Protein 5ZYR (pdb70)

Radius of gyration: 24.03 Å; Cα contacts (8 Å, |Δi|>4): 1261; chains: 2; bounding box: 57×60×66 Å

Secondary structure (DSSP, 8-state):
------HHHHHHHHTTS-EE-EEEEEE-TTS-EEEEEE---EEEEETTEEEEEEEETT-SSHHHHHH-SEEEEEEPBGGGHHHHHHTTS--TTTTTT--EEE-GGG-EEESS-SEEEEEEEEEEEEETTEEEEEEEEEEEEE--PPBPEEETTEEEEEE-SPPP-TT-SSSGGGSSSGGG-SHHHHHHHHHHHHHHHHHHHHHHTT--HHHHHHHHHHTT-TT--HHHHHHHHT--HHHHHHHHHHHHHTTSEEE-SSSEEE-HHHHHHHHHHHHHHHHHHHHHGGGS-HHHHHHHHHHHHHHHT-/------HHHHHHHHTTS-EE-EEEEEE-SSS-EEEEEES--EEEEETTEEEEEEEETT-SSHHHHHH-SEEEEEE-BTT-HHHHHHTTS--TTTTTT--EEE-GGG-EEESS-SEEEEEEEEEEEEETTEEEEEEEEEEEEE--PPBPEEETTEEEEEEPSPPP-TT-SSSGGGSSSGGG-SHHHHHHHHHHHHHHHHHHHHHHTT--HHHHHHHHHHTTTSS-SHHHHHHHHT--HHHHHHHHHHHHHTTSEEEETTEEEE-HHHHHHHHHHHHHHHHHHHHHTTTS-HHHHHHHHHHHHHHHT-

Organism: Acinetobacter baumannii (NCBI:txid470)

Nearest PDB structures (foldseek):
  5zyr-assembly1_B  TM=9.913E-01  e=6.829E-62  Acinetobacter baumannii
  5zc2-assembly1_B  TM=9.950E-01  e=1.639E-59  Acinetobacter baumannii
  3rh7-assembly2_D  TM=9.676E-01  e=8.831E-21  Sinorhizobium meliloti 1021
  3nfw-assembly1_A  TM=8.940E-01  e=1.483E-18  Mycolicibacterium thermoresistibile ATCC 19527
  3pft-assembly1_A  TM=9.237E-01  e=1.147E-16  Mycolicibacterium goodii

Sequence (612 aa):
EKEVIDPMAFRRALGNFATGVTIMTAQTSSGERVGVTANSFNSVSLDPALVLWSIDKKSSSYRIFEEATHFGVNILSAAQIELSNRFARRSEDKFANIEFDLGVGNIPLFKNCSAAFECERYNIVEGGDHWIIIGRVVKFHDHGRSPLLYHQGAYSAVLPHPSLNMKSETAEGVFPGRLYDNMYYLLTQAVRAYQNDYQPKQLASGFRTSEARLLLVLESKTASSKCDLQREVAMPIREIEEATKILSEKGLLIDNGQHYELTEQGNACAHMLYKIAESHQEEVFAKYTVDERKLFKNMLKDLIGIEKEVIDPMAFRRRALGNFATGVTIMTAQTSSGERVGVTANSFNSVSLDPALVLWSIDKKSSSYRIFEEATHFGVNILSAAQIELSNRFARRSEDKFANIEFDLGVGNIPLFKNCSAAFECERYNIVEGGDHWIIIGRVVKFHDHGRSSPLLYHQGAYSAVLPHPSLNMKSETAEGVFPGRLYDNMYYLLTQAVRAYQNDYQPKQLASGFRTSEARLLLVLESKTASSKCDLQREVAMPIREIEEATKILSEKGLLIDNGQHYELTEQGNACAHMLYKIAESHQEEVFAKYTVDERKLFKNMLKDLIGI

CATH classification: 2.30.110.10 (+1 more: 1.10.10.10)

Structure (mmCIF, N/CA/C/O backbone):
data_5ZYR
#
_entry.id   5ZYR
#
_cell.length_a   47.992
_cell.length_b   59.900
_cell.length_c   212.300
_cell.angle_alpha   90.000
_cell.angle_beta   90.000
_cell.angle_gamma   90.000
#
_symmetry.space_group_name_H-M   'P 21 21 21'
#
loop_
_entity.id
_entity.type
_entity.pdbx_description
1 polymer 'p-hydroxyphenylacetate 3-hydroxylase, reductase component'
2 non-polymer 'FLAVIN MONONUCLEOTIDE'
3 non-polymer 'ACETATE ION'
4 water water
#
loop_
_atom_site.group_PDB
_atom_site.id
_atom_site.type_symbol
_atom_site.label_atom_id
_atom_site.label_alt_id
_atom_site.label_comp_id
_atom_site.label_asym_id
_atom_site.label_entity_id
_atom_site.label_seq_id
_atom_site.pdbx_PDB_ins_code
_atom_site.Cartn_x
_atom_site.Cartn_y
_atom_site.Cartn_z
_atom_site.occupancy
_atom_site.B_iso_or_equiv
_atom_site.auth_seq_id
_atom_site.auth_comp_id
_atom_site.auth_asym_id
_atom_site.auth_atom_id
_atom_site.pdbx_PDB_model_num
ATOM 1 N N . GLU A 1 10 ? 43.15474 -5.95622 56.76605 1.000 80.69737 10 GLU A N 1
ATOM 2 C CA . GLU A 1 10 ? 43.23583 -5.64697 55.33755 1.000 88.52808 10 GLU A CA 1
ATOM 3 C C . GLU A 1 10 ? 42.11563 -6.33538 54.54341 1.000 88.25716 10 GLU A C 1
ATOM 4 O O . GLU A 1 10 ? 41.84311 -7.52540 54.73333 1.000 88.96594 10 GLU A O 1
ATOM 10 N N . LYS A 1 11 ? 41.47562 -5.58592 53.64798 1.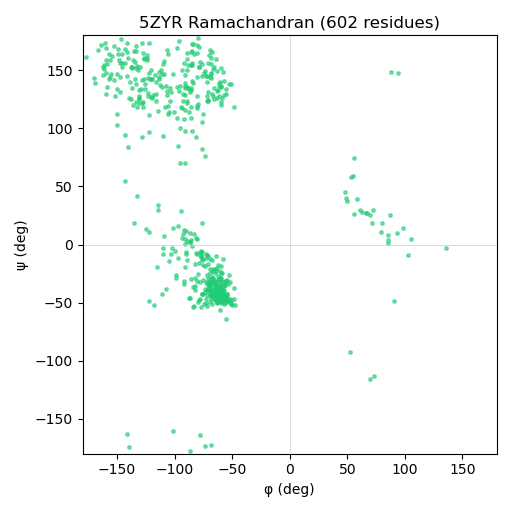000 80.97606 11 LYS A N 1
ATOM 11 C CA . LYS A 1 11 ? 40.32829 -6.08144 52.89916 1.000 86.08021 11 LYS A CA 1
ATOM 12 C C . LYS A 1 11 ? 40.52601 -5.79012 51.41736 1.000 93.73090 11 LYS A C 1
ATOM 13 O O . LYS A 1 11 ? 40.73246 -4.63418 51.03051 1.000 98.80581 11 LYS A O 1
ATOM 19 N N . GLU A 1 12 ? 40.44971 -6.83034 50.58906 1.000 88.23117 12 GLU A N 1
ATOM 20 C CA . GLU A 1 12 ? 40.61534 -6.67215 49.14965 1.000 74.02907 12 GLU A CA 1
ATOM 21 C C . GLU A 1 12 ? 39.27440 -6.41791 48.47270 1.000 70.30222 12 GLU A C 1
ATOM 22 O O . GLU A 1 12 ? 38.26247 -7.04524 48.79590 1.000 75.39057 12 GLU A O 1
ATOM 28 N N . VAL A 1 13 ? 39.27984 -5.45827 47.55562 1.000 60.86663 13 VAL A N 1
ATOM 29 C CA . VAL A 1 13 ? 38.10401 -5.00292 46.84132 1.000 58.88443 13 VAL A CA 1
ATOM 30 C C . VAL A 1 13 ? 38.50627 -4.82193 45.38144 1.000 60.45100 13 VAL A C 1
ATOM 31 O O . VAL A 1 13 ? 39.67948 -4.58861 45.07264 1.000 60.00068 13 VAL A O 1
ATOM 35 N N . ILE A 1 14 ? 37.53673 -4.95875 44.47610 1.000 57.81871 14 ILE A N 1
ATOM 36 C CA . ILE A 1 14 ? 37.77165 -4.64245 43.07052 1.000 63.02848 14 ILE A CA 1
ATOM 37 C C . ILE A 1 14 ? 37.70362 -3.12955 42.89136 1.000 71.15176 14 ILE A C 1
ATOM 38 O O . ILE A 1 14 ? 37.00270 -2.42879 43.63059 1.000 68.77609 14 ILE A O 1
ATOM 43 N N . ASP A 1 15 ? 38.40739 -2.62030 41.87915 1.000 74.08631 15 ASP A N 1
ATOM 44 C CA . ASP A 1 15 ? 38.41032 -1.18828 41.58994 1.000 66.93816 15 ASP A CA 1
ATOM 45 C C . ASP A 1 15 ? 36.99007 -0.72760 41.28548 1.000 55.34711 15 ASP A C 1
ATOM 46 O O . ASP A 1 15 ? 36.37857 -1.23173 40.33689 1.000 45.69672 15 ASP A O 1
ATOM 51 N N . PRO A 1 16 ? 36.43560 0.21969 42.05063 1.000 59.70051 16 PRO A N 1
ATOM 52 C CA . PRO A 1 16 ? 35.03030 0.59294 41.84452 1.000 57.38062 16 PRO A CA 1
ATOM 53 C C . PRO A 1 16 ? 34.79067 1.24011 40.50944 1.000 58.74964 16 PRO A C 1
ATOM 54 O O . PRO A 1 16 ? 33.71241 1.06010 39.93278 1.000 61.61152 16 PRO A O 1
ATOM 58 N N . MET A 1 17 ? 35.76155 1.98588 39.98991 1.000 64.77598 17 MET A N 1
ATOM 59 C CA . MET A 1 17 ? 35.51317 2.69359 38.74295 1.000 68.04438 17 MET A CA 1
ATOM 60 C C . MET A 1 17 ? 35.66743 1.78156 37.52867 1.000 60.04131 17 MET A C 1
ATOM 61 O O . MET A 1 17 ? 34.95829 1.96676 36.54188 1.000 57.57606 17 MET A O 1
ATOM 66 N N . ALA A 1 18 ? 36.54787 0.77785 37.58533 1.000 55.29837 18 ALA A N 1
ATOM 67 C CA . ALA A 1 18 ? 36.54383 -0.24398 36.54231 1.000 47.14761 18 ALA A CA 1
ATOM 68 C C . ALA A 1 18 ? 35.26788 -1.07366 36.60932 1.000 45.83348 18 ALA A C 1
ATOM 69 O O . ALA A 1 18 ? 34.69303 -1.43618 35.57663 1.000 51.44812 18 ALA A O 1
ATOM 71 N N . PHE A 1 19 ? 34.80103 -1.36402 37.82043 1.000 46.53047 19 PHE A N 1
ATOM 72 C CA . PHE A 1 19 ? 33.56983 -2.12793 37.98666 1.000 39.73774 19 PHE A CA 1
ATOM 73 C C . PHE A 1 19 ? 32.37728 -1.37452 37.39719 1.000 37.26804 19 PHE A C 1
ATOM 74 O O . PHE A 1 19 ? 31.56268 -1.94415 36.65749 1.000 35.34203 19 PHE A O 1
ATOM 82 N N . ARG A 1 20 ? 32.28402 -0.07563 37.67605 1.000 40.40150 20 ARG A N 1
ATOM 83 C CA . ARG A 1 20 ? 31.19310 0.71039 37.11237 1.000 44.56057 20 ARG A CA 1
ATOM 84 C C . ARG A 1 20 ? 31.19276 0.62725 35.59207 1.000 44.98386 20 ARG A C 1
ATOM 85 O O . ARG A 1 20 ? 30.14448 0.43485 34.97508 1.000 50.85403 20 ARG A O 1
ATOM 93 N N . ARG A 1 21 ? 32.36573 0.75344 34.97700 1.000 44.67520 21 ARG A N 1
ATOM 94 C CA . ARG A 1 21 ? 32.47296 0.63255 33.52778 1.000 46.48023 21 ARG A CA 1
ATOM 95 C C . ARG A 1 21 ? 31.94728 -0.72106 33.05458 1.000 44.88088 21 ARG A C 1
ATOM 96 O O . ARG A 1 21 ? 31.12091 -0.78735 32.13370 1.000 43.95082 21 ARG A O 1
ATOM 104 N N . ALA A 1 22 ? 32.38667 -1.81514 33.70693 1.000 41.33135 22 ALA A N 1
ATOM 105 C CA . ALA A 1 22 ? 31.91924 -3.15577 33.33395 1.000 38.70734 22 ALA A CA 1
ATOM 106 C C . ALA A 1 22 ? 30.39377 -3.28509 33.44508 1.000 34.24652 22 ALA A C 1
ATOM 107 O O . ALA A 1 22 ? 29.75264 -3.87518 32.56712 1.000 35.91288 22 ALA A O 1
ATOM 109 N N . LEU A 1 23 ? 29.79245 -2.72303 34.49751 1.000 35.38973 23 LEU A N 1
ATOM 110 C CA . LEU A 1 23 ? 28.32778 -2.75499 34.62938 1.000 33.03089 23 LEU A CA 1
ATOM 111 C C . LEU A 1 23 ? 27.63774 -2.04697 33.47451 1.000 35.70711 23 LEU A C 1
ATOM 112 O O . LEU A 1 23 ? 26.47454 -2.35859 33.16601 1.000 32.90000 23 LEU A O 1
ATOM 117 N N . GLY A 1 24 ? 28.34557 -1.12409 32.80120 1.000 37.57765 24 GLY A N 1
ATOM 118 C CA . GLY A 1 24 ? 27.78598 -0.43977 31.65552 1.000 32.37878 24 GLY A CA 1
ATOM 119 C C . GLY A 1 24 ? 27.37982 -1.36583 30.51893 1.000 36.82981 24 GLY A C 1
ATOM 120 O O . GLY A 1 24 ? 26.57298 -0.96922 29.66398 1.000 41.28178 24 GLY A O 1
ATOM 121 N N . ASN A 1 25 ? 27.89595 -2.60119 30.50390 1.000 34.92731 25 ASN A N 1
ATOM 122 C CA . ASN A 1 25 ? 27.47450 -3.58790 29.50398 1.000 35.08246 25 ASN A CA 1
ATOM 123 C C . ASN A 1 25 ? 26.03487 -4.08232 29.67926 1.000 36.26297 25 ASN A C 1
ATOM 124 O O . ASN A 1 25 ? 25.46516 -4.62207 28.72563 1.000 36.97865 25 ASN A O 1
ATOM 129 N N . PHE A 1 26 ? 25.44664 -3.94713 30.86809 1.000 32.77398 26 PHE A N 1
ATOM 130 C CA . PHE A 1 26 ? 24.06127 -4.35580 31.08481 1.000 33.40714 26 PHE A CA 1
ATOM 131 C C . PHE A 1 26 ? 23.15064 -3.19955 30.67770 1.000 32.98762 26 PHE A C 1
ATOM 132 O O . PHE A 1 26 ? 23.13813 -2.15501 31.32529 1.000 41.60048 26 PHE A O 1
ATOM 140 N N . ALA A 1 27 ? 22.44089 -3.35042 29.56371 1.000 29.55498 27 ALA A N 1
ATOM 141 C CA . ALA A 1 27 ? 21.54721 -2.28719 29.14423 1.000 29.15584 27 ALA A CA 1
ATOM 142 C C . ALA A 1 27 ? 20.30898 -2.29124 30.04235 1.000 30.69028 27 ALA A C 1
ATOM 143 O O . ALA A 1 27 ? 19.89239 -3.33228 30.54980 1.000 30.87419 27 ALA A O 1
ATOM 145 N N . THR A 1 28 ? 19.75395 -1.10772 30.26486 1.000 34.27101 28 THR A N 1
ATOM 146 C CA . THR A 1 28 ? 18.50696 -0.95226 31.01231 1.000 37.32275 28 THR A CA 1
ATOM 147 C C . THR A 1 28 ? 17.66103 0.13324 30.37879 1.000 38.56623 28 THR A C 1
ATOM 148 O O . THR A 1 28 ? 18.13867 0.95823 29.59111 1.000 33.80874 28 THR A O 1
ATOM 152 N N . GLY A 1 29 ? 16.39475 0.16349 30.77759 1.000 39.46390 29 GLY A N 1
ATOM 153 C CA . GLY A 1 29 ? 15.63169 1.38331 30.66010 1.000 35.51034 29 GLY A CA 1
ATOM 154 C C . GLY A 1 29 ? 16.06778 2.39720 31.71652 1.000 36.49110 29 GLY A C 1
ATOM 155 O O . GLY A 1 29 ? 17.03619 2.22264 32.46737 1.000 38.21060 29 GLY A O 1
ATOM 156 N N . VAL A 1 30 ? 15.31930 3.48971 31.75598 1.000 35.71183 30 VAL A N 1
ATOM 157 C CA . VAL A 1 30 ? 15.59944 4.62838 32.61416 1.000 32.11574 30 VAL A CA 1
ATOM 158 C C . VAL A 1 30 ? 14.30486 4.98225 33.32520 1.000 40.12426 30 VAL A C 1
ATOM 159 O O . VAL A 1 30 ? 13.23542 5.02588 32.69824 1.000 36.89960 30 VAL A O 1
ATOM 163 N N . THR A 1 31 ? 14.38538 5.18834 34.63672 1.000 32.81530 31 THR A N 1
ATOM 164 C CA . THR A 1 31 ? 13.20604 5.55184 35.40367 1.000 39.63396 31 THR A CA 1
ATOM 165 C C . THR A 1 31 ? 13.48184 6.85579 36.13723 1.000 35.29645 31 THR A C 1
ATOM 166 O O . THR A 1 31 ? 14.62719 7.30223 36.24921 1.000 31.53340 31 THR A O 1
ATOM 170 N N . ILE A 1 32 ? 12.40564 7.49084 36.59502 1.000 35.83569 32 ILE A N 1
ATOM 171 C CA . ILE A 1 32 ? 12.48447 8.50972 37.63523 1.000 33.51204 32 ILE A CA 1
ATOM 172 C C . ILE A 1 32 ? 11.63179 8.01603 38.80093 1.000 34.44203 32 ILE A C 1
ATOM 173 O O . ILE A 1 32 ? 10.45916 7.65433 38.61359 1.000 41.04630 32 ILE A O 1
ATOM 178 N N . MET A 1 33 ? 12.22569 7.97603 39.98578 1.000 33.94077 33 MET A N 1
ATOM 179 C CA . MET A 1 33 ? 11.54900 7.56920 41.19959 1.000 33.33015 33 MET A CA 1
ATOM 180 C C . MET A 1 33 ? 11.08185 8.82933 41.89864 1.000 38.18918 33 MET A C 1
ATOM 181 O O . MET A 1 33 ? 11.85673 9.78676 42.03954 1.000 40.47195 33 MET A O 1
ATOM 186 N N . THR A 1 34 ? 9.81701 8.83415 42.32200 1.000 34.97180 34 THR A N 1
ATOM 187 C CA . THR A 1 34 ? 9.20060 10.01831 42.90545 1.000 39.05934 34 THR A CA 1
ATOM 188 C C . THR A 1 34 ? 8.46747 9.64485 44.18423 1.000 39.27743 34 THR A C 1
ATOM 189 O O . THR A 1 34 ? 8.02395 8.50885 44.36272 1.000 37.78055 34 THR A O 1
ATOM 193 N N . ALA A 1 35 ? 8.34807 10.62108 45.06977 1.000 40.28788 35 ALA A N 1
ATOM 194 C CA . ALA A 1 35 ? 7.57861 10.44713 46.28948 1.000 43.19244 35 ALA A CA 1
ATOM 195 C C . ALA A 1 35 ? 7.25151 11.82747 46.82928 1.000 50.76389 35 ALA A C 1
ATOM 196 O O . ALA A 1 35 ? 7.99732 12.78335 46.60342 1.000 51.53962 35 ALA A O 1
ATOM 198 N N . GLN A 1 36 ? 6.12255 11.92565 47.53191 1.000 50.99868 36 GLN A N 1
ATOM 199 C CA . GLN A 1 36 ? 5.72016 13.16135 48.18526 1.000 52.57495 36 GLN A CA 1
ATOM 200 C C . GLN A 1 36 ? 5.13647 12.77624 49.53800 1.000 62.87398 36 GLN A C 1
ATOM 201 O O . GLN A 1 36 ? 4.24878 11.91612 49.60158 1.000 60.50363 36 GLN A O 1
ATOM 207 N N . THR A 1 37 ? 5.66679 13.37247 50.61863 1.000 61.57426 37 THR A N 1
ATOM 208 C CA . THR A 1 37 ? 5.25179 13.03516 51.97751 1.000 58.38308 37 THR A CA 1
ATOM 209 C C . THR A 1 37 ? 4.02852 13.84487 52.37430 1.000 66.96363 37 THR A C 1
ATOM 210 O O . THR A 1 37 ? 3.69139 14.85981 51.75917 1.000 70.60815 37 THR A O 1
ATOM 214 N N . SER A 1 38 ? 3.38852 13.40190 53.45894 1.000 71.67984 38 SER A N 1
ATOM 215 C CA . SER A 1 38 ? 2.21155 14.09321 53.96335 1.000 75.72559 38 SER A CA 1
ATOM 216 C C . SER A 1 38 ? 2.48685 15.56764 54.23153 1.000 80.81654 38 SER A C 1
ATOM 217 O O . SER A 1 38 ? 1.58070 16.39494 54.09892 1.000 85.16541 38 SER A O 1
ATOM 220 N N . SER A 1 39 ? 3.71542 15.92602 54.60712 1.000 78.81346 39 SER A N 1
ATOM 221 C CA . SER A 1 39 ? 4.01143 17.33663 54.84697 1.000 81.19071 39 SER A CA 1
ATOM 222 C C . SER A 1 39 ? 4.20395 18.14214 53.55902 1.000 76.77071 39 SER A C 1
ATOM 223 O O . SER A 1 39 ? 4.34861 19.36555 53.63189 1.000 85.09943 39 SER A O 1
ATOM 226 N N . GLY A 1 40 ? 4.19465 17.50594 52.38946 1.000 69.67478 40 GLY A N 1
ATOM 227 C CA . GLY A 1 40 ? 4.33853 18.19968 51.12215 1.000 70.19307 40 GLY A CA 1
ATOM 228 C C . GLY A 1 40 ? 5.71382 18.10645 50.48042 1.000 68.56284 40 GLY A C 1
ATOM 229 O O . GLY A 1 40 ? 5.86220 18.52155 49.32058 1.000 69.38611 40 GLY A O 1
ATOM 230 N N . GLU A 1 41 ? 6.72299 17.58297 51.17608 1.000 61.68433 41 GLU A N 1
ATOM 231 C CA . GLU A 1 41 ? 8.05191 17.44844 50.58119 1.000 60.42052 41 GLU A CA 1
ATOM 232 C C . GLU A 1 41 ? 8.02074 16.42955 49.44140 1.000 59.73693 41 GLU A C 1
ATOM 233 O O . GLU A 1 41 ? 7.56497 15.29573 49.62522 1.000 62.88065 41 GLU A O 1
ATOM 239 N N . ARG A 1 42 ? 8.51925 16.80856 48.26200 1.000 59.94553 42 ARG A N 1
ATOM 240 C CA . ARG A 1 42 ? 8.48924 15.88662 47.13760 1.000 58.19022 42 ARG A CA 1
ATOM 241 C C . ARG A 1 42 ? 9.87592 15.70525 46.51929 1.000 52.17416 42 ARG A C 1
ATOM 242 O O . ARG A 1 42 ? 10.66507 16.65496 46.43453 1.000 49.31048 42 ARG A O 1
ATOM 250 N N . VAL A 1 43 ? 10.17036 14.46413 46.09868 1.000 43.78291 43 VAL A N 1
ATOM 251 C CA . VAL A 1 43 ? 11.44268 14.11543 45.48724 1.000 43.01351 43 VAL A CA 1
ATOM 252 C C . VAL A 1 43 ? 11.22169 13.42996 44.14551 1.000 41.40787 43 VAL A C 1
ATOM 253 O O . VAL A 1 43 ? 10.15118 12.88913 43.86084 1.000 42.69115 43 VAL A O 1
ATOM 257 N N . GLY A 1 44 ? 12.27294 13.46151 43.32200 1.000 38.89555 44 GLY A N 1
ATOM 258 C CA . GLY A 1 44 ? 12.36339 12.74569 42.05627 1.000 37.51331 44 GLY A CA 1
ATOM 259 C C . GLY A 1 44 ? 13.83354 12.44080 41.77543 1.000 38.12533 44 GLY A C 1
ATOM 260 O O . GLY A 1 44 ? 14.69644 13.32981 41.85094 1.000 37.91742 44 GLY A O 1
ATOM 261 N N . VAL A 1 45 ? 14.14405 11.17974 41.49363 1.000 33.99326 45 VAL A N 1
ATOM 262 C CA . VAL A 1 45 ? 15.52479 10.73291 41.30974 1.000 33.19230 45 VAL A CA 1
ATOM 263 C C . VAL A 1 45 ? 15.57327 9.87857 40.03574 1.000 36.87755 45 VAL A C 1
ATOM 264 O O . VAL A 1 45 ? 14.90463 8.83982 39.95406 1.000 31.84845 45 VAL A O 1
ATOM 268 N N . THR A 1 46 ? 16.35406 10.31220 39.03978 1.000 37.36703 46 THR A N 1
ATOM 269 C CA . THR A 1 46 ? 16.62145 9.43147 37.90607 1.000 32.17085 46 THR A CA 1
ATOM 270 C C . THR A 1 46 ? 17.35400 8.18284 38.38742 1.000 32.68695 46 THR A C 1
ATOM 271 O O . THR A 1 46 ? 18.32042 8.25884 39.15811 1.000 31.31321 46 THR A O 1
ATOM 275 N N . ALA A 1 47 ? 16.88828 7.02244 37.94335 1.000 35.47823 47 ALA A N 1
ATOM 276 C CA . ALA A 1 47 ? 17.46480 5.77028 38.41743 1.000 41.86695 47 ALA A CA 1
ATOM 277 C C . ALA A 1 47 ? 17.39477 4.73536 37.30353 1.000 42.07875 47 ALA A C 1
ATOM 278 O O . ALA A 1 47 ? 16.41973 4.69650 36.55516 1.000 37.36564 47 ALA A O 1
ATOM 280 N N . ASN A 1 48 ? 18.41861 3.87412 37.21148 1.000 37.94506 48 ASN A N 1
ATOM 281 C CA . ASN A 1 48 ? 18.32731 2.71066 36.32436 1.000 40.55069 48 ASN A CA 1
ATOM 282 C C . ASN A 1 48 ? 18.58681 1.39603 37.05235 1.000 44.56554 48 ASN A C 1
ATOM 283 O O . ASN A 1 48 ? 18.77537 0.36129 36.39689 1.000 40.47651 48 ASN A O 1
ATOM 288 N N . SER A 1 49 ? 18.58247 1.40421 38.38214 1.000 41.94143 49 SER A N 1
ATOM 289 C CA . SER A 1 49 ? 18.75291 0.19899 39.18597 1.000 39.04781 49 SER A CA 1
ATOM 290 C C . SER A 1 49 ? 17.42470 -0.53632 39.42916 1.000 37.80705 49 SER A C 1
ATOM 291 O O . SER A 1 49 ? 17.38538 -1.48891 40.21187 1.000 39.54837 49 SER A O 1
ATOM 294 N N . PHE A 1 50 ? 16.36120 -0.13459 38.73431 1.000 34.88056 50 PHE A N 1
ATOM 295 C CA . PHE A 1 50 ? 15.04661 -0.75483 38.84671 1.000 29.44055 50 PHE A CA 1
ATOM 296 C C . PHE A 1 50 ? 15.02957 -2.17332 38.27027 1.000 34.98552 50 PHE A C 1
ATOM 297 O O . PHE A 1 50 ? 15.74494 -2.49079 37.31184 1.000 38.50117 50 PHE A O 1
ATOM 305 N N . ASN A 1 51 ? 14.21045 -3.03635 38.87659 1.000 32.54289 51 ASN A N 1
ATOM 306 C CA . ASN A 1 51 ? 13.84030 -4.30779 38.26178 1.000 33.56075 51 ASN A CA 1
ATOM 307 C C . ASN A 1 51 ? 12.65737 -4.90324 39.01625 1.000 35.55830 51 ASN A C 1
ATOM 308 O O . ASN A 1 51 ? 12.28832 -4.44035 40.09410 1.000 40.77447 51 ASN A O 1
ATOM 313 N N . SER A 1 52 ? 12.05161 -5.92536 38.41790 1.000 34.37147 52 SER A N 1
ATOM 314 C CA . SER A 1 52 ? 10.97116 -6.65203 39.05732 1.000 41.10545 52 SER A CA 1
ATOM 315 C C . SER A 1 52 ? 11.50505 -7.75700 39.95667 1.000 40.48976 52 SER A C 1
ATOM 316 O O . SER A 1 52 ? 12.62424 -8.25225 39.78886 1.000 42.40125 52 SER A O 1
ATOM 319 N N . VAL A 1 53 ? 10.69571 -8.09701 40.95067 1.000 38.49371 53 VAL A N 1
ATOM 320 C CA . VAL A 1 53 ? 10.99260 -9.14643 41.91285 1.000 41.44800 53 VAL A CA 1
ATOM 321 C C . VAL A 1 53 ? 9.96862 -10.26881 41.83196 1.000 45.97442 53 VAL A C 1
ATOM 322 O O . VAL A 1 53 ? 10.32100 -11.43947 41.65644 1.000 51.12446 53 VAL A O 1
ATOM 326 N N . SER A 1 54 ? 8.68538 -9.92416 41.90933 1.000 46.70156 54 SER A N 1
ATOM 327 C CA . SER A 1 54 ? 7.66671 -10.93186 42.14149 1.000 44.77245 54 SER A CA 1
ATOM 328 C C . SER A 1 54 ? 6.35895 -10.50474 41.47765 1.000 47.58070 54 SER A C 1
ATOM 329 O O . SER A 1 54 ? 6.04604 -9.31416 41.39053 1.000 45.65177 54 SER A O 1
ATOM 332 N N . LEU A 1 55 ? 5.60642 -11.49489 40.99218 1.000 49.02048 55 LEU A N 1
ATOM 333 C CA . LEU A 1 55 ? 4.31407 -11.24878 40.36463 1.000 52.48510 55 LEU A CA 1
ATOM 334 C C . LEU A 1 55 ? 3.16236 -11.32033 41.36225 1.000 55.85835 55 LEU A C 1
ATOM 335 O O . LEU A 1 55 ? 2.18027 -10.59058 41.20778 1.000 59.38068 55 LEU A O 1
ATOM 340 N N . ASP A 1 56 ? 3.27549 -12.15316 42.39750 1.000 52.66821 56 ASP A N 1
ATOM 341 C CA . ASP A 1 56 ? 2.22308 -12.30555 43.39975 1.000 54.97089 56 ASP A CA 1
ATOM 342 C C . ASP A 1 56 ? 2.90726 -12.67995 44.71313 1.000 66.10642 56 ASP A C 1
ATOM 343 O O . ASP A 1 56 ? 3.33205 -13.83038 44.89740 1.000 73.43797 56 ASP A O 1
ATOM 348 N N . PRO A 1 57 ? 3.04882 -11.73046 45.64789 1.000 62.12367 57 PRO A N 1
ATOM 349 C CA . PRO A 1 57 ? 2.63775 -10.33555 45.49272 1.000 56.44881 57 PRO A CA 1
ATOM 350 C C . PRO A 1 57 ? 3.40821 -9.61549 44.39853 1.000 56.41969 57 PRO A C 1
ATOM 351 O O . PRO A 1 57 ? 4.49052 -10.05943 44.00376 1.000 65.13988 57 PRO A O 1
ATOM 355 N N . ALA A 1 58 ? 2.83610 -8.51506 43.91325 1.000 49.65924 58 ALA A N 1
ATOM 356 C CA . ALA A 1 58 ? 3.46648 -7.66610 42.90847 1.000 49.25424 58 ALA A CA 1
ATOM 357 C C . ALA A 1 58 ? 4.54641 -6.83466 43.58302 1.000 52.01928 58 ALA A C 1
ATOM 358 O O . ALA A 1 58 ? 4.23525 -5.88577 44.31502 1.000 61.87047 58 ALA A O 1
ATOM 360 N N . LEU A 1 59 ? 5.80880 -7.19438 43.35743 1.000 44.27882 59 LEU A N 1
ATOM 361 C CA . LEU A 1 59 ? 6.93030 -6.51107 43.98813 1.000 44.43328 59 LEU A CA 1
ATOM 362 C C . LEU A 1 59 ? 7.95245 -6.10097 42.93473 1.000 48.87966 59 LEU A C 1
ATOM 363 O O . LEU A 1 59 ? 8.20856 -6.84181 41.97877 1.000 52.44292 59 LEU A O 1
ATOM 368 N N . VAL A 1 60 ? 8.52641 -4.90993 43.11710 1.000 42.77290 60 VAL A N 1
ATOM 369 C CA . VAL A 1 60 ? 9.65111 -4.42208 42.33366 1.000 35.84646 60 VAL A CA 1
ATOM 370 C C . VAL A 1 60 ? 10.68026 -3.85184 43.31297 1.000 38.87341 60 VAL A C 1
ATOM 371 O O . VAL A 1 60 ? 10.41574 -3.70104 44.51596 1.000 41.18962 60 VAL A O 1
ATOM 375 N N . LEU A 1 61 ? 11.86684 -3.53022 42.79342 1.000 36.30351 61 LEU A N 1
ATOM 376 C CA . LEU A 1 61 ? 12.88888 -2.94638 43.65569 1.000 39.42615 61 LEU A CA 1
ATOM 377 C C . LEU A 1 61 ? 13.71899 -1.94397 42.87104 1.000 39.57763 61 LEU A C 1
ATOM 378 O O . LEU A 1 61 ? 13.67177 -1.89652 41.64078 1.000 38.60543 61 LEU A O 1
ATOM 383 N N . TRP A 1 62 ? 14.44942 -1.11065 43.61377 1.000 37.66452 62 TRP A N 1
ATOM 384 C CA . TRP A 1 62 ? 15.51242 -0.27864 43.06376 1.000 35.69092 62 TRP A CA 1
ATOM 385 C C . TRP A 1 62 ? 16.51572 -0.01200 44.17844 1.000 37.68352 62 TRP A C 1
ATOM 386 O O . TRP A 1 62 ? 16.25732 -0.31141 45.34560 1.000 37.75582 62 TRP A O 1
ATOM 397 N N . SER A 1 63 ? 17.65693 0.57992 43.81830 1.000 36.46336 63 SER A N 1
ATOM 398 C CA . SER A 1 63 ? 18.72161 0.86792 44.78002 1.000 36.22558 63 SER A CA 1
ATOM 399 C C . SER A 1 63 ? 19.04995 2.35683 44.76610 1.000 38.75367 63 SER A C 1
ATOM 400 O O . SER A 1 63 ? 19.34102 2.92769 43.70003 1.000 35.69942 63 SER A O 1
ATOM 403 N N . ILE A 1 64 ? 19.09023 2.97127 45.94886 1.000 35.53114 64 ILE A N 1
ATOM 404 C CA . ILE A 1 64 ? 19.39496 4.38852 46.05924 1.000 34.75737 64 ILE A CA 1
ATOM 405 C C . ILE A 1 64 ? 20.64293 4.55919 46.92054 1.000 37.90109 64 ILE A C 1
ATOM 406 O O . ILE A 1 64 ? 20.84423 3.83847 47.90617 1.000 42.14335 64 ILE A O 1
ATOM 411 N N . ASP A 1 65 ? 21.47438 5.52439 46.53323 1.000 39.19622 65 ASP A N 1
ATOM 412 C CA . ASP A 1 65 ? 22.72676 5.82885 47.21942 1.000 38.80848 65 ASP A CA 1
ATOM 413 C C . ASP A 1 65 ? 22.47861 6.25388 48.66561 1.000 42.89898 65 ASP A C 1
ATOM 414 O O . ASP A 1 65 ? 21.70372 7.17710 48.92223 1.000 51.05795 65 ASP A O 1
ATOM 419 N N . LYS A 1 66 ? 23.17395 5.60675 49.60817 1.000 41.71431 66 LYS A N 1
ATOM 420 C CA . LYS A 1 66 ? 23.00918 5.92065 51.03118 1.000 43.83627 66 LYS A CA 1
ATOM 421 C C . LYS A 1 66 ? 23.31863 7.37287 51.37163 1.000 47.07279 66 LYS A C 1
ATOM 422 O O . LYS A 1 66 ? 22.81825 7.87434 52.38362 1.000 48.63704 66 LYS A O 1
ATOM 428 N N . LYS A 1 67 ? 24.13992 8.05411 50.58036 1.000 49.00909 67 LYS A N 1
ATOM 429 C CA . LYS A 1 67 ? 24.40851 9.47249 50.79216 1.000 50.25173 67 LYS A CA 1
ATOM 430 C C . LYS A 1 67 ? 23.39704 10.38615 50.10084 1.000 52.40155 67 LYS A C 1
ATOM 431 O O . LYS A 1 67 ? 23.54577 11.61102 50.17885 1.000 66.76571 67 LYS A O 1
ATOM 437 N N . SER A 1 68 ? 22.37696 9.83235 49.44194 1.000 42.19582 68 SER A N 1
ATOM 438 C CA . SER A 1 68 ? 21.38881 10.65987 48.76039 1.000 44.81615 68 SER A CA 1
ATOM 439 C C . SER A 1 68 ? 20.65517 11.57135 49.73984 1.000 54.11175 68 SER A C 1
ATOM 440 O O . SER A 1 68 ? 20.26023 11.16108 50.83997 1.000 59.82241 68 SER A O 1
ATOM 443 N N . SER A 1 69 ? 20.48284 12.82911 49.33317 1.000 59.06529 69 SER A N 1
ATOM 444 C CA . SER A 1 69 ? 19.67827 13.76328 50.11205 1.000 64.09170 69 SER A CA 1
ATOM 445 C C . SER A 1 69 ? 18.18493 13.51917 49.92890 1.000 56.43636 69 SER A C 1
ATOM 446 O O . SER A 1 69 ? 17.38053 14.10570 50.65742 1.000 58.45094 69 SER A O 1
ATOM 449 N N . SER A 1 70 ? 17.80489 12.67581 48.97555 1.000 48.86561 70 SER A N 1
ATOM 450 C CA . SER A 1 70 ? 16.40998 12.30968 48.76973 1.000 52.45476 70 SER A CA 1
ATOM 451 C C . SER A 1 70 ? 16.00892 11.08536 49.56188 1.000 52.57457 70 SER A C 1
ATOM 452 O O . SER A 1 70 ? 14.80862 10.84641 49.74251 1.000 47.98308 70 SER A O 1
ATOM 455 N N . TYR A 1 71 ? 16.98165 10.28091 50.00184 1.000 53.83482 71 TYR A N 1
ATOM 456 C CA . TYR A 1 71 ? 16.62849 9.03460 50.67408 1.000 55.79045 71 TYR A CA 1
ATOM 457 C C . TYR A 1 71 ? 15.68060 9.27333 51.85634 1.000 52.22447 71 TYR A C 1
ATOM 458 O O . TYR A 1 71 ? 14.70342 8.53989 52.03925 1.000 52.60431 71 TYR A O 1
ATOM 467 N N . ARG A 1 72 ? 15.93300 10.30250 52.65552 1.000 45.90273 72 ARG A N 1
ATOM 468 C CA . ARG A 1 72 ? 15.07566 10.52959 53.81636 1.000 48.29684 72 ARG A CA 1
ATOM 469 C C . ARG A 1 72 ? 13.60236 10.63502 53.44152 1.000 54.55780 72 ARG A C 1
ATOM 470 O O . ARG A 1 72 ? 12.72508 10.28447 54.23745 1.000 54.34788 72 ARG A O 1
ATOM 478 N N . ILE A 1 73 ? 13.29721 11.12431 52.24527 1.000 57.87477 73 ILE A N 1
ATOM 479 C CA . ILE A 1 73 ? 11.88801 11.26139 51.91245 1.000 58.98838 73 ILE A CA 1
ATOM 480 C C . ILE A 1 73 ? 11.31043 9.92958 51.41381 1.000 53.06760 73 ILE A C 1
ATOM 481 O O . ILE A 1 73 ? 10.19731 9.55110 51.79383 1.000 48.53271 73 ILE A O 1
ATOM 486 N N . PHE A 1 74 ? 12.06416 9.15605 50.61616 1.000 48.08040 74 PHE A N 1
ATOM 487 C CA . PHE A 1 74 ? 11.58148 7.81197 50.29519 1.000 46.95059 74 PHE A CA 1
ATOM 488 C C . PHE A 1 74 ? 11.40428 6.97068 51.55966 1.000 51.14601 74 PHE A C 1
ATOM 489 O O . PHE A 1 74 ? 10.48476 6.14954 51.63390 1.000 53.80329 74 PHE A O 1
ATOM 497 N N . GLU A 1 75 ? 12.26870 7.15785 52.56629 1.000 54.65419 75 GLU A N 1
ATOM 498 C CA . GLU A 1 75 ? 12.13354 6.38099 53.79099 1.000 46.39513 75 GLU A CA 1
ATOM 499 C C . GLU A 1 75 ? 10.87690 6.79240 54.56585 1.000 54.57547 75 GLU A C 1
ATOM 500 O O . GLU A 1 75 ? 10.22585 5.94310 55.17825 1.000 62.60284 75 GLU A O 1
ATOM 506 N N . GLU A 1 76 ? 10.51897 8.07895 54.53429 1.000 50.62652 76 GLU A N 1
ATOM 507 C CA . GLU A 1 76 ? 9.34710 8.64589 55.18896 1.000 53.50945 76 GLU A CA 1
ATOM 508 C C . GLU A 1 76 ? 8.04557 8.39838 54.41615 1.000 61.69797 76 GLU A C 1
ATOM 509 O O . GLU A 1 76 ? 7.04736 7.97361 55.00696 1.000 62.31135 76 GLU A O 1
ATOM 515 N N . ALA A 1 77 ? 8.02664 8.64548 53.10858 1.000 59.13648 77 ALA A N 1
ATOM 516 C CA . ALA A 1 77 ? 6.81315 8.44742 52.32389 1.000 60.53057 77 ALA A CA 1
ATOM 517 C C . ALA A 1 77 ? 6.34723 6.99892 52.39592 1.000 53.95731 77 ALA A C 1
ATOM 518 O O . ALA A 1 77 ? 7.15215 6.06620 52.27899 1.000 47.73878 77 ALA A O 1
ATOM 520 N N . THR A 1 78 ? 5.03337 6.81338 52.57693 1.000 51.63767 78 THR A N 1
ATOM 521 C CA . THR A 1 78 ? 4.46296 5.46927 52.53097 1.000 55.11884 78 THR A CA 1
ATOM 522 C C . THR A 1 78 ? 4.38374 4.91405 51.11207 1.000 53.14101 78 THR A C 1
ATOM 523 O O . THR A 1 78 ? 4.22935 3.70107 50.94946 1.000 57.24001 78 THR A O 1
ATOM 527 N N . HIS A 1 79 ? 4.45662 5.77060 50.09674 1.000 49.72106 79 HIS A N 1
ATOM 528 C CA . HIS A 1 79 ? 4.26855 5.37427 48.70866 1.000 49.15946 79 HIS A CA 1
ATOM 529 C C . HIS A 1 79 ? 5.31617 6.06207 47.84361 1.000 46.42015 79 HIS A C 1
ATOM 530 O O . HIS A 1 79 ? 5.75436 7.17319 48.15585 1.000 46.82248 79 HIS A O 1
ATOM 537 N N . PHE A 1 80 ? 5.67451 5.41166 46.73074 1.000 41.43131 80 PHE A N 1
ATOM 538 C CA . PHE A 1 80 ? 6.55738 6.00142 45.72910 1.000 39.91551 80 PHE A CA 1
ATOM 539 C C . PHE A 1 80 ? 6.18126 5.50487 44.34197 1.000 39.51404 80 PHE A C 1
ATOM 540 O O . PHE A 1 80 ? 5.56611 4.44410 44.16969 1.000 41.29144 80 PHE A O 1
ATOM 548 N N . GLY A 1 81 ? 6.55271 6.30215 43.34664 1.000 43.37298 81 GLY A N 1
ATOM 549 C CA . GLY A 1 81 ? 6.28653 5.94785 41.96173 1.000 40.49046 81 GLY A CA 1
ATOM 550 C C . GLY A 1 81 ? 7.53815 5.59845 41.18416 1.000 43.47188 81 GLY A C 1
ATOM 551 O O . GLY A 1 81 ? 8.64314 6.03478 41.52567 1.000 42.82874 81 GLY A O 1
ATOM 552 N N . VAL A 1 82 ? 7.36168 4.79974 40.13685 1.000 45.38175 82 VAL A N 1
ATOM 553 C CA . VAL A 1 82 ? 8.40370 4.46400 39.17225 1.000 42.01452 82 VAL A CA 1
ATOM 554 C C . VAL A 1 82 ? 7.88398 4.90391 37.80510 1.000 41.73442 82 VAL A C 1
ATOM 555 O O . VAL A 1 82 ? 6.90205 4.34672 37.30089 1.000 40.72738 82 VAL A O 1
ATOM 559 N N . ASN A 1 83 ? 8.49813 5.92833 37.22200 1.000 38.83989 83 ASN A N 1
ATOM 560 C CA . ASN A 1 83 ? 8.13599 6.38710 35.88621 1.000 37.96277 83 ASN A CA 1
ATOM 561 C C . ASN A 1 83 ? 9.16886 5.81720 34.89849 1.000 39.37469 83 ASN A C 1
ATOM 562 O O . ASN A 1 83 ? 10.34929 6.17081 34.97273 1.000 40.41882 83 ASN A O 1
ATOM 567 N N . ILE A 1 84 ? 8.73721 4.91436 34.00092 1.000 44.26285 84 ILE A N 1
ATOM 568 C CA . ILE A 1 84 ? 9.59647 4.40806 32.91890 1.000 35.63505 84 ILE A CA 1
ATOM 569 C C . ILE A 1 84 ? 9.62657 5.43197 31.78855 1.000 31.95396 84 ILE A C 1
ATOM 570 O O . ILE A 1 84 ? 8.59459 5.68054 31.14282 1.000 34.95530 84 ILE A O 1
ATOM 575 N N . LEU A 1 85 ? 10.80737 5.98052 31.50254 1.000 32.71044 85 LEU A N 1
ATOM 576 C CA . LEU A 1 85 ? 10.90850 7.08000 30.53799 1.000 33.24452 85 LEU A CA 1
ATOM 577 C C . LEU A 1 85 ? 10.89062 6.57814 29.10111 1.000 34.74692 85 LEU A C 1
ATOM 578 O O . LEU A 1 85 ? 11.47448 5.54067 28.78710 1.000 35.10334 85 LEU A O 1
ATOM 583 N N . SER A 1 86 ? 10.25884 7.35932 28.22230 1.000 40.84054 86 SER A N 1
ATOM 584 C CA . SER A 1 86 ? 10.23155 7.08878 26.79508 1.000 37.38924 86 SER A CA 1
ATOM 585 C C . SER A 1 86 ? 11.42302 7.75544 26.10576 1.000 44.51621 86 SER A C 1
ATOM 586 O O . SER A 1 86 ? 12.09473 8.63702 26.65832 1.000 41.13581 86 SER A O 1
ATOM 589 N N . ALA A 1 87 ? 11.66594 7.31186 24.86545 1.000 40.19110 87 ALA A N 1
ATOM 590 C CA . ALA A 1 87 ? 12.77628 7.80416 24.05046 1.000 37.80687 87 ALA A CA 1
ATOM 591 C C . ALA A 1 87 ? 12.80669 9.32215 23.96252 1.000 37.75488 87 ALA A C 1
ATOM 592 O O . ALA A 1 87 ? 13.88105 9.91584 23.86135 1.000 38.80007 87 ALA A O 1
ATOM 594 N N . ALA A 1 88 ? 11.64488 9.96683 23.98999 1.000 37.98200 88 ALA A N 1
ATOM 595 C CA . ALA A 1 88 ? 11.55752 11.41635 23.88924 1.000 39.57010 88 ALA A CA 1
ATOM 596 C C . ALA A 1 88 ? 11.77081 12.14303 25.23080 1.000 40.36353 88 ALA A C 1
ATOM 597 O O . ALA A 1 88 ? 11.58243 13.36097 25.28741 1.000 41.87294 88 ALA A O 1
ATOM 599 N N . GLN A 1 89 ? 12.18821 11.45162 26.30778 1.000 38.78324 89 GLN A N 1
ATOM 600 C CA . GLN A 1 89 ? 12.24127 12.10719 27.61673 1.000 38.96924 89 GLN A CA 1
ATOM 601 C C . GLN A 1 89 ? 13.66879 12.24043 28.15964 1.000 41.35303 89 GLN A C 1
ATOM 602 O O . GLN A 1 89 ? 13.87823 12.28223 29.37624 1.000 42.39690 89 GLN A O 1
ATOM 608 N N . ILE A 1 90 ? 14.65617 12.36074 27.26666 1.000 36.86603 90 ILE A N 1
ATOM 609 C CA . ILE A 1 90 ? 16.03480 12.58330 27.70449 1.000 35.89429 90 ILE A CA 1
ATOM 610 C C . ILE A 1 90 ? 16.14545 13.84596 28.55941 1.000 37.73110 90 ILE A C 1
ATOM 611 O O . ILE A 1 90 ? 16.90411 13.88051 29.53411 1.000 40.83924 90 ILE A O 1
ATOM 616 N N . GLU A 1 91 ? 15.41957 14.91107 28.19928 1.000 38.83517 91 GLU A N 1
ATOM 617 C CA . GLU A 1 91 ? 15.47734 16.14599 28.98908 1.000 45.18086 91 GLU A CA 1
ATOM 618 C C . GLU A 1 91 ? 14.98842 15.92714 30.42645 1.000 46.53902 91 GLU A C 1
ATOM 619 O O . GLU A 1 91 ? 15.57837 16.44834 31.38204 1.000 41.54148 91 GLU A O 1
ATOM 625 N N . LEU A 1 92 ? 13.87911 15.20155 30.59026 1.000 40.93835 92 LEU A N 1
ATOM 626 C CA . LEU A 1 92 ? 13.39948 14.86119 31.92065 1.000 38.70426 92 LEU A CA 1
ATOM 627 C C . LEU A 1 92 ? 14.42785 14.02518 32.67894 1.000 37.90656 92 LEU A C 1
ATOM 628 O O . LEU A 1 92 ? 14.66981 14.24779 33.87145 1.000 37.94637 92 LEU A O 1
ATOM 633 N N . SER A 1 93 ? 14.99332 13.02245 32.01618 1.000 35.96395 93 SER A N 1
ATOM 634 C CA . SER A 1 93 ? 16.03305 12.19873 32.62813 1.000 36.70876 93 SER A CA 1
ATOM 635 C C . SER A 1 93 ? 17.16637 13.06096 33.16885 1.000 36.10136 93 SER A C 1
ATOM 636 O O . SER A 1 93 ? 17.58781 12.90320 34.32188 1.000 41.27633 93 SER A O 1
ATOM 639 N N . ASN A 1 94 ? 17.67513 13.98541 32.34474 1.000 34.27741 94 ASN A N 1
ATOM 640 C CA . ASN A 1 94 ? 18.76934 14.83135 32.78759 1.000 35.23397 94 ASN A CA 1
ATOM 641 C C . ASN A 1 94 ? 18.33574 15.74297 33.92443 1.000 42.13198 94 ASN A C 1
ATOM 642 O O . ASN A 1 94 ? 19.10350 15.98211 34.86461 1.000 41.87511 94 ASN A O 1
ATOM 647 N N . ARG A 1 95 ? 17.11154 16.26675 33.85217 1.000 41.83171 95 ARG A N 1
ATOM 648 C CA . ARG A 1 95 ? 16.65295 17.18917 34.88140 1.000 43.47998 95 ARG A CA 1
ATOM 649 C C . ARG A 1 95 ? 16.63915 16.51279 36.24860 1.000 39.43436 95 ARG A C 1
ATOM 650 O O . ARG A 1 95 ? 17.06377 17.10565 37.23941 1.000 41.81502 95 ARG A O 1
ATOM 658 N N . PHE A 1 96 ? 16.20616 15.25665 36.31824 1.000 38.64148 96 PHE A N 1
ATOM 659 C CA . PHE A 1 96 ? 16.06313 14.58291 37.60467 1.000 38.94930 96 PHE A CA 1
ATOM 660 C C . PHE A 1 96 ? 17.31116 13.79879 38.02223 1.000 35.65093 96 PHE A C 1
ATOM 661 O O . PHE A 1 96 ? 17.24015 13.00825 38.96315 1.000 38.63470 96 PHE A O 1
ATOM 669 N N . ALA A 1 97 ? 18.43787 14.00023 37.34116 1.000 35.50714 97 ALA A N 1
ATOM 670 C CA . ALA A 1 97 ? 19.71775 13.38205 37.68735 1.000 38.21626 97 ALA A CA 1
ATOM 671 C C . ALA A 1 97 ? 20.67753 14.34234 38.38860 1.000 43.54845 97 ALA A C 1
ATOM 672 O O . ALA A 1 97 ? 21.72505 13.89848 38.86602 1.000 49.39525 97 ALA A O 1
ATOM 674 N N . ARG A 1 98 ? 20.34054 15.62972 38.46503 1.000 48.33591 98 ARG A N 1
ATOM 675 C CA . ARG A 1 98 ? 21.18757 16.67588 39.03385 1.000 54.27411 98 ARG A CA 1
ATOM 676 C C . ARG A 1 98 ? 20.51528 17.25637 40.26633 1.000 59.88994 98 ARG A C 1
ATOM 677 O O . ARG A 1 98 ? 19.35134 17.65655 40.19563 1.000 62.92178 98 ARG A O 1
ATOM 685 N N . ARG A 1 99 ? 21.25374 17.32723 41.37775 1.000 63.02971 99 ARG A N 1
ATOM 686 C CA . ARG A 1 99 ? 20.77006 18.00073 42.58044 1.000 63.77821 99 ARG A CA 1
ATOM 687 C C . ARG A 1 99 ? 20.27353 19.39927 42.24431 1.000 70.78377 99 ARG A C 1
ATOM 688 O O . ARG A 1 99 ? 20.89816 20.12030 41.46377 1.000 76.20567 99 ARG A O 1
ATOM 696 N N . SER A 1 100 ? 19.14333 19.79000 42.83175 1.000 72.34578 100 SER A N 1
ATOM 697 C CA . SER A 1 100 ? 18.52759 21.03815 42.39909 1.000 72.79910 100 SER A CA 1
ATOM 698 C C . SER A 1 100 ? 17.58242 21.56552 43.46239 1.000 78.69966 100 SER A C 1
ATOM 699 O O . SER A 1 100 ? 16.93957 20.79963 44.18671 1.000 78.68365 100 SER A O 1
ATOM 702 N N . GLU A 1 101 ? 17.50453 22.89708 43.52198 1.000 85.00427 101 GLU A N 1
ATOM 703 C CA . GLU A 1 101 ? 16.58120 23.56884 44.42719 1.000 88.71582 101 GLU A CA 1
ATOM 704 C C . GLU A 1 101 ? 15.15582 23.07435 44.21729 1.000 87.56281 101 GLU A C 1
ATOM 705 O O . GLU A 1 101 ? 14.45392 22.74535 45.18036 1.000 89.90015 101 GLU A O 1
ATOM 711 N N . ASP A 1 102 ? 14.70853 23.01522 42.95590 1.000 78.19705 102 ASP A N 1
ATOM 712 C CA . ASP A 1 102 ? 13.37808 22.50634 42.61343 1.000 72.13319 102 ASP A CA 1
ATOM 713 C C . ASP A 1 102 ? 13.49617 21.74506 41.29254 1.000 68.34330 102 ASP A C 1
ATOM 714 O O . ASP A 1 102 ? 13.41750 22.33302 40.20634 1.000 65.39568 102 ASP A O 1
ATOM 719 N N . LYS A 1 103 ? 13.69028 20.42589 41.39603 1.000 59.38770 103 LYS A N 1
ATOM 720 C CA . LYS A 1 103 ? 13.70970 19.59540 40.19884 1.000 52.37059 103 LYS A CA 1
ATOM 721 C C . LYS A 1 103 ? 12.39862 19.70122 39.43046 1.000 55.06124 103 LYS A C 1
ATOM 722 O O . LYS A 1 103 ? 12.39945 19.63366 38.19745 1.000 56.39445 103 LYS A O 1
ATOM 728 N N . PHE A 1 104 ? 11.28788 19.92231 40.13290 1.000 54.58406 104 PHE A N 1
ATOM 729 C CA . PHE A 1 104 ? 9.95290 19.88349 39.55150 1.000 56.38420 104 PHE A CA 1
ATOM 730 C C . PHE A 1 104 ? 9.50761 21.20055 38.91474 1.000 61.63517 104 PHE A C 1
ATOM 731 O O . PHE A 1 104 ? 8.36793 21.28027 38.44499 1.000 63.98224 104 PHE A O 1
ATOM 739 N N . ALA A 1 105 ? 10.36863 22.21910 38.86315 1.000 61.75885 105 ALA A N 1
ATOM 740 C CA . ALA A 1 105 ? 9.95025 23.51732 38.33611 1.000 60.19137 105 ALA A CA 1
ATOM 741 C C . ALA A 1 105 ? 9.54967 23.41173 36.86673 1.000 60.00730 105 ALA A C 1
ATOM 742 O O . ALA A 1 105 ? 10.26451 22.81100 36.05176 1.000 61.77086 105 ALA A O 1
ATOM 744 N N . ASN A 1 106 ? 8.38523 23.98585 36.54343 1.000 56.75950 106 ASN A N 1
ATOM 745 C CA . ASN A 1 106 ? 7.81086 23.99198 35.19529 1.000 59.32796 106 ASN A CA 1
ATOM 746 C C . ASN A 1 106 ? 7.64559 22.58846 34.61341 1.000 61.32486 106 ASN A C 1
ATOM 747 O O . ASN A 1 106 ? 7.63248 22.41530 33.39291 1.000 68.86791 106 ASN A O 1
ATOM 752 N N . ILE A 1 107 ? 7.50189 21.56984 35.45763 1.000 62.19656 107 ILE A N 1
ATOM 753 C CA . ILE A 1 107 ? 7.23954 20.20568 35.00425 1.000 60.32169 107 ILE A CA 1
ATOM 754 C C . ILE A 1 107 ? 5.77922 19.87182 35.30152 1.000 64.85748 107 ILE A C 1
ATOM 755 O O . ILE A 1 107 ? 5.31065 20.04416 36.43679 1.000 57.88707 107 ILE A O 1
ATOM 760 N N . GLU A 1 108 ? 5.06635 19.38328 34.28915 1.000 64.94693 108 GLU A N 1
ATOM 761 C CA . GLU A 1 108 ? 3.68325 18.95915 34.45792 1.000 66.60403 108 GLU A CA 1
ATOM 762 C C . GLU A 1 108 ? 3.63428 17.51762 34.94564 1.000 59.57488 108 GLU A C 1
ATOM 763 O O . GLU A 1 108 ? 4.33268 16.64668 34.41266 1.000 59.38928 108 GLU A O 1
ATOM 769 N N . PHE A 1 109 ? 2.81347 17.27332 35.96145 1.000 58.56227 109 PHE A N 1
ATOM 770 C CA . PHE A 1 109 ? 2.68353 15.93517 36.52164 1.000 58.28631 109 PHE A CA 1
ATOM 771 C C . PHE A 1 109 ? 1.33085 15.81107 37.21476 1.000 56.01556 109 PHE A C 1
ATOM 772 O O . PHE A 1 109 ? 0.70255 16.80580 37.57760 1.000 56.13647 109 PHE A O 1
ATOM 780 N N . ASP A 1 110 ? 0.89049 14.56788 37.37302 1.000 59.12735 110 ASP A N 1
ATOM 781 C CA . ASP A 1 110 ? -0.31159 14.20752 38.10365 1.000 61.13183 110 ASP A CA 1
ATOM 782 C C . ASP A 1 110 ? 0.07090 13.57296 39.43677 1.000 63.83696 110 ASP A C 1
ATOM 783 O O . ASP A 1 110 ? 1.22785 13.21601 39.68716 1.000 54.06414 110 ASP A O 1
ATOM 788 N N . LEU A 1 111 ? -0.91602 13.43861 40.31535 1.000 68.33110 111 LEU A N 1
ATOM 789 C CA . LEU A 1 111 ? -0.71391 12.75883 41.58852 1.000 69.86767 111 LEU A CA 1
ATOM 790 C C . LEU A 1 111 ? -1.48516 11.44583 41.57511 1.000 67.79153 111 LEU A C 1
ATOM 791 O O . LEU A 1 111 ? -2.62057 11.39891 41.09659 1.000 72.35231 111 LEU A O 1
ATOM 796 N N . GLY A 1 112 ? -0.84893 10.37859 42.04906 1.000 63.40782 112 GLY A N 1
ATOM 797 C CA . GLY A 1 112 ? -1.49034 9.09801 42.23235 1.000 61.25324 112 GLY A CA 1
ATOM 798 C C . GLY A 1 112 ? -1.86280 8.85780 43.68214 1.000 68.52647 112 GLY A C 1
ATOM 799 O O . GLY A 1 112 ? -1.96323 9.78789 44.49168 1.000 72.26393 112 GLY A O 1
ATOM 800 N N . VAL A 1 113 ? -2.07270 7.58018 44.01807 1.000 69.59096 113 VAL A N 1
ATOM 801 C CA . VAL A 1 113 ? -2.30851 7.21931 45.41255 1.000 72.09174 113 VAL A CA 1
ATOM 802 C C . VAL A 1 113 ? -1.10155 7.62308 46.24790 1.000 65.46668 113 VAL A C 1
ATOM 803 O O . VAL A 1 113 ? 0.05435 7.47353 45.82685 1.000 64.33555 113 VAL A O 1
ATOM 807 N N . GLY A 1 114 ? -1.36969 8.14083 47.44229 1.000 61.54647 114 GLY A N 1
ATOM 808 C CA . GLY A 1 114 ? -0.32318 8.68703 48.27780 1.000 65.07700 114 GLY A CA 1
ATOM 809 C C . GLY A 1 114 ? 0.39287 9.88471 47.69634 1.000 64.21750 114 GLY A C 1
ATOM 810 O O . GLY A 1 114 ? 1.55767 10.10065 48.02784 1.000 61.76881 114 GLY A O 1
ATOM 811 N N . ASN A 1 115 ? -0.28542 10.66981 46.84659 1.000 62.94252 115 ASN A N 1
ATOM 812 C CA . ASN A 1 115 ? 0.27697 11.83190 46.14314 1.000 59.33865 115 ASN A CA 1
ATOM 813 C C . ASN A 1 115 ? 1.59628 11.50952 45.43810 1.000 57.15119 115 ASN A C 1
ATOM 814 O O . ASN A 1 115 ? 2.51637 12.33219 45.39514 1.000 58.48940 115 ASN A O 1
ATOM 819 N N . ILE A 1 116 ? 1.69277 10.31257 44.86968 1.000 53.55065 116 ILE A N 1
ATOM 820 C CA . ILE A 1 116 ? 2.80922 9.98079 43.98268 1.000 49.46278 116 ILE A CA 1
ATOM 821 C C . ILE A 1 116 ? 2.85160 10.93333 42.79436 1.000 55.05261 116 ILE A C 1
ATOM 822 O O . ILE A 1 116 ? 1.85383 11.07459 42.06777 1.000 58.96694 116 ILE A O 1
ATOM 827 N N . PRO A 1 117 ? 3.98299 11.58791 42.54164 1.000 59.51678 117 PRO A N 1
ATOM 828 C CA . PRO A 1 117 ? 4.13387 12.35159 41.28849 1.000 54.21313 117 PRO A CA 1
ATOM 829 C C . PRO A 1 117 ? 4.27297 11.43766 40.07677 1.000 47.29689 117 PRO A C 1
ATOM 830 O O . PRO A 1 117 ? 5.17691 10.60028 40.00779 1.000 44.07120 117 PRO A O 1
ATOM 834 N N . LEU A 1 118 ? 3.38541 11.61736 39.10282 1.000 45.09141 118 LEU A N 1
ATOM 835 C CA . LEU A 1 118 ? 3.41409 10.84423 37.86536 1.000 42.01721 118 LEU A CA 1
ATOM 836 C C . LEU A 1 118 ? 3.61063 11.78571 36.68536 1.000 41.22044 118 LEU A C 1
ATOM 837 O O . LEU A 1 118 ? 2.89038 12.77891 36.55338 1.000 43.59751 118 LEU A O 1
ATOM 842 N N . PHE A 1 119 ? 4.58080 11.47770 35.84082 1.000 39.69966 119 PHE A N 1
ATOM 843 C CA . PHE A 1 119 ? 4.89260 12.30247 34.68486 1.000 43.42423 119 PHE A CA 1
ATOM 844 C C . PHE A 1 119 ? 4.05070 11.87838 33.48761 1.000 49.57543 119 PHE A C 1
ATOM 845 O O . PHE A 1 119 ? 3.59573 10.73609 33.38370 1.000 44.75703 119 PHE A O 1
ATOM 853 N N . LYS A 1 120 ? 3.84588 12.82849 32.58301 1.000 51.20472 120 LYS A N 1
ATOM 854 C CA . LYS A 1 120 ? 3.13919 12.59318 31.33576 1.000 46.46474 120 LYS A CA 1
ATOM 855 C C . LYS A 1 120 ? 4.09206 12.04132 30.27130 1.000 49.22081 120 LYS A C 1
ATOM 856 O O . LYS A 1 120 ? 5.31679 12.22839 30.34776 1.000 46.26862 120 LYS A O 1
ATOM 862 N N . ASN A 1 121 ? 3.51282 11.30129 29.31228 1.000 42.41535 121 ASN A N 1
ATOM 863 C CA . ASN A 1 121 ? 4.18996 10.80736 28.09736 1.000 47.11418 121 ASN A CA 1
ATOM 864 C C . ASN A 1 121 ? 5.26878 9.76529 28.37769 1.000 41.99780 121 ASN A C 1
ATOM 865 O O . ASN A 1 121 ? 6.20981 9.64238 27.59715 1.000 47.69239 121 ASN A O 1
ATOM 870 N N . CYS A 1 122 ? 5.15476 9.01259 29.47444 1.000 37.68181 122 CYS A N 1
ATOM 871 C CA . CYS A 1 122 ? 6.08464 7.94087 29.80408 1.000 40.34072 122 CYS A CA 1
ATOM 872 C C . CYS A 1 122 ? 5.69217 6.63094 29.11282 1.000 41.81745 122 CYS A C 1
ATOM 873 O O . CYS A 1 122 ? 4.58898 6.48135 28.57931 1.000 46.67145 122 CYS A O 1
ATOM 876 N N . SER A 1 123 ? 6.63188 5.67501 29.12965 1.000 35.27615 123 SER A N 1
ATOM 877 C CA . SER A 1 123 ? 6.36955 4.33526 28.61299 1.000 33.59884 123 SER A CA 1
ATOM 878 C C . SER A 1 123 ? 5.46803 3.54818 29.54992 1.000 37.81026 123 SER A C 1
ATOM 879 O O . SER A 1 123 ? 4.57863 2.82141 29.09590 1.000 47.88316 123 SER A O 1
ATOM 882 N N . ALA A 1 124 ? 5.69248 3.65513 30.85670 1.000 39.80909 124 ALA A N 1
ATOM 883 C CA . ALA A 1 124 ? 4.80899 3.03465 31.83704 1.000 41.18189 124 ALA A CA 1
ATOM 884 C C . ALA A 1 124 ? 5.11761 3.67626 33.18350 1.000 40.17862 124 ALA A C 1
ATOM 885 O O . ALA A 1 124 ? 6.07325 4.44252 33.30942 1.000 36.16306 124 ALA A O 1
ATOM 887 N N . ALA A 1 125 ? 4.29533 3.36286 34.18996 1.000 41.59121 125 ALA A N 1
ATOM 888 C CA . ALA A 1 125 ? 4.52804 3.87627 35.53593 1.000 45.43701 125 ALA A CA 1
ATOM 889 C C . ALA A 1 125 ? 3.88799 2.94999 36.56390 1.000 46.66426 125 ALA A C 1
ATOM 890 O O . ALA A 1 125 ? 2.86154 2.32300 36.30613 1.000 43.38527 125 ALA A O 1
ATOM 892 N N . PHE A 1 126 ? 4.52354 2.84718 37.72717 1.000 48.07969 126 PHE A N 1
ATOM 893 C CA . PHE A 1 126 ? 4.10130 1.91029 38.75826 1.000 45.01587 126 PHE A CA 1
ATOM 894 C C . PHE A 1 126 ? 3.95553 2.66023 40.07247 1.000 47.86927 126 PHE A C 1
ATOM 895 O O . PHE A 1 126 ? 4.92866 3.23563 40.57031 1.000 54.60701 126 PHE A O 1
ATOM 903 N N . GLU A 1 127 ? 2.75779 2.62029 40.64248 1.000 44.63626 127 GLU A N 1
ATOM 904 C CA . GLU A 1 127 ? 2.49082 3.16954 41.96455 1.000 44.83312 127 GLU A CA 1
ATOM 905 C C . GLU A 1 127 ? 2.75050 2.07357 42.98985 1.000 47.98257 127 GLU A C 1
ATOM 906 O O . GLU A 1 127 ? 2.15506 0.99403 42.91809 1.000 55.42882 127 GLU A O 1
ATOM 912 N N . CYS A 1 128 ? 3.63126 2.34565 43.93304 1.000 46.04312 128 CYS A N 1
ATOM 913 C CA . CYS A 1 128 ? 4.06560 1.36572 44.91460 1.000 53.23173 128 CYS A CA 1
ATOM 914 C C . CYS A 1 128 ? 3.79269 1.85978 46.32675 1.000 51.44091 128 CYS A C 1
ATOM 915 O O . CYS A 1 128 ? 3.82452 3.06418 46.58711 1.000 48.37126 128 CYS A O 1
ATOM 918 N N . GLU A 1 129 ? 3.49443 0.91095 47.22309 1.000 56.32672 129 GLU A N 1
ATOM 919 C CA . GLU A 1 129 ? 3.59670 1.10907 48.66502 1.000 54.22575 129 GLU A CA 1
ATOM 920 C C . GLU A 1 129 ? 4.99375 0.67494 49.09639 1.000 54.94212 129 GLU A C 1
ATOM 921 O O . GLU A 1 129 ? 5.48895 -0.37174 48.66052 1.000 52.72804 129 GLU A O 1
ATOM 927 N N . ARG A 1 130 ? 5.64693 1.48168 49.93394 1.000 53.09978 130 ARG A N 1
ATOM 928 C CA . ARG A 1 130 ? 6.95590 1.06348 50.42724 1.000 52.42701 130 ARG A CA 1
ATOM 929 C C . ARG A 1 130 ? 6.80117 -0.25702 51.17537 1.000 51.21899 130 ARG A C 1
ATOM 930 O O . ARG A 1 130 ? 6.03035 -0.34824 52.12580 1.000 52.45910 130 ARG A O 1
ATOM 938 N N . TYR A 1 131 ? 7.52024 -1.28364 50.74233 1.000 54.79189 131 TYR A N 1
ATOM 939 C CA . TYR A 1 131 ? 7.35283 -2.63177 51.26922 1.000 50.78261 131 TYR A CA 1
ATOM 940 C C . TYR A 1 131 ? 8.50219 -3.06857 52.16369 1.000 53.69816 131 TYR A C 1
ATOM 941 O O . TYR A 1 131 ? 8.27377 -3.71985 53.17599 1.000 48.24442 131 TYR A O 1
ATOM 950 N N . ASN A 1 132 ? 9.74051 -2.71088 51.83542 1.000 55.19725 132 ASN A N 1
ATOM 951 C CA . ASN A 1 132 ? 10.88096 -3.17094 52.61374 1.000 53.02816 132 ASN A CA 1
ATOM 952 C C . ASN A 1 132 ? 12.10164 -2.40366 52.13758 1.000 53.39498 132 ASN A C 1
ATOM 953 O O . ASN A 1 132 ? 12.22040 -2.10652 50.94365 1.000 47.42602 132 ASN A O 1
ATOM 958 N N . ILE A 1 133 ? 12.98709 -2.06539 53.07749 1.000 59.18189 133 ILE A N 1
ATOM 959 C CA . ILE A 1 133 ? 14.27553 -1.43674 52.78640 1.000 56.13275 133 ILE A CA 1
ATOM 960 C C . ILE A 1 133 ? 15.35118 -2.38086 53.30606 1.000 54.45075 133 ILE A C 1
ATOM 961 O O . ILE A 1 133 ? 15.31445 -2.77043 54.47797 1.000 51.46011 133 ILE A O 1
ATOM 966 N N . VAL A 1 134 ? 16.29531 -2.75704 52.43652 1.000 60.30671 134 VAL A N 1
ATOM 967 C CA . VAL A 1 134 ? 17.28642 -3.78978 52.72646 1.000 61.88190 134 VAL A CA 1
ATOM 968 C C . VAL A 1 134 ? 18.68724 -3.20919 52.56477 1.000 52.71341 134 VAL A C 1
ATOM 969 O O . VAL A 1 134 ? 18.93885 -2.39424 51.66785 1.000 42.75685 134 VAL A O 1
ATOM 973 N N . GLU A 1 135 ? 19.60023 -3.64987 53.42987 1.000 49.23069 135 GLU A N 1
ATOM 974 C CA . GLU A 1 135 ? 20.99078 -3.21594 53.37392 1.000 49.04474 135 GLU A CA 1
ATOM 975 C C . GLU A 1 135 ? 21.60147 -3.53033 52.00807 1.000 51.63488 135 GLU A C 1
ATOM 976 O O . GLU A 1 135 ? 21.53048 -4.66941 51.53896 1.000 48.71611 135 GLU A O 1
ATOM 982 N N . GLY A 1 136 ? 22.21734 -2.52413 51.37353 1.000 53.67902 136 GLY A N 1
ATOM 983 C CA . GLY A 1 136 ? 22.83871 -2.73599 50.06233 1.000 51.90499 136 GLY A CA 1
ATOM 984 C C . GLY A 1 136 ? 24.25473 -2.20147 49.83568 1.000 47.07503 136 GLY A C 1
ATOM 985 O O . GLY A 1 136 ? 24.55671 -1.66013 48.76510 1.000 39.95830 136 GLY A O 1
ATOM 986 N N . GLY A 1 137 ? 25.14113 -2.35253 50.81413 1.000 47.34308 137 GLY A N 1
ATOM 987 C CA . GLY A 1 137 ? 26.49803 -1.81996 50.70623 1.000 45.94938 137 GLY A CA 1
ATOM 988 C C . GLY A 1 137 ? 26.53618 -0.30627 50.84463 1.000 43.24565 137 GLY A C 1
ATOM 989 O O . GLY A 1 137 ? 26.21817 0.22815 51.91837 1.000 43.19437 137 GLY A O 1
ATOM 990 N N . ASP A 1 138 ? 26.88380 0.40835 49.77290 1.000 42.41283 138 ASP A N 1
ATOM 991 C CA . ASP A 1 138 ? 26.78138 1.85863 49.78139 1.000 47.63990 138 ASP A CA 1
ATOM 992 C C . ASP A 1 138 ? 25.41690 2.34572 49.27650 1.000 47.05081 138 ASP A C 1
ATOM 993 O O . ASP A 1 138 ? 25.19792 3.55624 49.17262 1.000 45.28246 138 ASP A O 1
ATOM 998 N N . HIS A 1 139 ? 24.48568 1.43242 48.99812 1.000 45.71442 139 HIS A N 1
ATOM 999 C CA . HIS A 1 139 ? 23.12323 1.78468 48.60870 1.000 38.93850 139 HIS A CA 1
ATOM 1000 C C . HIS A 1 139 ? 22.13352 1.12144 49.55147 1.000 38.58745 139 HIS A C 1
ATOM 1001 O O . HIS A 1 139 ? 22.45864 0.14657 50.23480 1.000 42.53420 139 HIS A O 1
ATOM 1008 N N . TRP A 1 140 ? 20.92763 1.68102 49.61180 1.000 40.53246 140 TRP A N 1
ATOM 1009 C CA . TRP A 1 140 ? 19.77977 0.99400 50.20091 1.000 43.42636 140 TRP A CA 1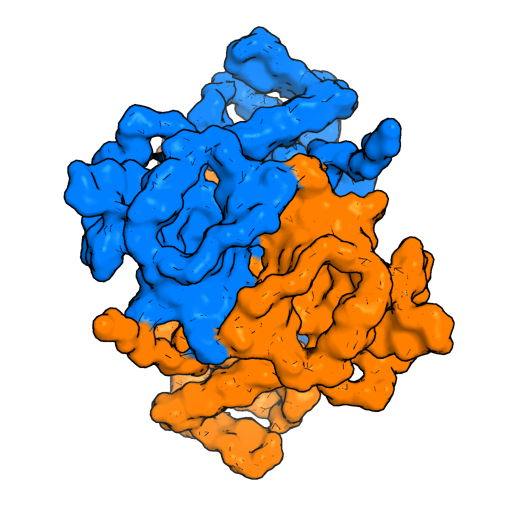
ATOM 1010 C C . TRP A 1 140 ? 18.96705 0.37315 49.07243 1.000 42.19393 140 TRP A C 1
ATOM 1011 O O . TRP A 1 140 ? 18.72255 1.01891 48.04706 1.000 37.27110 140 TRP A O 1
ATOM 1022 N N . ILE A 1 141 ? 18.55733 -0.87988 49.26594 1.000 41.36283 141 ILE A N 1
ATOM 1023 C CA . ILE A 1 141 ? 17.65245 -1.55661 48.34172 1.000 39.04279 141 ILE A CA 1
ATOM 1024 C C . ILE A 1 141 ? 16.22709 -1.30186 48.82155 1.000 40.34572 141 ILE A C 1
ATOM 1025 O O . ILE A 1 141 ? 15.84033 -1.73685 49.91107 1.000 40.91891 141 ILE A O 1
ATOM 1030 N N . ILE A 1 142 ? 15.43839 -0.60390 48.01042 1.000 43.43492 142 ILE A N 1
ATOM 1031 C CA . ILE A 1 142 ? 14.06210 -0.27453 48.34983 1.000 47.62445 142 ILE A CA 1
ATOM 1032 C C . ILE A 1 142 ? 13.15150 -1.18738 47.55329 1.000 43.83625 142 ILE A C 1
ATOM 1033 O O . ILE A 1 142 ? 13.21096 -1.20748 46.31810 1.000 37.30747 142 ILE A O 1
ATOM 1038 N N . ILE A 1 143 ? 12.28899 -1.91960 48.25415 1.000 40.92304 143 ILE A N 1
ATOM 1039 C CA . ILE A 1 143 ? 11.35978 -2.83838 47.62161 1.000 45.37663 143 ILE A CA 1
ATOM 1040 C C . ILE A 1 143 ? 9.96293 -2.23890 47.69096 1.000 44.71390 143 ILE A C 1
ATOM 1041 O O . ILE A 1 143 ? 9.53260 -1.77038 48.75571 1.000 46.08747 143 ILE A O 1
ATOM 1046 N N . GLY A 1 144 ? 9.25715 -2.25138 46.56448 1.000 40.09661 144 GLY A N 1
ATOM 1047 C CA . GLY A 1 144 ? 7.90979 -1.69895 46.48812 1.000 39.63121 144 GLY A CA 1
ATOM 1048 C C . GLY A 1 144 ? 6.87707 -2.76062 46.16367 1.000 40.75990 144 GLY A C 1
ATOM 1049 O O . GLY A 1 144 ? 7.11061 -3.63102 45.32557 1.000 45.82978 144 GLY A O 1
ATOM 1050 N N . ARG A 1 145 ? 5.72550 -2.67218 46.81945 1.000 43.56987 145 ARG A N 1
ATOM 1051 C CA . ARG A 1 145 ? 4.55871 -3.46294 46.45295 1.000 43.29531 145 ARG A CA 1
ATOM 1052 C C . ARG A 1 145 ? 3.71625 -2.62516 45.50199 1.000 48.68747 145 ARG A C 1
ATOM 1053 O O . ARG A 1 145 ? 3.23292 -1.55443 45.88996 1.000 55.66224 145 ARG A O 1
ATOM 1061 N N . VAL A 1 146 ? 3.55068 -3.10251 44.26361 1.000 42.30497 146 VAL A N 1
ATOM 1062 C CA . VAL A 1 146 ? 2.78505 -2.37194 43.25666 1.000 42.24660 146 VAL A CA 1
ATOM 1063 C C . VAL A 1 146 ? 1.30139 -2.40924 43.61516 1.000 45.08532 146 VAL A C 1
ATOM 1064 O O . VAL A 1 146 ? 0.72082 -3.48451 43.80652 1.000 52.29305 146 VAL A O 1
ATOM 1068 N N . VAL A 1 147 ? 0.67673 -1.23684 43.72644 1.000 45.84243 147 VAL A N 1
ATOM 1069 C CA . VAL A 1 147 ? -0.76874 -1.16538 43.93488 1.000 51.12301 147 VAL A CA 1
ATOM 1070 C C . VAL A 1 147 ? -1.51530 -0.63683 42.71723 1.000 59.92620 147 VAL A C 1
ATOM 1071 O O . VAL A 1 147 ? -2.75285 -0.68593 42.70340 1.000 63.44310 147 VAL A O 1
ATOM 1075 N N . LYS A 1 148 ? -0.81447 -0.14499 41.69903 1.000 59.33925 148 LYS A N 1
ATOM 1076 C CA . LYS A 1 148 ? -1.46216 0.35046 40.49555 1.000 60.24236 148 LYS A CA 1
ATOM 1077 C C . LYS A 1 148 ? -0.38090 0.56836 39.44820 1.000 51.18348 148 LYS A C 1
ATOM 1078 O O . LYS A 1 148 ? 0.69576 1.06171 39.77397 1.000 44.07500 148 LYS A O 1
ATOM 1084 N N . PHE A 1 149 ? -0.66080 0.20432 38.19934 1.000 45.53966 149 PHE A N 1
ATOM 1085 C CA . PHE A 1 149 ? 0.31257 0.41885 37.13052 1.000 47.84791 149 PHE A CA 1
ATOM 1086 C C . PHE A 1 149 ? -0.38447 1.01547 35.91585 1.000 52.27240 149 PHE A C 1
ATOM 1087 O O . PHE A 1 149 ? -1.60891 0.91552 35.75235 1.000 54.09907 149 PHE A O 1
ATOM 1095 N N . HIS A 1 150 ? 0.42368 1.67722 35.09531 1.000 49.01975 150 HIS A N 1
ATOM 1096 C CA . HIS A 1 150 ? 0.01439 2.28936 33.83982 1.000 54.56978 150 HIS A CA 1
ATOM 1097 C C . HIS A 1 150 ? 0.92886 1.74238 32.75034 1.000 54.18119 150 HIS A C 1
ATOM 1098 O O . HIS A 1 150 ? 2.14670 1.69331 32.94166 1.000 52.76942 150 HIS A O 1
ATOM 1105 N N . ASP A 1 151 ? 0.34723 1.33198 31.61879 1.000 56.76233 151 ASP A N 1
ATOM 1106 C CA . ASP A 1 151 ? 1.02784 0.54363 30.58068 1.000 55.24154 151 ASP A CA 1
ATOM 1107 C C . ASP A 1 151 ? 0.80240 1.26965 29.26408 1.000 52.33882 151 ASP A C 1
ATOM 1108 O O . ASP A 1 151 ? -0.21459 1.05140 28.59441 1.000 48.99338 151 ASP A O 1
ATOM 1113 N N . HIS A 1 152 ? 1.72028 2.15275 28.88543 1.000 42.51147 152 HIS A N 1
ATOM 1114 C CA . HIS A 1 152 ? 1.40870 2.93752 27.69826 1.000 44.57690 152 HIS A CA 1
ATOM 1115 C C . HIS A 1 152 ? 2.07953 2.39204 26.44461 1.000 44.92437 152 HIS A C 1
ATOM 1116 O O . HIS A 1 152 ? 1.55331 2.59376 25.34946 1.000 46.81688 152 HIS A O 1
ATOM 1123 N N . GLY A 1 153 ? 3.24154 1.73563 26.58207 1.000 44.80667 153 GLY A N 1
ATOM 1124 C CA . GLY A 1 153 ? 3.88373 1.03142 25.49182 1.000 48.93502 153 GLY A CA 1
ATOM 1125 C C . GLY A 1 153 ? 4.76589 1.87421 24.59500 1.000 48.56884 153 GLY A C 1
ATOM 1126 O O . GLY A 1 153 ? 5.23008 1.37755 23.56080 1.000 48.59279 153 GLY A O 1
ATOM 1127 N N . ARG A 1 154 ? 5.02385 3.12266 24.96126 1.000 41.23645 154 ARG A N 1
ATOM 1128 C CA . ARG A 1 154 ? 5.81028 3.99224 24.11435 1.000 42.53021 154 ARG A CA 1
ATOM 1129 C C . ARG A 1 154 ? 7.25137 3.48594 24.01916 1.000 45.30733 154 ARG A C 1
ATOM 1130 O O . ARG A 1 154 ? 7.77676 2.82298 24.92710 1.000 38.05616 154 ARG A O 1
ATOM 1138 N N . SER A 1 155 ? 7.87018 3.78276 22.88562 1.000 43.73778 155 SER A N 1
ATOM 1139 C CA . SER A 1 155 ? 9.24350 3.36665 22.62833 1.000 34.24915 155 SER A CA 1
ATOM 1140 C C . SER A 1 155 ? 10.14938 3.87015 23.75305 1.000 32.23633 155 SER A C 1
ATOM 1141 O O . SER A 1 155 ? 10.09645 5.05355 24.09943 1.000 39.69350 155 SER A O 1
ATOM 1144 N N . PRO A 1 156 ? 10.97187 3.02227 24.35653 1.000 31.69938 156 PRO A N 1
ATOM 1145 C CA . PRO A 1 156 ? 11.66060 3.39253 25.60431 1.000 29.91043 156 PRO A CA 1
ATOM 1146 C C . PRO A 1 156 ? 13.01163 4.07271 25.42751 1.000 31.15344 156 PRO A C 1
ATOM 1147 O O . PRO A 1 156 ? 13.74191 3.85211 24.45726 1.000 34.12426 156 PRO A O 1
ATOM 1151 N N . LEU A 1 157 ? 13.33952 4.92609 26.40017 1.000 35.69582 157 LEU A N 1
ATOM 1152 C CA . LEU A 1 157 ? 14.70660 5.43570 26.55179 1.000 35.27293 157 LEU A CA 1
ATOM 1153 C C . LEU A 1 157 ? 15.62138 4.33792 27.07427 1.000 33.34128 157 LEU A C 1
ATOM 1154 O O . LEU A 1 157 ? 15.33866 3.73871 28.11302 1.000 34.60883 157 LEU A O 1
ATOM 1159 N N . LEU A 1 158 ? 16.74203 4.10421 26.39721 1.000 32.62608 158 LEU A N 1
ATOM 1160 C CA . LEU A 1 158 ? 17.69580 3.10689 26.88066 1.000 31.28672 158 LEU A CA 1
ATOM 1161 C C . LEU A 1 158 ? 18.96868 3.76123 27.41063 1.000 28.99751 158 LEU A C 1
ATOM 1162 O O . LEU A 1 158 ? 19.31894 4.88816 27.05477 1.000 27.70166 158 LEU A O 1
ATOM 1167 N N . TYR A 1 159 ? 19.67673 3.01747 28.26091 1.000 34.15894 159 TYR A N 1
ATOM 1168 C CA . TYR A 1 159 ? 20.94417 3.46268 28.83246 1.000 32.63769 159 TYR A CA 1
ATOM 1169 C C . TYR A 1 159 ? 21.94000 2.30926 28.82389 1.000 27.26767 159 TYR A C 1
ATOM 1170 O O . TYR A 1 159 ? 21.63769 1.23039 29.33935 1.000 30.86976 159 TYR A O 1
ATOM 1179 N N . HIS A 1 160 ? 23.11001 2.53348 28.21491 1.000 29.10073 160 HIS A N 1
ATOM 1180 C CA . HIS A 1 160 ? 24.05828 1.47579 27.89354 1.000 28.14520 160 HIS A CA 1
ATOM 1181 C C . HIS A 1 160 ? 25.44583 2.08505 27.69052 1.000 28.36706 160 HIS A C 1
ATOM 1182 O O . HIS A 1 160 ? 25.60831 3.05179 26.93485 1.000 28.67360 160 HIS A O 1
ATOM 1189 N N . GLN A 1 161 ? 26.43939 1.51216 28.36125 1.000 27.27797 161 GLN A N 1
ATOM 1190 C CA . GLN A 1 161 ? 27.83733 2.00282 28.29563 1.000 28.85463 161 GLN A CA 1
ATOM 1191 C C . GLN A 1 161 ? 27.92615 3.52225 28.48613 1.000 30.74321 161 GLN A C 1
ATOM 1192 O O . GLN A 1 161 ? 28.62753 4.22680 27.75380 1.000 33.51046 161 GLN A O 1
ATOM 1198 N N . GLY A 1 162 ? 27.20362 4.03500 29.47340 1.000 30.54746 162 GLY A N 1
ATOM 1199 C CA . GLY A 1 162 ? 27.27913 5.43671 29.85870 1.000 33.95511 162 GLY A CA 1
ATOM 1200 C C . GLY A 1 162 ? 26.50258 6.41588 28.99020 1.000 35.63468 162 GLY A C 1
ATOM 1201 O O . GLY A 1 162 ? 26.67740 7.62979 29.14730 1.000 41.44646 162 GLY A O 1
ATOM 1202 N N . ALA A 1 163 ? 25.64300 5.94829 28.08636 1.000 35.22130 163 ALA A N 1
ATOM 1203 C CA . ALA A 1 163 ? 25.01954 6.84685 27.12163 1.000 33.40577 163 ALA A CA 1
ATOM 1204 C C . ALA A 1 163 ? 23.57947 6.42662 26.85821 1.000 30.51985 163 ALA A C 1
ATOM 1205 O O . ALA A 1 163 ? 23.21450 5.26269 27.02514 1.000 33.71611 163 ALA A O 1
ATOM 1207 N N . TYR A 1 164 ? 22.77454 7.39447 26.40843 1.000 32.47413 164 TYR A N 1
ATOM 1208 C CA . TYR A 1 164 ? 21.37667 7.13711 26.06564 1.000 40.25786 164 TYR A CA 1
ATOM 1209 C C . TYR A 1 164 ? 21.27336 6.64671 24.62230 1.000 37.76086 164 TYR A C 1
ATOM 1210 O O . TYR A 1 164 ? 21.86112 7.23763 23.71130 1.000 33.30602 164 TYR A O 1
ATOM 1219 N N . SER A 1 165 ? 20.48355 5.59588 24.41560 1.000 33.06654 165 SER A N 1
ATOM 1220 C CA . SER A 1 165 ? 20.23057 5.05636 23.08428 1.000 37.44147 165 SER A CA 1
ATOM 1221 C C . SER A 1 165 ? 18.75577 4.67549 22.96945 1.000 37.36524 165 SER A C 1
ATOM 1222 O O . SER A 1 165 ? 17.94829 4.92670 23.87018 1.000 33.39287 165 SER A O 1
ATOM 1225 N N . ALA A 1 166 ? 18.41421 4.06706 21.84519 1.000 45.48439 166 ALA A N 1
ATOM 1226 C CA . ALA A 1 166 ? 17.05903 3.63457 21.53544 1.000 41.74115 166 ALA A CA 1
ATOM 1227 C C . ALA A 1 166 ? 17.10214 2.16619 21.12277 1.000 43.51127 166 ALA A C 1
ATOM 1228 O O . ALA A 1 166 ? 18.17604 1.56468 20.98810 1.000 45.64227 166 ALA A O 1
ATOM 1230 N N . VAL A 1 167 ? 15.92611 1.58198 20.93473 1.000 41.52847 167 VAL A N 1
ATOM 1231 C CA . VAL A 1 167 ? 15.83051 0.17886 20.55323 1.000 38.50283 167 VAL A CA 1
ATOM 1232 C C . VAL A 1 167 ? 15.98094 0.04202 19.04209 1.000 39.43645 167 VAL A C 1
ATOM 1233 O O . VAL A 1 167 ? 15.45767 0.85262 18.27242 1.000 43.02215 167 VAL A O 1
ATOM 1237 N N . LEU A 1 168 ? 16.72675 -0.97624 18.60915 1.000 38.64456 168 LEU A N 1
ATOM 1238 C CA . LEU A 1 168 ? 16.78431 -1.34039 17.20505 1.000 39.02376 168 LEU A CA 1
ATOM 1239 C C . LEU A 1 168 ? 15.80932 -2.48374 17.02021 1.000 44.41043 168 LEU A C 1
ATOM 1240 O O . LEU A 1 168 ? 16.08035 -3.59012 17.51906 1.000 44.89566 168 LEU A O 1
ATOM 1245 N N . PRO A 1 169 ? 14.66909 -2.27407 16.35692 1.000 41.26806 169 PRO A N 1
ATOM 1246 C CA . PRO A 1 169 ? 13.62242 -3.30626 16.30428 1.000 44.44001 169 PRO A CA 1
ATOM 1247 C C . PRO A 1 169 ? 13.90693 -4.42107 15.29045 1.000 44.84425 169 PRO A C 1
ATOM 1248 O O . PRO A 1 169 ? 14.84553 -4.35945 14.48716 1.000 46.55265 169 PRO A O 1
ATOM 1252 N N . HIS A 1 170 ? 13.06956 -5.48673 15.38395 1.000 37.46396 170 HIS A N 1
ATOM 1253 C CA . HIS A 1 170 ? 12.84520 -6.56009 14.40651 1.000 37.90175 170 HIS A CA 1
ATOM 1254 C C . HIS A 1 170 ? 13.69008 -7.80341 14.64251 1.000 38.46355 170 HIS A C 1
ATOM 1255 O O . HIS A 1 170 ? 14.84026 -7.71626 15.09473 1.000 41.00824 170 HIS A O 1
ATOM 1262 N N . PRO A 1 171 ? 13.15202 -8.97042 14.30102 1.000 36.56124 171 PRO A N 1
ATOM 1263 C CA . PRO A 1 171 ? 13.93948 -10.19997 14.34775 1.000 38.07396 171 PRO A CA 1
ATOM 1264 C C . PRO A 1 171 ? 14.92112 -10.22694 13.18898 1.000 42.69311 171 PRO A C 1
ATOM 1265 O O . PRO A 1 171 ? 14.66962 -9.64263 12.13556 1.000 43.84642 171 PRO A O 1
ATOM 1269 N N . SER A 1 172 ? 16.06139 -10.87817 13.40744 1.000 45.53480 172 SER A N 1
ATOM 1270 C CA . SER A 1 172 ? 17.13185 -10.83666 12.41278 1.000 48.42590 172 SER A CA 1
ATOM 1271 C C . SER A 1 172 ? 16.79434 -11.74727 11.24307 1.000 50.21893 172 SER A C 1
ATOM 1272 O O . SER A 1 172 ? 15.99983 -12.68503 11.36413 1.000 46.05340 172 SER A O 1
ATOM 1275 N N . LEU A 1 173 ? 17.37758 -11.44408 10.09315 1.000 51.64331 173 LEU A N 1
ATOM 1276 C CA . LEU A 1 173 ? 17.03569 -12.25115 8.93790 1.000 53.88477 173 LEU A CA 1
ATOM 1277 C C . LEU A 1 173 ? 17.83409 -13.54103 8.95923 1.000 54.99636 173 LEU A C 1
ATOM 1278 O O . LEU A 1 173 ? 18.79700 -13.69771 9.71936 1.000 58.05867 173 LEU A O 1
ATOM 1283 N N . ASN A 1 174 ? 17.38807 -14.49143 8.14886 1.000 54.58838 174 ASN A N 1
ATOM 1284 C CA . ASN A 1 174 ? 17.99872 -15.81410 8.10806 1.000 56.99689 174 ASN A CA 1
ATOM 1285 C C . ASN A 1 174 ? 19.08198 -15.75242 7.03998 1.000 66.89097 174 ASN A C 1
ATOM 1286 O O . ASN A 1 174 ? 18.79990 -15.85257 5.84004 1.000 70.07305 174 ASN A O 1
ATOM 1291 N N . MET A 1 175 ? 20.32600 -15.54750 7.47469 1.000 67.76061 175 MET A N 1
ATOM 1292 C CA . MET A 1 175 ? 21.41824 -15.38443 6.52586 1.000 75.31400 175 MET A CA 1
ATOM 1293 C C . MET A 1 175 ? 21.76437 -16.68310 5.82366 1.000 78.39417 175 MET A C 1
ATOM 1294 O O . MET A 1 175 ? 22.42306 -16.65026 4.77983 1.000 77.27214 175 MET A O 1
ATOM 1299 N N . LYS A 1 176 ? 21.31954 -17.81810 6.36286 1.000 80.51063 176 LYS A N 1
ATOM 1300 C CA . LYS A 1 176 ? 21.61089 -19.12735 5.79667 1.000 83.92676 176 LYS A CA 1
ATOM 1301 C C . LYS A 1 176 ? 20.50798 -19.62377 4.86324 1.000 84.42151 176 LYS A C 1
ATOM 1302 O O . LYS A 1 176 ? 20.31708 -20.84014 4.71914 1.000 85.60581 176 LYS A O 1
ATOM 1308 N N . SER A 1 177 ? 19.79202 -18.70848 4.20987 1.000 79.63820 177 SER A N 1
ATOM 1309 C CA . SER A 1 177 ? 18.71800 -19.06242 3.29084 1.000 67.59675 177 SER A CA 1
ATOM 1310 C C . SER A 1 177 ? 19.26161 -19.20819 1.87418 1.000 68.75471 177 SER A C 1
ATOM 1311 O O . SER A 1 177 ? 19.93818 -18.30930 1.36173 1.000 64.51021 177 SER A O 1
ATOM 1314 N N . GLU A 1 178 ? 18.94668 -20.33655 1.24629 1.000 66.38806 178 GLU A N 1
ATOM 1315 C CA . GLU A 1 178 ? 19.27814 -20.55255 -0.15376 1.000 75.25212 178 GLU A CA 1
ATOM 1316 C C . GLU A 1 178 ? 18.33021 -19.8141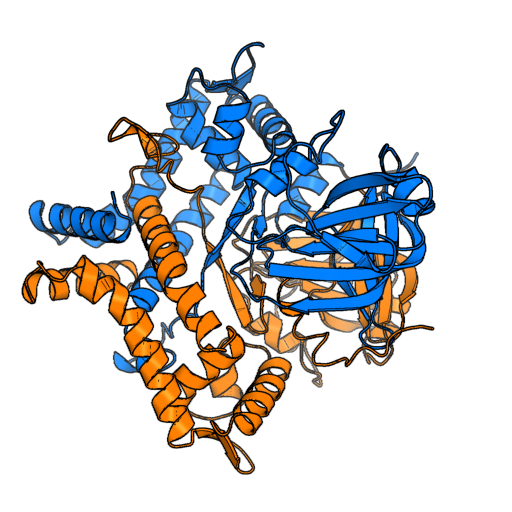0 -1.09140 1.000 73.51017 178 GLU A C 1
ATOM 1317 O O . GLU A 1 178 ? 18.62110 -19.72297 -2.28801 1.000 74.65148 178 GLU A O 1
ATOM 1323 N N . THR A 1 179 ? 17.22999 -19.26338 -0.56979 1.000 65.67098 179 THR A N 1
ATOM 1324 C CA . THR A 1 179 ? 16.22926 -18.57300 -1.36963 1.000 67.83424 179 THR A CA 1
ATOM 1325 C C . THR A 1 179 ? 16.07866 -17.12920 -0.90300 1.000 67.88066 179 THR A C 1
ATOM 1326 O O . THR A 1 179 ? 16.28227 -16.80665 0.27707 1.000 66.93470 179 THR A O 1
ATOM 1330 N N . ALA A 1 180 ? 15.71546 -16.25838 -1.84939 1.000 67.03434 180 ALA A N 1
ATOM 1331 C CA . ALA A 1 180 ? 15.50214 -14.85216 -1.52311 1.000 66.55165 180 ALA A CA 1
ATOM 1332 C C . ALA A 1 180 ? 14.35839 -14.67675 -0.53408 1.000 67.91594 180 ALA A C 1
ATOM 1333 O O . ALA A 1 180 ? 14.48355 -13.92252 0.43560 1.000 67.03234 180 ALA A O 1
ATOM 1335 N N . GLU A 1 181 ? 13.23730 -15.36276 -0.75400 1.000 66.83352 181 GLU A N 1
ATOM 1336 C CA . GLU A 1 181 ? 12.12591 -15.22762 0.17452 1.000 64.53343 181 GLU A CA 1
ATOM 1337 C C . GLU A 1 181 ? 12.49741 -15.73467 1.56397 1.000 56.60458 181 GLU A C 1
ATOM 1338 O O . GLU A 1 181 ? 12.13290 -15.11555 2.57209 1.000 51.88624 181 GLU A O 1
ATOM 1344 N N . GLY A 1 182 ? 13.20652 -16.86243 1.63850 1.000 54.28163 182 GLY A N 1
ATOM 1345 C CA . GLY A 1 182 ? 13.52130 -17.49280 2.91703 1.000 51.98320 182 GLY A CA 1
ATOM 1346 C C . GLY A 1 182 ? 14.40076 -16.66083 3.83337 1.000 50.80463 182 GLY A C 1
ATOM 1347 O O . GLY A 1 182 ? 14.59175 -17.03527 4.99602 1.000 51.45225 182 GLY A O 1
ATOM 1348 N N . VAL A 1 183 ? 14.95335 -15.55877 3.33154 1.000 51.44639 183 VAL A N 1
ATOM 1349 C CA . VAL A 1 183 ? 15.74257 -14.66541 4.16270 1.000 51.86613 183 VAL A CA 1
ATOM 1350 C C . VAL A 1 183 ? 14.86805 -14.00052 5.22438 1.000 51.20595 183 VAL A C 1
ATOM 1351 O O . VAL A 1 183 ? 15.32408 -13.72872 6.34180 1.000 51.46984 183 VAL A O 1
ATOM 1355 N N . PHE A 1 184 ? 13.61137 -13.74916 4.90995 1.000 48.59729 184 PHE A N 1
ATOM 1356 C CA . PHE A 1 184 ? 12.81405 -12.91829 5.79911 1.000 49.93385 184 PHE A CA 1
ATOM 1357 C C . PHE A 1 184 ? 12.08516 -13.76784 6.84132 1.000 46.90960 184 PHE A C 1
ATOM 1358 O O . PHE A 1 184 ? 11.67774 -14.89719 6.55585 1.000 45.86621 184 PHE A O 1
ATOM 1366 N N . PRO A 1 185 ? 11.90622 -13.26455 8.05338 1.000 44.96475 185 PRO A N 1
ATOM 1367 C CA . PRO A 1 185 ? 11.17244 -14.05775 9.04870 1.000 42.08666 185 PRO A CA 1
ATOM 1368 C C . PRO A 1 185 ? 9.80176 -14.42240 8.54586 1.000 41.32384 185 PRO A C 1
ATOM 1369 O O . PRO A 1 185 ? 9.31408 -15.52123 8.81564 1.000 48.42275 185 PRO A O 1
ATOM 1373 N N . GLY A 1 186 ? 9.17908 -13.51752 7.79692 1.000 42.83990 186 GLY A N 1
ATOM 1374 C CA . GLY A 1 186 ? 8.00700 -13.82078 6.99776 1.000 40.11063 186 GLY A CA 1
ATOM 1375 C C . GLY A 1 186 ? 7.90834 -12.80063 5.88400 1.000 43.49822 186 GLY A C 1
ATOM 1376 O O . GLY A 1 186 ? 8.53305 -11.73647 5.94610 1.000 44.61081 186 GLY A O 1
ATOM 1377 N N . ARG A 1 187 ? 7.09391 -13.12014 4.86368 1.000 44.03420 187 ARG A N 1
ATOM 1378 C CA . ARG A 1 187 ? 7.07992 -12.29375 3.65575 1.000 46.27075 187 ARG A CA 1
ATOM 1379 C C . ARG A 1 187 ? 6.70026 -10.84190 3.93600 1.000 45.97908 187 ARG A C 1
ATOM 1380 O O . ARG A 1 187 ? 7.13097 -9.95143 3.20419 1.000 47.27356 187 ARG A O 1
ATOM 1388 N N . LEU A 1 188 ? 5.90368 -10.56206 4.97195 1.000 45.05238 188 LEU A N 1
ATOM 1389 C CA . LEU A 1 188 ? 5.53595 -9.15817 5.15480 1.000 44.28751 188 LEU A CA 1
ATOM 1390 C C . LEU A 1 188 ? 6.67470 -8.33303 5.75930 1.000 45.25726 188 LEU A C 1
ATOM 1391 O O . LEU A 1 188 ? 6.56568 -7.10325 5.80433 1.000 49.07554 188 LEU A O 1
ATOM 1396 N N . TYR A 1 189 ? 7.77897 -8.96376 6.17274 1.000 43.49129 189 TYR A N 1
ATOM 1397 C CA . TYR A 1 189 ? 8.94334 -8.20089 6.60466 1.000 44.25377 189 TYR A CA 1
ATOM 1398 C C . TYR A 1 189 ? 9.78928 -7.70692 5.43686 1.000 49.00900 189 TYR A C 1
ATOM 1399 O O . TYR A 1 189 ? 10.70152 -6.90678 5.64777 1.000 48.74119 189 TYR A O 1
ATOM 1408 N N . ASP A 1 190 ? 9.50835 -8.13941 4.21065 1.000 47.25360 190 ASP A N 1
ATOM 1409 C CA . ASP A 1 190 ? 10.19806 -7.58198 3.04741 1.000 47.45329 190 ASP A CA 1
ATOM 1410 C C . ASP A 1 190 ? 9.65288 -6.17931 2.77817 1.000 52.87373 190 ASP A C 1
ATOM 1411 O O . ASP A 1 190 ? 8.86129 -5.94694 1.86029 1.000 55.49542 190 ASP A O 1
ATOM 1416 N N . ASN A 1 191 ? 10.08689 -5.21799 3.59301 1.000 50.16372 191 ASN A N 1
ATOM 1417 C CA . ASN A 1 191 ? 9.67248 -3.83177 3.42254 1.000 47.43298 191 ASN A CA 1
ATOM 1418 C C . ASN A 1 191 ? 10.84393 -2.91566 3.75766 1.000 47.24761 191 ASN A C 1
ATOM 1419 O O . ASN A 1 191 ? 11.85432 -3.34860 4.31445 1.000 44.32203 191 ASN A O 1
ATOM 1424 N N . MET A 1 192 ? 10.68602 -1.62974 3.41735 1.000 47.54711 192 MET A N 1
ATOM 1425 C CA . MET A 1 192 ? 11.76069 -0.65197 3.57509 1.000 48.20851 192 MET A CA 1
ATOM 1426 C C . MET A 1 192 ? 12.23267 -0.53879 5.02511 1.000 44.88181 192 MET A C 1
ATOM 1427 O O . MET A 1 192 ? 13.43502 -0.44058 5.28867 1.000 45.55932 192 MET A O 1
ATOM 1432 N N . TYR A 1 193 ? 11.28928 -0.48873 5.97205 1.000 44.23148 193 TYR A N 1
ATOM 1433 C CA . TYR A 1 193 ? 11.62334 -0.30446 7.38474 1.000 42.35720 193 TYR A CA 1
ATOM 1434 C C . TYR A 1 193 ? 12.45509 -1.48217 7.89408 1.000 43.48006 193 TYR A C 1
ATOM 1435 O O . TYR A 1 193 ? 13.53001 -1.30057 8.48632 1.000 41.61030 193 TYR A O 1
ATOM 1444 N N . TYR A 1 194 ? 12.00891 -2.70258 7.59318 1.000 45.08021 194 TYR A N 1
ATOM 1445 C CA . TYR A 1 194 ? 12.78410 -3.89060 7.93165 1.000 43.25387 194 TYR A CA 1
ATOM 1446 C C . TYR A 1 194 ? 14.17129 -3.85770 7.30358 1.000 42.65397 194 TYR A C 1
ATOM 1447 O O . TYR A 1 194 ? 15.17293 -4.16207 7.97024 1.000 39.38551 194 TYR A O 1
ATOM 1456 N N . LEU A 1 195 ? 14.25489 -3.51693 6.01087 1.000 41.58524 195 LEU A N 1
ATOM 1457 C CA . LEU A 1 195 ? 15.55892 -3.54347 5.34996 1.000 39.72606 195 LEU A CA 1
ATOM 1458 C C . LEU A 1 195 ? 16.52035 -2.53806 5.98065 1.000 36.38253 195 LEU A C 1
ATOM 1459 O O . LEU A 1 195 ? 17.71338 -2.81951 6.11677 1.000 44.09432 195 LEU A O 1
ATOM 1464 N N . LEU A 1 196 ? 16.02804 -1.35404 6.34970 1.000 35.13713 196 LEU A N 1
ATOM 1465 C CA . LEU A 1 196 ? 16.88114 -0.37854 7.02028 1.000 33.40160 196 LEU A CA 1
ATOM 1466 C C . LEU A 1 196 ? 17.44655 -0.93039 8.32107 1.000 33.60083 196 LEU A C 1
ATOM 1467 O O . LEU A 1 196 ? 18.64325 -0.77382 8.58812 1.000 40.07644 196 LEU A O 1
ATOM 1472 N N . THR A 1 197 ? 16.61146 -1.57742 9.15611 1.000 33.91024 197 THR A N 1
ATOM 1473 C CA . THR A 1 197 ? 17.15060 -2.06532 10.42950 1.000 37.04130 197 THR A CA 1
ATOM 1474 C C . THR A 1 197 ? 18.16357 -3.18056 10.21474 1.000 39.33321 197 THR A C 1
ATOM 1475 O O . THR A 1 197 ? 19.15655 -3.26218 10.94873 1.000 36.70092 197 THR A O 1
ATOM 1479 N N . GLN A 1 198 ? 17.96205 -4.04033 9.20761 1.000 36.46035 198 GLN A N 1
ATOM 1480 C CA . GLN A 1 198 ? 18.96506 -5.09132 8.97710 1.000 38.33012 198 GLN A CA 1
ATOM 1481 C C . GLN A 1 198 ? 20.25249 -4.49393 8.40801 1.000 39.61513 198 GLN A C 1
ATOM 1482 O O . GLN A 1 198 ? 21.35781 -4.93181 8.74715 1.000 39.38323 198 GLN A O 1
ATOM 1488 N N . ALA A 1 199 ? 20.12672 -3.43806 7.61099 1.000 39.36733 199 ALA A N 1
ATOM 1489 C CA . ALA A 1 199 ? 21.30752 -2.70629 7.16992 1.000 46.04805 199 ALA A CA 1
ATOM 1490 C C . ALA A 1 199 ? 22.11347 -2.19505 8.36798 1.000 44.64541 199 ALA A C 1
ATOM 1491 O O . ALA A 1 199 ? 23.32511 -2.41768 8.45408 1.000 44.00071 199 ALA A O 1
ATOM 1493 N N . VAL A 1 200 ? 21.44350 -1.51144 9.30240 1.000 39.46136 200 VAL A N 1
ATOM 1494 C CA . VAL A 1 200 ? 22.08604 -1.04483 10.52867 1.000 43.78602 200 VAL A CA 1
ATOM 1495 C C . VAL A 1 200 ? 22.75476 -2.20053 11.27197 1.000 39.71676 200 VAL A C 1
ATOM 1496 O O . VAL A 1 200 ? 23.92405 -2.10861 11.64987 1.000 41.51606 200 VAL A O 1
ATOM 1500 N N . ARG A 1 201 ? 22.03348 -3.31227 11.46866 1.000 42.65017 201 ARG A N 1
ATOM 1501 C CA . ARG A 1 201 ? 22.60367 -4.51368 12.09233 1.000 43.10028 201 ARG A CA 1
ATOM 1502 C C . ARG A 1 201 ? 23.91838 -4.93735 11.44335 1.000 45.16145 201 ARG A C 1
ATOM 1503 O O . ARG A 1 201 ? 24.89358 -5.24129 12.13846 1.000 44.00085 201 ARG A O 1
ATOM 1511 N N . ALA A 1 202 ? 23.92997 -5.07623 10.10821 1.000 46.61993 202 ALA A N 1
ATOM 1512 C CA . ALA A 1 202 ? 25.13546 -5.57660 9.44142 1.000 44.24952 202 ALA A CA 1
ATOM 1513 C C . ALA A 1 202 ? 26.26884 -4.56584 9.56869 1.000 39.55382 202 ALA A C 1
ATOM 1514 O O . ALA A 1 202 ? 27.42414 -4.94345 9.79887 1.000 41.90635 202 ALA A O 1
ATOM 1516 N N . TYR A 1 203 ? 25.94254 -3.27344 9.42837 1.000 36.57013 203 TYR A N 1
ATOM 1517 C CA . TYR A 1 203 ? 26.94121 -2.22624 9.56297 1.000 39.79299 203 TYR A CA 1
ATOM 1518 C C . TYR A 1 203 ? 27.58375 -2.28625 10.94833 1.000 42.97511 203 TYR A C 1
ATOM 1519 O O . TYR A 1 203 ? 28.81512 -2.30911 11.08237 1.000 43.07437 203 TYR A O 1
ATOM 1528 N N . GLN A 1 204 ? 26.75170 -2.36939 11.99014 1.000 42.40342 204 GLN A N 1
ATOM 1529 C CA . GLN A 1 204 ? 27.24652 -2.43842 13.36638 1.000 39.65522 204 GLN A CA 1
ATOM 1530 C C . GLN A 1 204 ? 28.06701 -3.69506 13.61136 1.000 38.30013 204 GLN A C 1
ATOM 1531 O O . GLN A 1 204 ? 29.06101 -3.66213 14.34833 1.000 40.30857 204 GLN A O 1
ATOM 1537 N N . ASN A 1 205 ? 27.67672 -4.81710 13.01317 1.000 35.19294 205 ASN A N 1
ATOM 1538 C CA . ASN A 1 205 ? 28.49335 -6.01559 13.17664 1.000 39.25423 205 ASN A CA 1
ATOM 1539 C C . ASN A 1 205 ? 29.87319 -5.86894 12.54011 1.000 47.58027 205 ASN A C 1
ATOM 1540 O O . ASN A 1 205 ? 30.80895 -6.58559 12.93473 1.000 49.97423 205 ASN A O 1
ATOM 1545 N N . ASP A 1 206 ? 30.03552 -4.94441 11.58797 1.000 48.83869 206 ASP A N 1
ATOM 1546 C CA . ASP A 1 206 ? 31.36143 -4.63976 11.04654 1.000 53.05938 206 ASP A CA 1
ATOM 1547 C C . ASP A 1 206 ? 32.08381 -3.56878 11.86725 1.000 46.38245 206 ASP A C 1
ATOM 1548 O O . ASP A 1 206 ? 33.25124 -3.74920 12.23305 1.000 47.90262 206 ASP A O 1
ATOM 1553 N N . TYR A 1 207 ? 31.38847 -2.47770 12.20552 1.000 38.89391 207 TYR A N 1
ATOM 1554 C CA . TYR A 1 207 ? 32.01198 -1.36296 12.91094 1.000 37.75904 207 TYR A CA 1
ATOM 1555 C C . TYR A 1 207 ? 32.38389 -1.72759 14.34810 1.000 43.57757 207 TYR A C 1
ATOM 1556 O O . TYR A 1 207 ? 33.51438 -1.47819 14.79475 1.000 40.09955 207 TYR A O 1
ATOM 1565 N N . GLN A 1 208 ? 31.43883 -2.31108 15.08679 1.000 44.30075 208 GLN A N 1
ATOM 1566 C CA . GLN A 1 208 ? 31.54038 -2.41384 16.54373 1.000 45.39158 208 GLN A CA 1
ATOM 1567 C C . GLN A 1 208 ? 32.80658 -3.10628 17.04124 1.000 44.90386 208 GLN A C 1
ATOM 1568 O O . GLN A 1 208 ? 33.46259 -2.55640 17.93368 1.000 44.58577 208 GLN A O 1
ATOM 1574 N N . PRO A 1 209 ? 33.18832 -4.28995 16.55307 1.000 41.02335 209 PRO A N 1
ATOM 1575 C CA . PRO A 1 209 ? 34.41218 -4.92661 17.05894 1.000 47.72826 209 PRO A CA 1
ATOM 1576 C C . PRO A 1 209 ? 35.66234 -4.12746 16.77839 1.000 49.89947 209 PRO A C 1
ATOM 1577 O O . PRO A 1 209 ? 36.67598 -4.35654 17.44372 1.000 54.64826 209 PRO A O 1
ATOM 1581 N N . LYS A 1 210 ? 35.63224 -3.21569 15.80833 1.000 49.24026 210 LYS A N 1
ATOM 1582 C CA . LYS A 1 210 ? 36.80054 -2.39312 15.52195 1.000 47.51588 210 LYS A CA 1
ATOM 1583 C C . LYS A 1 210 ? 36.85515 -1.19416 16.45131 1.000 38.95635 210 LYS A C 1
ATOM 1584 O O . LYS A 1 210 ? 37.93991 -0.79305 16.89020 1.000 40.21424 210 LYS A O 1
ATOM 1590 N N . GLN A 1 211 ? 35.70298 -0.61711 16.78285 1.000 36.77448 211 GLN A N 1
ATOM 1591 C CA . GLN A 1 211 ? 35.70344 0.38255 17.84093 1.000 39.68159 211 GLN A CA 1
ATOM 1592 C C . GLN A 1 211 ? 36.13706 -0.24322 19.16086 1.000 43.29662 211 GLN A C 1
ATOM 1593 O O . GLN A 1 211 ? 36.90291 0.36833 19.91891 1.000 49.24582 211 GLN A O 1
ATOM 1599 N N . LEU A 1 212 ? 35.69223 -1.48047 19.44075 1.000 39.36638 212 LEU A N 1
ATOM 1600 C CA . LEU A 1 212 ? 36.12520 -2.14651 20.67834 1.000 44.82703 212 LEU A CA 1
ATOM 1601 C C . LEU A 1 212 ? 37.62902 -2.41474 20.67328 1.000 47.22415 212 LEU A C 1
ATOM 1602 O O . LEU A 1 212 ? 38.30581 -2.19622 21.68062 1.000 49.40726 212 LEU A O 1
ATOM 1607 N N . ALA A 1 213 ? 38.17052 -2.92888 19.55962 1.000 50.09128 213 ALA A N 1
ATOM 1608 C CA . ALA A 1 213 ? 39.60336 -3.21911 19.52496 1.000 50.18692 213 ALA A CA 1
ATOM 1609 C C . ALA A 1 213 ? 40.43072 -1.97687 19.86359 1.000 45.11033 213 ALA A C 1
ATOM 1610 O O . ALA A 1 213 ? 41.48722 -2.08356 20.49333 1.000 48.71180 213 ALA A O 1
ATOM 1612 N N . SER A 1 214 ? 39.93942 -0.79046 19.49052 1.000 45.15247 214 SER A N 1
ATOM 1613 C CA . SER A 1 214 ? 40.57261 0.47643 19.83311 1.000 48.97344 214 SER A CA 1
ATOM 1614 C C . SER A 1 214 ? 40.47118 0.85062 21.30874 1.000 53.32706 214 SER A C 1
ATOM 1615 O O . SER A 1 214 ? 41.10004 1.83321 21.71198 1.000 49.74596 214 SER A O 1
ATOM 1618 N N . GLY A 1 215 ? 39.67851 0.13491 22.10550 1.000 58.99023 215 GLY A N 1
ATOM 1619 C CA . GLY A 1 215 ? 39.55133 0.40315 23.52822 1.000 58.52365 215 GLY A CA 1
ATOM 1620 C C . GLY A 1 215 ? 38.41784 1.32357 23.96066 1.000 52.59777 215 GLY A C 1
ATOM 1621 O O . GLY A 1 215 ? 38.37342 1.70331 25.13684 1.000 48.61332 215 GLY A O 1
ATOM 1622 N N . PHE A 1 216 ? 37.49413 1.67736 23.07401 1.000 42.98012 216 PHE A N 1
ATOM 1623 C CA . PHE A 1 216 ? 36.48759 2.68866 23.37703 1.000 43.18818 216 PHE A CA 1
ATOM 1624 C C . PHE A 1 216 ? 35.11862 2.05388 23.57922 1.000 43.00345 216 PHE A C 1
ATOM 1625 O O . PHE A 1 216 ? 34.72802 1.13117 22.85683 1.000 46.47262 216 PHE A O 1
ATOM 1633 N N . ARG A 1 217 ? 34.42507 2.52250 24.60303 1.000 44.45957 217 ARG A N 1
ATOM 1634 C CA . ARG A 1 217 ? 33.01965 2.22895 24.82602 1.000 37.82815 217 ARG A CA 1
ATOM 1635 C C . ARG A 1 217 ? 32.20460 3.37277 24.25646 1.000 35.32063 217 ARG A C 1
ATOM 1636 O O . ARG A 1 217 ? 32.73916 4.40504 23.84059 1.000 34.88736 217 ARG A O 1
ATOM 1644 N N . THR A 1 218 ? 30.88758 3.20845 24.28727 1.000 34.48426 218 THR A N 1
ATOM 1645 C CA . THR A 1 218 ? 30.03421 4.19352 23.63448 1.000 34.02126 218 THR A CA 1
ATOM 1646 C C . THR A 1 218 ? 30.28951 5.59560 24.16732 1.000 35.90296 218 THR A C 1
ATOM 1647 O O . THR A 1 218 ? 30.44371 6.54767 23.39417 1.000 37.66612 218 THR A O 1
ATOM 1651 N N . SER A 1 219 ? 30.36007 5.73982 25.48875 1.000 32.63731 219 SER A N 1
ATOM 1652 C CA . SER A 1 219 ? 30.51477 7.07112 26.06845 1.000 37.35559 219 SER A CA 1
ATOM 1653 C C . SER A 1 219 ? 31.80870 7.74413 25.59957 1.000 41.59873 219 SER A C 1
ATOM 1654 O O . SER A 1 219 ? 31.81146 8.94292 25.29438 1.000 40.64239 219 SER A O 1
ATOM 1657 N N . GLU A 1 220 ? 32.92776 7.00184 25.58134 1.000 40.18185 220 GLU A N 1
ATOM 1658 C CA . GLU A 1 220 ? 34.18930 7.56865 25.10103 1.000 45.56366 220 GLU A CA 1
ATOM 1659 C C . GLU A 1 220 ? 34.11936 7.91579 23.61244 1.000 39.51108 220 GLU A C 1
ATOM 1660 O O . GLU A 1 220 ? 34.52930 9.00479 23.20506 1.000 39.37207 220 GLU A O 1
ATOM 1666 N N . ALA A 1 221 ? 33.61830 6.98835 22.78678 1.000 37.22758 221 ALA A N 1
ATOM 1667 C CA . ALA A 1 221 ? 33.50242 7.22820 21.34588 1.000 36.51186 221 ALA A CA 1
ATOM 1668 C C . ALA A 1 221 ? 32.72292 8.51041 21.04523 1.000 41.24482 221 ALA A C 1
ATOM 1669 O O . ALA A 1 221 ? 33.16607 9.33634 20.23350 1.000 45.56967 221 ALA A O 1
ATOM 1671 N N . ARG A 1 222 ? 31.55450 8.70100 21.68747 1.000 38.78219 222 ARG A N 1
ATOM 1672 C CA . ARG A 1 222 ? 30.76219 9.89732 21.41115 1.000 38.20764 222 ARG A CA 1
ATOM 1673 C C . ARG A 1 222 ? 31.54304 11.16321 21.75789 1.000 39.78400 222 ARG A C 1
ATOM 1674 O O . ARG A 1 222 ? 31.51205 12.15145 21.01685 1.000 37.88772 222 ARG A O 1
ATOM 1682 N N . LEU A 1 223 ? 32.20438 11.17431 22.91609 1.000 37.63950 223 LEU A N 1
ATOM 1683 C CA . LEU A 1 223 ? 32.95070 12.36319 23.30889 1.000 39.59037 223 LEU A CA 1
ATOM 1684 C C . LEU A 1 223 ? 34.03432 12.69048 22.28164 1.000 39.15281 223 LEU A C 1
ATOM 1685 O O . LEU A 1 223 ? 34.24093 13.85773 21.93309 1.000 43.77502 223 LEU A O 1
ATOM 1690 N N . LEU A 1 224 ? 34.74191 11.67372 21.79475 1.000 37.26096 224 LEU A N 1
ATOM 1691 C CA . LEU A 1 224 ? 35.76579 11.90282 20.77323 1.000 40.87846 224 LEU A CA 1
ATOM 1692 C C . LEU A 1 224 ? 35.15586 12.50194 19.51414 1.000 45.89887 224 LEU A C 1
ATOM 1693 O O . LEU A 1 224 ? 35.65878 13.49407 18.96779 1.000 46.89718 224 LEU A O 1
ATOM 1698 N N . LEU A 1 225 ? 34.06327 11.90216 19.03348 1.000 44.10460 225 LEU A N 1
ATOM 1699 C CA . LEU A 1 225 ? 33.49332 12.35491 17.77041 1.000 46.36108 225 LEU A CA 1
ATOM 1700 C C . LEU A 1 225 ? 32.98404 13.78925 17.87972 1.000 45.38206 225 LEU A C 1
ATOM 1701 O O . LEU A 1 225 ? 33.19217 14.59721 16.97001 1.000 43.51046 225 LEU A O 1
ATOM 1706 N N . VAL A 1 226 ? 32.37565 14.14247 19.01110 1.000 44.45759 226 VAL A N 1
ATOM 1707 C CA . VAL A 1 226 ? 31.83039 15.48418 19.17919 1.000 39.78510 226 VAL A CA 1
ATOM 1708 C C . VAL A 1 226 ? 32.93588 16.49542 19.45813 1.000 41.74174 226 VAL A C 1
ATOM 1709 O O . VAL A 1 226 ? 33.05582 17.49931 18.74556 1.000 49.81500 226 VAL A O 1
ATOM 1713 N N . LEU A 1 227 ? 33.78060 16.25012 20.47389 1.000 42.35444 227 LEU A N 1
ATOM 1714 C CA . LEU A 1 227 ? 34.82654 17.22404 20.80825 1.000 44.19383 227 LEU A CA 1
ATOM 1715 C C . LEU A 1 227 ? 35.78284 17.48690 19.64535 1.000 45.53733 227 LEU A C 1
ATOM 1716 O O . LEU A 1 227 ? 36.38287 18.56165 19.58112 1.000 46.76061 227 LEU A O 1
ATOM 1721 N N . GLU A 1 228 ? 35.92914 16.54966 18.70623 1.000 52.85647 228 GLU A N 1
ATOM 1722 C CA . GLU A 1 228 ? 36.85502 16.78632 17.59542 1.000 57.23227 228 GLU A CA 1
ATOM 1723 C C . GLU A 1 228 ? 36.50717 18.06564 16.82900 1.000 61.14790 228 GLU A C 1
ATOM 1724 O O . GLU A 1 228 ? 37.40486 18.76487 16.33727 1.000 63.48882 228 GLU A O 1
ATOM 1730 N N . SER A 1 229 ? 35.21438 18.39664 16.70506 1.000 54.93488 229 SER A N 1
ATOM 1731 C CA . SER A 1 229 ? 34.84551 19.63344 16.01937 1.000 64.21316 229 SER A CA 1
ATOM 1732 C C . SER A 1 229 ? 34.15961 20.67151 16.90126 1.000 68.94730 229 SER A C 1
ATOM 1733 O O . SER A 1 229 ? 34.15477 21.85217 16.52949 1.000 63.61246 229 SER A O 1
ATOM 1736 N N . LYS A 1 230 ? 33.59977 20.27728 18.05445 1.000 73.35258 230 LYS A N 1
ATOM 1737 C CA . LYS A 1 230 ? 32.94920 21.21585 18.97966 1.000 70.08582 230 LYS A CA 1
ATOM 1738 C C . LYS A 1 230 ? 33.94774 21.63805 20.05874 1.000 73.38697 230 LYS A C 1
ATOM 1739 O O . LYS A 1 230 ? 33.83967 21.29005 21.23329 1.000 65.54025 230 LYS A O 1
ATOM 1745 N N . THR A 1 231 ? 34.93565 22.42544 19.63097 1.000 82.69854 231 THR A N 1
ATOM 1746 C CA . THR A 1 231 ? 36.05564 22.77816 20.49536 1.000 83.25700 231 THR A CA 1
ATOM 1747 C C . THR A 1 231 ? 35.68961 23.77203 21.59585 1.000 89.39218 231 THR A C 1
ATOM 1748 O O . THR A 1 231 ? 36.52121 24.01695 22.47743 1.000 91.34063 231 THR A O 1
ATOM 1752 N N . ALA A 1 232 ? 34.47266 24.33987 21.57999 1.000 93.24284 232 ALA A N 1
ATOM 1753 C CA . ALA A 1 232 ? 34.10601 25.37676 22.54124 1.000 96.17132 232 ALA A CA 1
ATOM 1754 C C . ALA A 1 232 ? 32.71350 25.18047 23.14253 1.000 97.10238 232 ALA A C 1
ATOM 1755 O O . ALA A 1 232 ? 32.15429 26.13445 23.69819 1.000 99.51705 232 ALA A O 1
ATOM 1757 N N . SER A 1 233 ? 32.14005 23.98015 23.05661 1.000 95.59443 233 SER A N 1
ATOM 1758 C CA . SER A 1 233 ? 30.79294 23.75316 23.56793 1.000 93.62581 233 SER A CA 1
ATOM 1759 C C . SER A 1 233 ? 30.76186 23.85086 25.09022 1.000 91.80474 233 SER A C 1
ATOM 1760 O O . SER A 1 233 ? 31.73045 23.51606 25.78225 1.000 84.10955 233 SER A O 1
ATOM 1763 N N . SER A 1 234 ? 29.62423 24.31776 25.60532 1.000 89.70303 234 SER A N 1
ATOM 1764 C CA . SER A 1 234 ? 29.37751 24.40265 27.03563 1.000 81.36591 234 SER A CA 1
ATOM 1765 C C . SER A 1 234 ? 28.96696 23.04051 27.59073 1.000 79.93969 234 SER A C 1
ATOM 1766 O O . SER A 1 234 ? 28.72742 22.08054 26.85166 1.000 79.58462 234 SER A O 1
ATOM 1769 N N . LYS A 1 235 ? 28.87567 22.96185 28.91956 1.000 78.57819 235 LYS A N 1
ATOM 1770 C CA . LYS A 1 235 ? 28.53335 21.68873 29.54342 1.000 75.82307 235 LYS A CA 1
ATOM 1771 C C . LYS A 1 235 ? 27.07507 21.31515 29.30775 1.000 71.53974 235 LYS A C 1
ATOM 1772 O O . LYS A 1 235 ? 26.74884 20.12436 29.27084 1.000 60.47689 235 LYS A O 1
ATOM 1778 N N . CYS A 1 236 ? 26.19288 22.30835 29.14010 1.000 77.87020 236 CYS A N 1
ATOM 1779 C CA . CYS A 1 236 ? 24.80181 22.03042 28.78097 1.000 75.12906 236 CYS A CA 1
ATOM 1780 C C . CYS A 1 236 ? 24.68421 21.59025 27.32734 1.000 74.15205 236 CYS A C 1
ATOM 1781 O O . CYS A 1 236 ? 24.02353 20.58840 27.02301 1.000 73.51285 236 CYS A O 1
ATOM 1784 N N . ASP A 1 237 ? 25.28407 22.34523 26.40316 1.000 78.14881 237 ASP A N 1
ATOM 1785 C CA . ASP A 1 237 ? 25.19717 21.94294 25.00292 1.000 72.35153 237 ASP A CA 1
ATOM 1786 C C . ASP A 1 237 ? 25.83101 20.57882 24.80846 1.000 63.48508 237 ASP A C 1
ATOM 1787 O O . ASP A 1 237 ? 25.31835 19.75131 24.05102 1.000 64.69659 237 ASP A O 1
ATOM 1792 N N . LEU A 1 238 ? 26.93117 20.31272 25.51346 1.000 56.99589 238 LEU A N 1
ATOM 1793 C CA . LEU A 1 238 ? 27.62065 19.04116 25.33556 1.000 52.43506 238 LEU A CA 1
ATOM 1794 C C . LEU A 1 238 ? 26.73039 17.86583 25.74724 1.000 50.67476 238 LEU A C 1
ATOM 1795 O O . LEU A 1 238 ? 26.66229 16.85226 25.04171 1.000 55.53282 238 LEU A O 1
ATOM 1800 N N . GLN A 1 239 ? 26.04766 17.97961 26.88879 1.000 46.86802 239 GLN A N 1
ATOM 1801 C CA . GLN A 1 239 ? 25.12098 16.93641 27.31830 1.000 47.59592 239 GLN A CA 1
ATOM 1802 C C . GLN A 1 239 ? 24.06614 16.66178 26.23560 1.000 47.52606 239 GLN A C 1
ATOM 1803 O O . GLN A 1 239 ? 23.79912 15.50599 25.87981 1.000 43.01605 239 GLN A O 1
ATOM 1809 N N . ARG A 1 240 ? 23.48501 17.72437 25.68065 1.000 49.61837 240 ARG A N 1
ATOM 1810 C CA . ARG A 1 240 ? 22.50568 17.58586 24.61142 1.000 50.70358 240 ARG A CA 1
ATOM 1811 C C . ARG A 1 240 ? 23.11365 16.96134 23.35657 1.000 54.63799 240 ARG A C 1
ATOM 1812 O O . ARG A 1 240 ? 22.49554 16.08737 22.73851 1.000 57.57709 240 ARG A O 1
ATOM 1820 N N . GLU A 1 241 ? 24.33655 17.36349 22.98137 1.000 60.57025 241 GLU A N 1
ATOM 1821 C CA . GLU A 1 241 ? 24.94711 16.88984 21.73191 1.000 54.43876 241 GLU A CA 1
ATOM 1822 C C . GLU A 1 241 ? 25.31601 15.40846 21.78454 1.000 43.73691 241 GLU A C 1
ATOM 1823 O O . GLU A 1 241 ? 25.11810 14.68268 20.80452 1.000 40.88690 241 GLU A O 1
ATOM 1829 N N . VAL A 1 242 ? 25.91148 14.94574 22.88974 1.000 41.33275 242 VAL A N 1
ATOM 1830 C CA . VAL A 1 242 ? 26.35267 13.55188 22.96867 1.000 40.67713 242 VAL A CA 1
ATOM 1831 C C . VAL A 1 242 ? 25.28034 12.60796 23.52395 1.000 41.29419 242 VAL A C 1
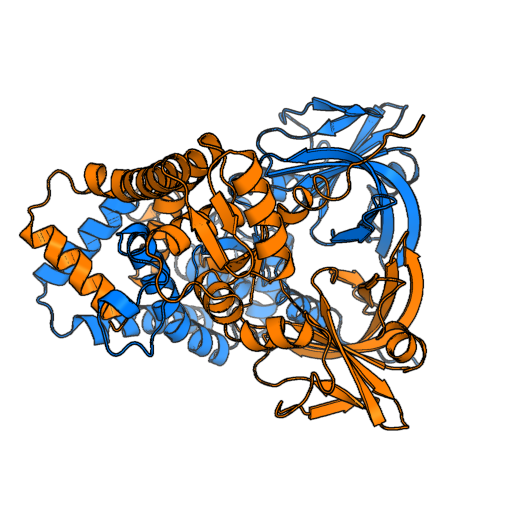ATOM 1832 O O . VAL A 1 242 ? 25.49464 11.38406 23.52281 1.000 39.78259 242 VAL A O 1
ATOM 1836 N N . ALA A 1 243 ? 24.15130 13.13474 24.01888 1.000 40.49691 243 ALA A N 1
ATOM 1837 C CA . ALA A 1 243 ? 23.06505 12.33140 24.60234 1.000 39.54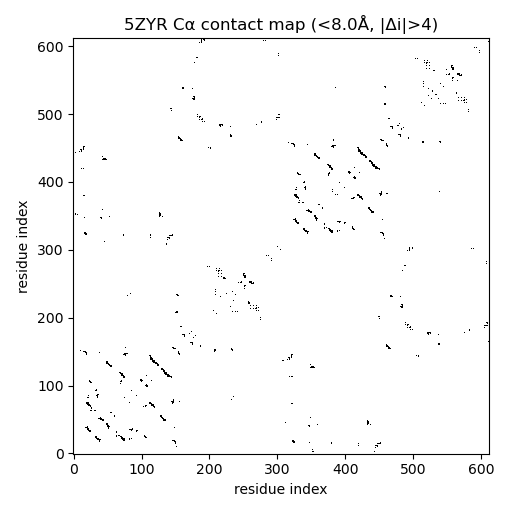153 243 ALA A CA 1
ATOM 1838 C C . ALA A 1 243 ? 23.59155 11.39489 25.70010 1.000 40.24616 243 ALA A C 1
ATOM 1839 O O . ALA A 1 243 ? 23.47265 10.16719 25.63160 1.000 36.43574 243 ALA A O 1
ATOM 1841 N N . MET A 1 244 ? 24.20778 12.01254 26.70538 1.000 39.01242 244 MET A N 1
ATOM 1842 C CA . MET A 1 244 ? 24.78562 11.39884 27.89509 1.000 39.22709 244 MET A CA 1
ATOM 1843 C C . MET A 1 244 ? 24.49320 12.31023 29.07573 1.000 41.79696 244 MET A C 1
ATOM 1844 O O . MET A 1 244 ? 24.47335 13.53279 28.91690 1.000 45.50832 244 MET A O 1
ATOM 1849 N N . PRO A 1 245 ? 24.26272 11.74569 30.25528 1.000 43.58028 245 PRO A N 1
ATOM 1850 C CA . PRO A 1 245 ? 24.14680 12.58179 31.45424 1.000 41.80890 245 PRO A CA 1
ATOM 1851 C C . PRO A 1 245 ? 25.47905 13.22713 31.81885 1.000 42.15177 245 PRO A C 1
ATOM 1852 O O . PRO A 1 245 ? 26.56483 12.72978 31.49724 1.000 41.06666 245 PRO A O 1
ATOM 1856 N N . ILE A 1 246 ? 25.36644 14.34932 32.53548 1.000 52.13987 246 ILE A N 1
ATOM 1857 C CA . ILE A 1 246 ? 26.54285 15.06918 33.02144 1.000 52.20731 246 ILE A CA 1
ATOM 1858 C C . ILE A 1 246 ? 27.48770 14.12639 33.75051 1.000 51.25339 246 ILE A C 1
ATOM 1859 O O . ILE A 1 246 ? 28.70496 14.14649 33.51855 1.000 46.55630 246 ILE A O 1
ATOM 1864 N N . ARG A 1 247 ? 26.94701 13.31054 34.66844 1.000 49.77490 247 ARG A N 1
ATOM 1865 C CA . ARG A 1 247 ? 27.81844 12.49274 35.51124 1.000 58.79507 247 ARG A CA 1
ATOM 1866 C C . ARG A 1 247 ? 28.65168 11.54746 34.65887 1.000 47.20791 247 ARG A C 1
ATOM 1867 O O . ARG A 1 247 ? 29.80963 11.28702 34.98583 1.000 43.32047 247 ARG A O 1
ATOM 1875 N N . GLU A 1 248 ? 28.08870 11.04655 33.54945 1.000 44.47811 248 GLU A N 1
ATOM 1876 C CA . GLU A 1 248 ? 28.84513 10.16382 32.65541 1.000 50.07736 248 GLU A CA 1
ATOM 1877 C C . GLU A 1 248 ? 29.87541 10.93437 31.84362 1.000 44.47511 248 GLU A C 1
ATOM 1878 O O . GLU A 1 248 ? 30.96743 10.42196 31.58967 1.000 47.04540 248 GLU A O 1
ATOM 1884 N N . ILE A 1 249 ? 29.53140 12.14566 31.39570 1.000 43.25993 249 ILE A N 1
ATOM 1885 C CA . ILE A 1 249 ? 30.49574 12.98520 30.69109 1.000 42.88096 249 ILE A CA 1
ATOM 1886 C C . ILE A 1 249 ? 31.75046 13.18382 31.54000 1.000 41.89203 249 ILE A C 1
ATOM 1887 O O . ILE A 1 249 ? 32.88548 13.04764 31.05782 1.000 41.03826 249 ILE A O 1
ATOM 1892 N N . GLU A 1 250 ? 31.56114 13.51119 32.81072 1.000 41.70898 250 GLU A N 1
ATOM 1893 C CA . GLU A 1 250 ? 32.68326 13.73121 33.70581 1.000 48.03833 250 GLU A CA 1
ATOM 1894 C C . GLU A 1 250 ? 33.48194 12.43901 33.90173 1.000 46.43234 250 GLU A C 1
ATOM 1895 O O . GLU A 1 250 ? 34.71732 12.46444 33.93359 1.000 45.90047 250 GLU A O 1
ATOM 1901 N N . GLU A 1 251 ? 32.79902 11.29208 34.00008 1.000 48.25363 251 GLU A N 1
ATOM 1902 C CA . GLU A 1 251 ? 33.50827 10.01640 34.11389 1.000 54.30570 251 GLU A CA 1
ATOM 1903 C C . GLU A 1 251 ? 34.24607 9.67200 32.81963 1.000 47.79386 251 GLU A C 1
ATOM 1904 O O . GLU A 1 251 ? 35.39961 9.20550 32.84442 1.000 47.54071 251 GLU A O 1
ATOM 1910 N N . ALA A 1 252 ? 33.59476 9.90181 31.68148 1.000 40.67022 252 ALA A N 1
ATOM 1911 C CA . ALA A 1 252 ? 34.19569 9.56917 30.39858 1.000 40.44056 252 ALA A CA 1
ATOM 1912 C C . ALA A 1 252 ? 35.35399 10.50131 30.07110 1.000 40.27215 252 ALA A C 1
ATOM 1913 O O . ALA A 1 252 ? 36.34748 10.07389 29.48816 1.000 40.34457 252 ALA A O 1
ATOM 1915 N N . THR A 1 253 ? 35.24661 11.78864 30.40024 1.000 41.46891 253 THR A N 1
ATOM 1916 C CA . THR A 1 253 ? 36.38318 12.64667 30.08025 1.000 43.95350 253 THR A CA 1
ATOM 1917 C C . THR A 1 253 ? 37.56382 12.36673 30.99990 1.000 44.10777 253 THR A C 1
ATOM 1918 O O . THR A 1 253 ? 38.71395 12.56101 30.59591 1.000 42.50179 253 THR A O 1
ATOM 1922 N N . LYS A 1 254 ? 37.30763 11.86711 32.21149 1.000 48.59367 254 LYS A N 1
ATOM 1923 C CA . LYS A 1 254 ? 38.40723 11.46296 33.07962 1.000 50.49475 254 LYS A CA 1
ATOM 1924 C C . LYS A 1 254 ? 39.15427 10.27413 32.48469 1.000 47.67829 254 LYS A C 1
ATOM 1925 O O . LYS A 1 254 ? 40.38802 10.24272 32.47456 1.000 45.82410 254 LYS A O 1
ATOM 1931 N N . ILE A 1 255 ? 38.42684 9.29001 31.96061 1.000 51.35517 255 ILE A N 1
ATOM 1932 C CA . ILE A 1 255 ? 39.10066 8.17904 31.29739 1.000 50.87853 255 ILE A CA 1
ATOM 1933 C C . ILE A 1 255 ? 39.87126 8.68191 30.07795 1.000 50.59482 255 ILE A C 1
ATOM 1934 O O . ILE A 1 255 ? 41.04650 8.34936 29.88496 1.000 52.24554 255 ILE A O 1
ATOM 1939 N N . LEU A 1 256 ? 39.22734 9.50819 29.24562 1.000 43.24768 256 LEU A N 1
ATOM 1940 C CA . LEU A 1 256 ? 39.89804 9.99970 28.04237 1.000 42.17338 256 LEU A CA 1
ATOM 1941 C C . LEU A 1 256 ? 41.12680 10.82771 28.39272 1.000 42.99486 256 LEU A C 1
ATOM 1942 O O . LEU A 1 256 ? 42.12447 10.81524 27.65893 1.000 43.57448 256 LEU A O 1
ATOM 1947 N N . SER A 1 257 ? 41.06196 11.57714 29.49282 1.000 44.09826 257 SER A N 1
ATOM 1948 C CA . SER A 1 257 ? 42.23357 12.31873 29.95773 1.000 47.09340 257 SER A CA 1
ATOM 1949 C C . SER A 1 257 ? 43.36097 11.37775 30.35797 1.000 46.39969 257 SER A C 1
ATOM 1950 O O . SER A 1 257 ? 44.52562 11.60620 30.00754 1.000 46.97582 257 SER A O 1
ATOM 1953 N N . GLU A 1 258 ? 43.03876 10.30040 31.07440 1.000 48.27488 258 GLU A N 1
ATOM 1954 C CA . GLU A 1 258 ? 44.10271 9.40890 31.52489 1.000 51.06819 258 GLU A CA 1
ATOM 1955 C C . GLU A 1 258 ? 44.72904 8.65662 30.35679 1.000 50.89763 258 GLU A C 1
ATOM 1956 O O . GLU A 1 258 ? 45.88770 8.23227 30.44863 1.000 47.07107 258 GLU A O 1
ATOM 1962 N N . LYS A 1 259 ? 43.98122 8.47958 29.25756 1.000 47.27921 259 LYS A N 1
ATOM 1963 C CA . LYS A 1 259 ? 44.51659 7.89166 28.03381 1.000 47.49648 259 LYS A CA 1
ATOM 1964 C C . LYS A 1 259 ? 45.36228 8.87351 27.22487 1.000 47.94632 259 LYS A C 1
ATOM 1965 O O . LYS A 1 259 ? 46.00047 8.46072 26.24633 1.000 51.68354 259 LYS A O 1
ATOM 1971 N N . GLY A 1 260 ? 45.40760 10.14611 27.63074 1.000 47.86500 260 GLY A N 1
ATOM 1972 C CA . GLY A 1 260 ? 46.14508 11.16229 26.90274 1.000 49.11141 260 GLY A CA 1
ATOM 1973 C C . GLY A 1 260 ? 45.42668 11.71157 25.69062 1.000 51.77273 260 GLY A C 1
ATOM 1974 O O . GLY A 1 260 ? 46.06110 12.31049 24.81647 1.000 55.58817 260 GLY A O 1
ATOM 1975 N N . LEU A 1 261 ? 44.11314 11.53338 25.61123 1.000 50.94911 261 LEU A N 1
ATOM 1976 C CA . LEU A 1 261 ? 43.35612 11.92183 24.43324 1.000 49.84190 261 LEU A CA 1
ATOM 1977 C C . LEU A 1 261 ? 42.64710 13.26348 24.59584 1.000 52.55473 261 LEU A C 1
ATOM 1978 O O . LEU A 1 261 ? 42.10288 13.78184 23.61700 1.000 56.08113 261 LEU A O 1
ATOM 1983 N N . LEU A 1 262 ? 42.68535 13.86033 25.78715 1.000 48.48917 262 LEU A N 1
ATOM 1984 C CA . LEU A 1 262 ? 41.82508 14.98528 26.11667 1.000 48.07771 262 LEU A CA 1
ATOM 1985 C C . LEU A 1 262 ? 42.43861 15.79458 27.25704 1.000 53.08605 262 LEU A C 1
ATOM 1986 O O . LEU A 1 262 ? 43.02580 15.22922 28.18618 1.000 55.29820 262 LEU A O 1
ATOM 1991 N N . ILE A 1 263 ? 42.28754 17.11328 27.18375 1.000 56.84553 263 ILE A N 1
ATOM 1992 C CA . ILE A 1 263 ? 42.70017 18.02684 28.24350 1.000 62.19965 263 ILE A CA 1
ATOM 1993 C C . ILE A 1 263 ? 41.46829 18.77625 28.74085 1.000 66.15450 263 ILE A C 1
ATOM 1994 O O . ILE A 1 263 ? 40.57435 19.11421 27.95654 1.000 63.62399 263 ILE A O 1
ATOM 1999 N N . ASP A 1 264 ? 41.40516 19.00752 30.04353 1.000 63.44756 264 ASP A N 1
ATOM 2000 C CA . ASP A 1 264 ? 40.38333 19.85708 30.64366 1.000 68.32008 264 ASP A CA 1
ATOM 2001 C C . ASP A 1 264 ? 41.08919 21.12183 31.12773 1.000 76.80076 264 ASP A C 1
ATOM 2002 O O . ASP A 1 264 ? 41.60730 21.16601 32.24357 1.000 78.59214 264 ASP A O 1
ATOM 2007 N N . ASN A 1 265 ? 41.10068 22.15763 30.27940 1.000 75.98922 265 ASN A N 1
ATOM 2008 C CA . ASN A 1 265 ? 41.73791 23.42833 30.60727 1.000 78.72894 265 ASN A CA 1
ATOM 2009 C C . ASN A 1 265 ? 40.91985 24.27600 31.57904 1.000 81.90142 265 ASN A C 1
ATOM 2010 O O . ASN A 1 265 ? 41.16195 25.48239 31.67335 1.000 83.48016 265 ASN A O 1
ATOM 2015 N N . GLY A 1 266 ? 39.97304 23.69015 32.29153 1.000 85.27632 266 GLY A N 1
ATOM 2016 C CA . GLY A 1 266 ? 39.12724 24.44094 33.21314 1.000 88.33107 266 GLY A CA 1
ATOM 2017 C C . GLY A 1 266 ? 37.84815 24.98866 32.61424 1.000 94.19492 266 GLY A C 1
ATOM 2018 O O . GLY A 1 266 ? 36.77347 24.81231 33.18727 1.000 99.66024 266 GLY A O 1
ATOM 2019 N N . GLN A 1 267 ? 37.94981 25.65647 31.45787 1.000 91.62786 267 GLN A N 1
ATOM 2020 C CA . GLN A 1 267 ? 36.76677 26.19940 30.79287 1.000 89.36133 267 GLN A CA 1
ATOM 2021 C C . GLN A 1 267 ? 36.07717 25.15211 29.92603 1.000 86.63232 267 GLN A C 1
ATOM 2022 O O . GLN A 1 267 ? 34.87335 24.91681 30.06697 1.000 87.54500 267 GLN A O 1
ATOM 2028 N N . HIS A 1 268 ? 36.81831 24.52160 29.01824 1.000 82.00220 268 HIS A N 1
ATOM 2029 C CA . HIS A 1 268 ? 36.24852 23.57921 28.06965 1.000 73.61631 268 HIS A CA 1
ATOM 2030 C C . HIS A 1 268 ? 37.10429 22.31776 28.00462 1.000 65.50528 268 HIS A C 1
ATOM 2031 O O . HIS A 1 268 ? 38.23359 22.27426 28.48885 1.000 68.69098 268 HIS A O 1
ATOM 2038 N N . TYR A 1 269 ? 36.54849 21.27915 27.39598 1.000 58.77695 269 TYR A N 1
ATOM 2039 C CA . TYR A 1 269 ? 37.29971 20.08120 27.06309 1.000 55.44105 269 TYR A CA 1
ATOM 2040 C C . TYR A 1 269 ? 37.88155 20.22660 25.66110 1.000 57.49090 269 TYR A C 1
ATOM 2041 O O . TYR A 1 269 ? 37.21488 20.72761 24.75567 1.000 68.42834 269 TYR A O 1
ATOM 2050 N N . GLU A 1 270 ? 39.12549 19.78563 25.48321 1.000 54.94795 270 GLU A N 1
ATOM 2051 C CA . GLU A 1 270 ? 39.79445 19.84637 24.18871 1.000 59.03518 270 GLU A CA 1
ATOM 2052 C C . GLU A 1 270 ? 40.53775 18.54206 23.94267 1.000 60.39957 270 GLU A C 1
ATOM 2053 O O . GLU A 1 270 ? 41.21280 18.02709 24.83626 1.000 65.65227 270 GLU A O 1
ATOM 2059 N N . LEU A 1 271 ? 40.40257 18.00044 22.73837 1.000 57.18869 271 LEU A N 1
ATOM 2060 C CA . LEU A 1 271 ? 41.16653 16.82070 22.36488 1.000 49.98799 271 LEU A CA 1
ATOM 2061 C C . LEU A 1 271 ? 42.63513 17.18710 22.14512 1.000 50.59168 271 LEU A C 1
ATOM 2062 O O . LEU A 1 271 ? 42.95360 18.27945 21.67070 1.000 53.71834 271 LEU A O 1
ATOM 2067 N N . THR A 1 272 ? 43.53073 16.26738 22.50957 1.000 50.26222 272 THR A N 1
ATOM 2068 C CA . THR A 1 272 ? 44.94139 16.36502 22.13297 1.000 53.47414 272 THR A CA 1
ATOM 2069 C C . THR A 1 272 ? 45.13313 15.89829 20.69162 1.000 54.42562 272 THR A C 1
ATOM 2070 O O . THR A 1 272 ? 44.19774 15.41935 20.03389 1.000 55.63899 272 THR A O 1
ATOM 2074 N N . GLU A 1 273 ? 46.37604 15.99263 20.21175 1.000 58.59867 273 GLU A N 1
ATOM 2075 C CA . GLU A 1 273 ? 46.72947 15.47842 18.88636 1.000 64.56542 273 GLU A CA 1
ATOM 2076 C C . GLU A 1 273 ? 46.36579 14.00169 18.74862 1.000 69.91828 273 GLU A C 1
ATOM 2077 O O . GLU A 1 273 ? 45.78390 13.57806 17.74047 1.000 70.01235 273 GLU A O 1
ATOM 2083 N N . GLN A 1 274 ? 46.68063 13.20630 19.77020 1.000 66.95912 274 GLN A N 1
ATOM 2084 C CA . GLN A 1 274 ? 46.31118 11.80004 19.75683 1.000 63.65827 274 GLN A CA 1
ATOM 2085 C C . GLN A 1 274 ? 44.79601 11.61306 19.85997 1.000 55.74257 274 GLN A C 1
ATOM 2086 O O . GLN A 1 274 ? 44.25312 10.66200 19.28968 1.000 53.59960 274 GLN A O 1
ATOM 2092 N N . GLY A 1 275 ? 44.09747 12.49201 20.58668 1.000 52.84134 275 GLY A N 1
ATOM 2093 C CA . GLY A 1 275 ? 42.64050 12.42055 20.61792 1.000 46.81624 275 GLY A CA 1
ATOM 2094 C C . GLY A 1 275 ? 42.01941 12.68831 19.25631 1.000 45.49418 275 GLY A C 1
ATOM 2095 O O . GLY A 1 275 ? 41.15888 11.93792 18.79432 1.000 45.56364 275 GLY A O 1
ATOM 2096 N N . ASN A 1 276 ? 42.47045 13.74648 18.58910 1.000 49.46741 276 ASN A N 1
ATOM 2097 C CA . ASN A 1 276 ? 42.03526 14.02754 17.22956 1.000 55.01637 276 ASN A CA 1
ATOM 2098 C C . ASN A 1 276 ? 42.26455 12.83379 16.30949 1.000 54.44718 276 ASN A C 1
ATOM 2099 O O . ASN A 1 276 ? 41.37148 12.44711 15.54683 1.000 55.49119 276 ASN A O 1
ATOM 2104 N N . ALA A 1 277 ? 43.45794 12.23697 16.35974 1.000 51.71560 277 ALA A N 1
ATOM 2105 C CA . ALA A 1 277 ? 43.74241 11.12099 15.46246 1.000 50.85483 277 ALA A CA 1
ATOM 2106 C C . ALA A 1 277 ? 42.80797 9.95309 15.73743 1.000 57.92109 277 ALA A C 1
ATOM 2107 O O . ALA A 1 277 ? 42.37473 9.26434 14.80225 1.000 58.80967 277 ALA A O 1
ATOM 2109 N N . CYS A 1 278 ? 42.45220 9.73306 17.01167 1.000 48.52089 278 CYS A N 1
ATOM 2110 C CA . CYS A 1 278 ? 41.52122 8.65170 17.32310 1.000 48.75868 278 CYS A CA 1
ATOM 2111 C C . CYS A 1 278 ? 40.11523 8.95209 16.80899 1.000 48.93441 278 CYS A C 1
ATOM 2112 O O . CYS A 1 278 ? 39.42853 8.04602 16.32980 1.000 48.76972 278 CYS A O 1
ATOM 2115 N N . ALA A 1 279 ? 39.65509 10.20376 16.92816 1.000 47.07324 279 ALA A N 1
ATOM 2116 C CA . ALA A 1 279 ? 38.35690 10.56028 16.34721 1.000 43.45863 279 ALA A CA 1
ATOM 2117 C C . ALA A 1 279 ? 38.32964 10.29485 14.84227 1.000 43.90909 279 ALA A C 1
ATOM 2118 O O . ALA A 1 279 ? 37.33798 9.78000 14.31302 1.000 48.60015 279 ALA A O 1
ATOM 2120 N N . HIS A 1 280 ? 39.41386 10.63135 14.13469 1.000 48.93646 280 HIS A N 1
ATOM 2121 C CA . HIS A 1 280 ? 39.43615 10.41462 12.69223 1.000 51.62190 280 HIS A CA 1
ATOM 2122 C C . HIS A 1 280 ? 39.51219 8.93882 12.34726 1.000 47.82150 280 HIS A C 1
ATOM 2123 O O . HIS A 1 280 ? 38.93585 8.51824 11.34250 1.000 48.51190 280 HIS A O 1
ATOM 2130 N N . MET A 1 281 ? 40.17792 8.13375 13.17372 1.000 48.04000 281 MET A N 1
ATOM 2131 C CA . MET A 1 281 ? 40.17438 6.69192 12.94323 1.000 54.31806 281 MET A CA 1
ATOM 2132 C C . MET A 1 281 ? 38.76723 6.11010 13.07565 1.000 49.99352 281 MET A C 1
ATOM 2133 O O . MET A 1 281 ? 38.36263 5.25575 12.27808 1.000 53.18789 281 MET A O 1
ATOM 2138 N N . LEU A 1 282 ? 38.01588 6.53447 14.09967 1.000 46.69094 282 LEU A N 1
ATOM 2139 C CA . LEU A 1 282 ? 36.64133 6.04875 14.24471 1.000 46.20092 282 LEU A CA 1
ATOM 2140 C C . LEU A 1 282 ? 35.81961 6.39197 12.99909 1.000 40.48908 282 LEU A C 1
ATOM 2141 O O . LEU A 1 282 ? 35.04851 5.56441 12.49618 1.000 43.24274 282 LEU A O 1
ATOM 2146 N N . TYR A 1 283 ? 36.02871 7.58647 12.45188 1.000 37.87535 283 TYR A N 1
ATOM 2147 C CA . TYR A 1 283 ? 35.36215 7.97399 11.21256 1.000 42.37976 283 TYR A CA 1
ATOM 2148 C C . TYR A 1 283 ? 35.75882 7.06285 10.04907 1.000 46.87690 283 TYR A C 1
ATOM 2149 O O . TYR A 1 283 ? 34.89373 6.63322 9.26855 1.000 40.58350 283 TYR A O 1
ATOM 2158 N N . LYS A 1 284 ? 37.06327 6.76332 9.90882 1.000 45.67158 284 LYS A N 1
ATOM 2159 C CA . LYS A 1 284 ? 37.51201 5.89725 8.81875 1.000 48.03142 284 LYS A CA 1
ATOM 2160 C C . LYS A 1 284 ? 36.86986 4.51390 8.89898 1.000 48.08079 284 LYS A C 1
ATOM 2161 O O . LYS A 1 284 ? 36.47231 3.94824 7.87603 1.000 54.93800 284 LYS A O 1
ATOM 2167 N N . ILE A 1 285 ? 36.77635 3.93703 10.09742 1.000 47.44712 285 ILE A N 1
ATOM 2168 C CA . ILE A 1 285 ? 36.16893 2.61128 10.22337 1.000 53.32746 285 ILE A CA 1
ATOM 2169 C C . ILE A 1 285 ? 34.72465 2.62207 9.71676 1.000 48.30732 285 ILE A C 1
ATOM 2170 O O . ILE A 1 285 ? 34.31185 1.73779 8.96303 1.000 56.14949 285 ILE A O 1
ATOM 2175 N N . ALA A 1 286 ? 33.91860 3.58061 10.17834 1.000 43.05822 286 ALA A N 1
ATOM 2176 C CA . ALA A 1 286 ? 32.54412 3.68337 9.68729 1.000 47.50200 286 ALA A CA 1
ATOM 2177 C C . ALA A 1 286 ? 32.51824 3.83423 8.16872 1.000 63.13918 286 ALA A C 1
ATOM 2178 O O . ALA A 1 286 ? 31.78840 3.12007 7.47289 1.000 76.03596 286 ALA A O 1
ATOM 2180 N N . GLU A 1 287 ? 33.34222 4.73547 7.63163 1.000 53.77026 287 GLU A N 1
ATOM 2181 C CA . GLU A 1 287 ? 33.30009 5.01447 6.20850 1.000 58.19926 287 GLU A CA 1
ATOM 2182 C C . GLU A 1 287 ? 33.89560 3.89580 5.37595 1.000 67.58657 287 GLU A C 1
ATOM 2183 O O . GLU A 1 287 ? 33.73400 3.90371 4.15322 1.000 66.68806 287 GLU A O 1
ATOM 2189 N N . SER A 1 288 ? 34.58417 2.94068 5.99345 1.000 72.91302 288 SER A N 1
ATOM 2190 C CA . SER A 1 288 ? 35.27170 1.95319 5.17683 1.000 73.46944 288 SER A CA 1
ATOM 2191 C C . SER A 1 288 ? 34.32706 0.85294 4.72795 1.000 64.33348 288 SER A C 1
ATOM 2192 O O . SER A 1 288 ? 34.44101 0.36073 3.59956 1.000 74.46062 288 SER A O 1
ATOM 2195 N N . HIS A 1 289 ? 33.37661 0.47133 5.57654 1.000 52.57560 289 HIS A N 1
ATOM 2196 C CA . HIS A 1 289 ? 32.41919 -0.54317 5.16892 1.000 52.97913 289 HIS A CA 1
ATOM 2197 C C . HIS A 1 289 ? 31.71330 -0.12951 3.87490 1.000 56.82785 289 HIS A C 1
ATOM 2198 O O . HIS A 1 289 ? 31.89303 -0.76563 2.83210 1.000 64.09013 289 HIS A O 1
ATOM 2205 N N . GLN A 1 290 ? 30.94541 0.96862 3.90999 1.000 49.64928 290 GLN A N 1
ATOM 2206 C CA . GLN A 1 290 ? 30.25151 1.43856 2.70754 1.000 46.60203 290 GLN A CA 1
ATOM 2207 C C . GLN A 1 290 ? 31.20827 1.67833 1.54295 1.000 52.96458 290 GLN A C 1
ATOM 2208 O O . GLN A 1 290 ? 30.85003 1.41577 0.38497 1.000 64.96105 290 GLN A O 1
ATOM 2214 N N . GLU A 1 291 ? 32.43004 2.14640 1.81315 1.000 61.10298 291 GLU A N 1
ATOM 2215 C CA . GLU A 1 291 ? 33.38805 2.37008 0.73037 1.000 60.95094 291 GLU A CA 1
ATOM 2216 C C . GLU A 1 291 ? 33.67411 1.08315 -0.03401 1.000 66.02449 291 GLU A C 1
ATOM 2217 O O . GLU A 1 291 ? 33.79953 1.09465 -1.26640 1.000 68.45827 291 GLU A O 1
ATOM 2223 N N . GLU A 1 292 ? 33.78470 -0.03705 0.67827 1.000 63.69997 292 GLU A N 1
ATOM 2224 C CA . GLU A 1 292 ? 34.00176 -1.31283 0.00943 1.000 68.55320 292 GLU A CA 1
ATOM 2225 C C . GLU A 1 292 ? 32.73735 -1.79292 -0.69650 1.000 65.48705 292 GLU A C 1
ATOM 2226 O O . GLU A 1 292 ? 32.78597 -2.17461 -1.87104 1.000 70.95201 292 GLU A O 1
ATOM 2232 N N . VAL A 1 293 ? 31.59113 -1.73960 -0.01204 1.000 58.16415 293 VAL A N 1
ATOM 2233 C CA . VAL A 1 293 ? 30.36461 -2.32351 -0.54698 1.000 61.36680 293 VAL A CA 1
ATOM 2234 C C . VAL A 1 293 ? 29.87964 -1.56100 -1.77644 1.000 62.00450 293 VAL A C 1
ATOM 2235 O O . VAL A 1 293 ? 29.38785 -2.16573 -2.73765 1.000 67.54827 293 VAL A O 1
ATOM 2239 N N . PHE A 1 294 ? 29.97835 -0.22878 -1.76303 1.000 57.58791 294 PHE A N 1
ATOM 2240 C CA . PHE A 1 294 ? 29.44112 0.59351 -2.84750 1.000 53.65195 294 PHE A CA 1
ATOM 2241 C C . PHE A 1 294 ? 30.48326 0.91007 -3.93109 1.000 58.83523 294 PHE A C 1
ATOM 2242 O O . PHE A 1 294 ? 30.19209 1.68244 -4.85743 1.000 63.82985 294 PHE A O 1
ATOM 2250 N N . ALA A 1 295 ? 31.68155 0.32844 -3.84142 1.000 57.47735 295 ALA A N 1
ATOM 2251 C CA . ALA A 1 295 ? 32.67940 0.52494 -4.88816 1.000 64.02671 295 ALA A CA 1
ATOM 2252 C C . ALA A 1 295 ? 32.09723 0.30493 -6.28001 1.000 67.51544 295 ALA A C 1
ATOM 2253 O O . ALA A 1 295 ? 32.46734 1.00339 -7.23085 1.000 63.80856 295 ALA A O 1
ATOM 2255 N N . LYS A 1 296 ? 31.19815 -0.66897 -6.42945 1.000 66.34828 296 LYS A N 1
ATOM 2256 C CA . LYS A 1 296 ? 30.74898 -1.00754 -7.77291 1.000 69.96549 296 LYS A CA 1
ATOM 2257 C C . LYS A 1 296 ? 29.73547 -0.01305 -8.32812 1.000 76.60451 296 LYS A C 1
ATOM 2258 O O . LYS A 1 296 ? 29.42754 -0.08243 -9.52335 1.000 82.77597 296 LYS A O 1
ATOM 2264 N N . TYR A 1 297 ? 29.23694 0.92084 -7.51182 1.000 70.75545 297 TYR A N 1
ATOM 2265 C CA . TYR A 1 297 ? 28.28245 1.92497 -7.96079 1.000 63.46090 297 TYR A CA 1
ATOM 2266 C C . TYR A 1 297 ? 28.98086 3.21616 -8.38255 1.000 73.99018 297 TYR A C 1
ATOM 2267 O O . TYR A 1 297 ? 30.05649 3.56543 -7.88267 1.000 79.72239 297 TYR A O 1
ATOM 2276 N N . THR A 1 298 ? 28.35111 3.91847 -9.32855 1.000 75.00595 298 THR A N 1
ATOM 2277 C CA . THR A 1 298 ? 28.85930 5.17776 -9.85563 1.000 68.77109 298 THR A CA 1
ATOM 2278 C C . THR A 1 298 ? 28.81154 6.28601 -8.79640 1.000 73.91796 298 THR A C 1
ATOM 2279 O O . THR A 1 298 ? 28.12935 6.19290 -7.76084 1.000 69.08908 298 THR A O 1
ATOM 2283 N N . VAL A 1 299 ? 29.53764 7.36511 -9.10464 1.000 80.22512 299 VAL A N 1
ATOM 2284 C CA . VAL A 1 299 ? 29.57997 8.55237 -8.25365 1.000 74.37643 299 VAL A CA 1
ATOM 2285 C C . VAL A 1 299 ? 28.18032 9.10043 -8.02564 1.000 71.90004 299 VAL A C 1
ATOM 2286 O O . VAL A 1 299 ? 27.82159 9.48726 -6.90711 1.000 71.14746 299 VAL A O 1
ATOM 2290 N N . ASP A 1 300 ? 27.37199 9.15761 -9.08364 1.000 71.72340 300 ASP A N 1
ATOM 2291 C CA . ASP A 1 300 ? 26.03554 9.71560 -8.95254 1.000 72.42189 300 ASP A CA 1
ATOM 2292 C C . ASP A 1 300 ? 25.08942 8.73756 -8.25291 1.000 77.73560 300 ASP A C 1
ATOM 2293 O O . ASP A 1 300 ? 24.17304 9.16330 -7.53697 1.000 69.47931 300 ASP A O 1
ATOM 2298 N N . GLU A 1 301 ? 25.31254 7.42845 -8.40939 1.000 82.06946 301 GLU A N 1
ATOM 2299 C CA . GLU A 1 301 ? 24.47026 6.46349 -7.70881 1.000 68.42789 301 GLU A CA 1
ATOM 2300 C C . GLU A 1 301 ? 24.65610 6.56530 -6.20055 1.000 59.73843 301 GLU A C 1
ATOM 2301 O O . GLU A 1 301 ? 23.67646 6.50637 -5.45349 1.000 64.62505 301 GLU A O 1
ATOM 2307 N N . ARG A 1 302 ? 25.89492 6.73989 -5.72748 1.000 61.33938 302 ARG A N 1
ATOM 2308 C CA . ARG A 1 302 ? 26.09521 6.92752 -4.28733 1.000 63.09680 302 ARG A CA 1
ATOM 2309 C C . ARG A 1 302 ? 25.49337 8.25084 -3.82253 1.000 57.88975 302 ARG A C 1
ATOM 2310 O O . ARG A 1 302 ? 24.86159 8.31964 -2.76375 1.000 57.55834 302 ARG A O 1
ATOM 2318 N N . LYS A 1 303 ? 25.70658 9.32047 -4.58881 1.000 55.42870 303 LYS A N 1
ATOM 2319 C CA . LYS A 1 303 ? 25.04339 10.58393 -4.29095 1.000 61.58839 303 LYS A CA 1
ATOM 2320 C C . LYS A 1 303 ? 23.53159 10.40192 -4.14759 1.000 63.88434 303 LYS A C 1
ATOM 2321 O O . LYS A 1 303 ? 22.92633 10.90271 -3.19032 1.000 62.55715 303 LYS A O 1
ATOM 2327 N N . LEU A 1 304 ? 22.90226 9.67806 -5.07691 1.000 61.47937 304 LEU A N 1
ATOM 2328 C CA . LEU A 1 304 ? 21.45811 9.48155 -4.98293 1.000 61.30708 304 LEU A CA 1
ATOM 2329 C C . LEU A 1 304 ? 21.08291 8.73187 -3.71050 1.000 59.41077 304 LEU A C 1
ATOM 2330 O O . LEU A 1 304 ? 20.10356 9.08399 -3.03778 1.000 62.23566 304 LEU A O 1
ATOM 2335 N N . PHE A 1 305 ? 21.85299 7.69744 -3.36384 1.000 52.57706 305 PHE A N 1
ATOM 2336 C CA . PHE A 1 305 ? 21.56709 6.91848 -2.16493 1.000 49.37327 305 PHE A CA 1
ATOM 2337 C C . PHE A 1 305 ? 21.58493 7.80043 -0.92562 1.000 51.99663 305 PHE A C 1
ATOM 2338 O O . PHE A 1 305 ? 20.67238 7.73271 -0.09270 1.000 49.61904 305 PHE A O 1
ATOM 2346 N N . LYS A 1 306 ? 22.62946 8.62305 -0.78039 1.000 55.09335 306 LYS A N 1
ATOM 2347 C CA . LYS A 1 306 ? 22.73200 9.50577 0.37987 1.000 55.64578 306 LYS A CA 1
ATOM 2348 C C . LYS A 1 306 ? 21.56272 10.48746 0.42401 1.000 53.77066 306 LYS A C 1
ATOM 2349 O O . LYS A 1 306 ? 20.92711 10.67487 1.47210 1.000 48.62276 306 LYS A O 1
ATOM 2355 N N . ASN A 1 307 ? 21.25954 11.12254 -0.71128 1.000 51.20515 307 ASN A N 1
ATOM 2356 C CA . ASN A 1 307 ? 20.12514 12.04523 -0.74534 1.000 57.85657 307 ASN A CA 1
ATOM 2357 C C . ASN A 1 307 ? 18.81985 11.36174 -0.32719 1.000 62.24664 307 ASN A C 1
ATOM 2358 O O . ASN A 1 307 ? 18.01019 11.95709 0.39573 1.000 67.85525 307 ASN A O 1
ATOM 2363 N N . MET A 1 308 ? 18.60255 10.10489 -0.74499 1.000 54.76531 308 MET A N 1
ATOM 2364 C CA . MET A 1 308 ? 17.37237 9.41645 -0.36036 1.000 46.78921 308 MET A CA 1
ATOM 2365 C C . MET A 1 308 ? 17.35948 9.07443 1.12366 1.000 48.55241 308 MET A C 1
ATOM 2366 O O . MET A 1 308 ? 16.30554 9.15138 1.76111 1.000 51.43365 308 MET A O 1
ATOM 2371 N N . LEU A 1 309 ? 18.51224 8.71647 1.70049 1.000 48.24050 309 LEU A N 1
ATOM 2372 C CA . LEU A 1 309 ? 18.57889 8.54203 3.14583 1.000 47.33521 309 LEU A CA 1
ATOM 2373 C C . LEU A 1 309 ? 18.18970 9.82048 3.88083 1.000 47.61034 309 LEU A C 1
ATOM 2374 O O . LEU A 1 309 ? 17.40649 9.78009 4.83903 1.000 51.21260 309 LEU A O 1
ATOM 2379 N N . LYS A 1 310 ? 18.72468 10.96415 3.45155 1.000 42.69365 310 LYS A N 1
ATOM 2380 C CA . LYS A 1 310 ? 18.43357 12.21994 4.13694 1.000 47.69551 310 LYS A CA 1
ATOM 2381 C C . LYS A 1 310 ? 16.96172 12.61105 4.01729 1.000 53.28778 310 LYS A C 1
ATOM 2382 O O . LYS A 1 310 ? 16.41438 13.23619 4.93361 1.000 56.86405 310 LYS A O 1
ATOM 2388 N N . ASP A 1 311 ? 16.30991 12.27555 2.89634 1.000 56.53750 311 ASP A N 1
ATOM 2389 C CA . ASP A 1 311 ? 14.87188 12.49632 2.78691 1.000 55.61177 311 ASP A CA 1
ATOM 2390 C C . ASP A 1 311 ? 14.11942 11.68223 3.81992 1.000 59.78866 311 ASP A C 1
ATOM 2391 O O . ASP A 1 311 ? 13.15243 12.16481 4.41718 1.000 62.97365 311 ASP A O 1
ATOM 2396 N N . LEU A 1 312 ? 14.53923 10.43222 4.02366 1.000 62.58650 312 LEU A N 1
ATOM 2397 C CA . LEU A 1 312 ? 13.97359 9.60370 5.08124 1.000 57.75034 312 LEU A CA 1
ATOM 2398 C C . LEU A 1 312 ? 14.14002 10.27513 6.43663 1.000 62.24304 312 LEU A C 1
ATOM 2399 O O . LEU A 1 312 ? 13.18562 10.37547 7.21439 1.000 66.86347 312 LEU A O 1
ATOM 2404 N N . ILE A 1 313 ? 15.34061 10.78644 6.71594 1.000 54.58960 313 ILE A N 1
ATOM 2405 C CA . ILE A 1 313 ? 15.59766 11.45443 7.98799 1.000 49.07100 313 ILE A CA 1
ATOM 2406 C C . ILE A 1 313 ? 14.76432 12.72048 8.12293 1.000 61.21981 313 ILE A C 1
ATOM 2407 O O . ILE A 1 313 ? 14.29067 13.05566 9.21573 1.000 66.91838 313 ILE A O 1
ATOM 2412 N N . GLY A 1 314 ? 14.59959 13.46521 7.03412 1.000 69.76537 314 GLY A N 1
ATOM 2413 C CA . GLY A 1 314 ? 13.98006 14.77799 7.09054 1.000 66.80068 314 GLY A CA 1
ATOM 2414 C C . GLY A 1 314 ? 14.95039 15.93143 6.95739 1.000 69.23524 314 GLY A C 1
ATOM 2415 O O . GLY A 1 314 ? 14.52947 17.08481 7.09235 1.000 70.31343 314 GLY A O 1
ATOM 2416 N N . ILE A 1 315 ? 16.23383 15.65806 6.71144 1.000 68.91283 315 ILE A N 1
ATOM 2417 C CA . ILE A 1 315 ? 17.23563 16.69024 6.45517 1.000 69.06120 315 ILE A CA 1
ATOM 2418 C C . ILE A 1 315 ? 17.68687 16.62578 5.00133 1.000 77.37114 315 ILE A C 1
ATOM 2419 O O . ILE A 1 315 ? 18.41926 17.49838 4.52701 1.000 82.13377 315 ILE A O 1
ATOM 2424 N N . GLU B 1 10 ? -6.69773 -1.28238 52.96986 1.000 85.50014 10 GLU B N 1
ATOM 2425 C CA . GLU B 1 10 ? -7.05451 -1.72020 51.61701 1.000 89.72523 10 GLU B CA 1
ATOM 2426 C C . GLU B 1 10 ? -5.85336 -1.73461 50.67713 1.000 85.78336 10 GLU B C 1
ATOM 2427 O O . GLU B 1 10 ? -5.23519 -0.69306 50.45912 1.000 84.63707 10 GLU B O 1
ATOM 2433 N N . LYS B 1 11 ? -5.54010 -2.92322 50.14355 1.000 89.25511 11 LYS B N 1
ATOM 2434 C CA . LYS B 1 11 ? -4.51410 -3.16057 49.12842 1.000 85.72118 11 LYS B CA 1
ATOM 2435 C C . LYS B 1 11 ? -5.16802 -3.62495 47.82973 1.000 83.69829 11 LYS B C 1
ATOM 2436 O O . LYS B 1 11 ? -6.13398 -4.38893 47.84559 1.000 81.18859 11 LYS B O 1
ATOM 2442 N N . GLU B 1 12 ? -4.60807 -3.20533 46.69790 1.000 82.95583 12 GLU B N 1
ATOM 2443 C CA . GLU B 1 12 ? -5.21726 -3.47932 45.39863 1.000 80.38446 12 GLU B CA 1
ATOM 2444 C C . GLU B 1 12 ? -4.81680 -4.85473 44.87285 1.000 74.07196 12 GLU B C 1
ATOM 2445 O O . GLU B 1 12 ? -3.67503 -5.28464 45.03116 1.000 63.21745 12 GLU B O 1
ATOM 2451 N N . VAL B 1 13 ? -5.76514 -5.55486 44.25898 1.000 71.50585 13 VAL B N 1
ATOM 2452 C CA . VAL B 1 13 ? -5.44587 -6.83555 43.63650 1.000 72.75848 13 VAL B CA 1
ATOM 2453 C C . VAL B 1 13 ? -4.82582 -6.56586 42.27293 1.000 69.46973 13 VAL B C 1
ATOM 2454 O O . VAL B 1 13 ? -5.38857 -5.82177 41.46180 1.000 80.58618 13 VAL B O 1
ATOM 2458 N N . ILE B 1 14 ? -3.65965 -7.15374 42.02641 1.000 63.59591 14 ILE B N 1
ATOM 2459 C CA . ILE B 1 14 ? -2.88974 -6.93589 40.80301 1.000 65.58736 14 ILE B CA 1
ATOM 2460 C C . ILE B 1 14 ? -2.97160 -8.20389 39.95385 1.000 71.18961 14 ILE B C 1
ATOM 2461 O O . ILE B 1 14 ? -2.51877 -9.27490 40.37894 1.000 73.67506 14 ILE B O 1
ATOM 2466 N N . ASP B 1 15 ? -3.53812 -8.09150 38.75612 1.000 66.24686 15 ASP B N 1
ATOM 2467 C CA . ASP B 1 15 ? -3.51100 -9.22418 37.83127 1.000 68.45720 15 ASP B CA 1
ATOM 2468 C C . ASP B 1 15 ? -2.07333 -9.52185 37.40735 1.000 63.58287 15 ASP B C 1
ATOM 2469 O O . ASP B 1 15 ? -1.39618 -8.63141 36.89060 1.000 68.72814 15 ASP B O 1
ATOM 2474 N N . PRO B 1 16 ? -1.58189 -10.75610 37.57730 1.000 59.45692 16 PRO B N 1
ATOM 2475 C CA . PRO B 1 16 ? -0.14359 -10.99467 37.35748 1.000 58.86589 16 PRO B CA 1
ATOM 2476 C C . PRO B 1 16 ? 0.27136 -10.97495 35.89464 1.000 59.24982 16 PRO B C 1
ATOM 2477 O O . PRO B 1 16 ? 1.39805 -10.56164 35.60161 1.000 60.44686 16 PRO B O 1
ATOM 2481 N N . MET B 1 17 ? -0.58858 -11.39529 34.96267 1.000 60.19603 17 MET B N 1
ATOM 2482 C CA . MET B 1 17 ? -0.19786 -11.36390 33.55698 1.000 60.94788 17 MET B CA 1
ATOM 2483 C C . MET B 1 17 ? -0.25552 -9.95141 32.98285 1.000 54.83648 17 MET B C 1
ATOM 2484 O O . MET B 1 17 ? 0.64970 -9.53802 32.25291 1.000 61.94902 17 MET B O 1
ATOM 2489 N N . ALA B 1 18 ? -1.29609 -9.19200 33.30662 1.000 58.80927 18 ALA B N 1
ATOM 2490 C CA . ALA B 1 18 ? -1.32297 -7.78950 32.91236 1.000 57.98577 18 ALA B CA 1
ATOM 2491 C C . ALA B 1 18 ? -0.20714 -6.99151 33.59530 1.000 57.93712 18 ALA B C 1
ATOM 2492 O O . ALA B 1 18 ? 0.33817 -6.05677 32.99712 1.000 57.38792 18 ALA B O 1
ATOM 2494 N N . PHE B 1 19 ? 0.17418 -7.35378 34.82458 1.000 56.35276 19 PHE B N 1
ATOM 2495 C CA . PHE B 1 19 ? 1.34203 -6.71828 35.44571 1.000 53.64759 19 PHE B CA 1
ATOM 2496 C C . PHE B 1 19 ? 2.63718 -7.14556 34.75689 1.000 50.13848 19 PHE B C 1
ATOM 2497 O O . PHE B 1 19 ? 3.56049 -6.33164 34.59527 1.000 41.73944 19 PHE B O 1
ATOM 2505 N N . ARG B 1 20 ? 2.72460 -8.41076 34.32055 1.000 53.81281 20 ARG B N 1
ATOM 2506 C CA . ARG B 1 20 ? 3.92792 -8.85469 33.61159 1.000 52.60212 20 ARG B CA 1
ATOM 2507 C C . ARG B 1 20 ? 4.08491 -8.10472 32.29552 1.000 52.52541 20 ARG B C 1
ATOM 2508 O O . ARG B 1 20 ? 5.19473 -7.69904 31.93164 1.000 53.72768 20 ARG B O 1
ATOM 2516 N N A ARG B 1 21 ? 2.97569 -7.90046 31.57933 0.500 52.22686 21 ARG B N 1
ATOM 2517 N N B ARG B 1 21 ? 2.98236 -7.90540 31.56582 0.500 52.19163 21 ARG B N 1
ATOM 2518 C CA A ARG B 1 21 ? 3.00537 -7.13761 30.33496 0.500 51.65685 21 ARG B CA 1
ATOM 2519 C CA B ARG B 1 21 ? 3.05951 -7.13748 30.32643 0.500 51.50721 21 ARG B CA 1
ATOM 2520 C C A ARG B 1 21 ? 3.43270 -5.69223 30.57895 0.500 50.49449 21 ARG B C 1
ATOM 2521 C C B ARG B 1 21 ? 3.47748 -5.69388 30.59620 0.500 50.42878 21 ARG B C 1
ATOM 2522 O O A ARG B 1 21 ? 4.15437 -5.10449 29.76482 0.500 47.38599 21 ARG B O 1
ATOM 2523 O O B ARG B 1 21 ? 4.23561 -5.10646 29.81578 0.500 47.25859 21 ARG B O 1
ATOM 2538 N N . ALA B 1 22 ? 2.99592 -5.09879 31.69546 1.000 48.23600 22 ALA B N 1
ATOM 2539 C CA . ALA B 1 22 ? 3.40266 -3.72770 32.00598 1.000 45.61654 22 ALA B CA 1
ATOM 2540 C C . ALA B 1 22 ? 4.91036 -3.63935 32.27155 1.000 45.67165 22 ALA B C 1
ATOM 2541 O O . ALA B 1 22 ? 5.57959 -2.69252 31.81642 1.000 39.04745 22 ALA B O 1
ATOM 2543 N N . LEU B 1 23 ? 5.46447 -4.63592 32.97980 1.000 41.19158 23 LEU B N 1
ATOM 2544 C CA . LEU B 1 23 ? 6.90351 -4.70179 33.22358 1.000 38.23215 23 LEU B CA 1
ATOM 2545 C C . LEU B 1 23 ? 7.69491 -4.80163 31.91559 1.000 42.34366 23 LEU B C 1
ATOM 2546 O O . LEU B 1 23 ? 8.81764 -4.29016 31.82369 1.000 37.29085 23 LEU B O 1
ATOM 2551 N N . GLY B 1 24 ? 7.11169 -5.41687 30.88489 1.000 49.56938 24 GLY B N 1
ATOM 2552 C CA . GLY B 1 24 ? 7.78629 -5.48038 29.60393 1.000 45.34976 24 GLY B CA 1
ATOM 2553 C C . GLY B 1 24 ? 8.11760 -4.11974 29.03568 1.000 45.01451 24 GLY B C 1
ATOM 2554 O O . GLY B 1 24 ? 8.88237 -4.03321 28.06761 1.000 44.23866 24 GLY B O 1
ATOM 2555 N N . ASN B 1 25 ? 7.55419 -3.04352 29.60502 1.000 37.75797 25 ASN B N 1
ATOM 2556 C CA . ASN B 1 25 ? 7.92491 -1.72062 29.11926 1.000 35.21855 25 ASN B CA 1
ATOM 2557 C C . ASN B 1 25 ? 9.30719 -1.31172 29.59495 1.000 34.20904 25 ASN B C 1
ATOM 2558 O O . ASN B 1 25 ? 9.89389 -0.39464 29.01845 1.000 33.65658 25 ASN B O 1
ATOM 2563 N N . PHE B 1 26 ? 9.83797 -1.96744 30.61959 1.000 36.32347 26 PHE B N 1
ATOM 2564 C CA . PHE B 1 26 ? 11.18495 -1.67204 31.10311 1.000 38.01235 26 PHE B CA 1
ATOM 2565 C C . PHE B 1 26 ? 12.15743 -2.59416 30.37546 1.000 38.35955 26 PHE B C 1
ATOM 2566 O O . PHE B 1 26 ? 12.17489 -3.80674 30.61416 1.000 38.86688 26 PHE B O 1
ATOM 2574 N N . ALA B 1 27 ? 12.93808 -2.02946 29.45745 1.000 38.87460 27 ALA B N 1
ATOM 2575 C CA . ALA B 1 27 ? 13.90749 -2.82810 28.71386 1.000 35.61120 27 ALA B CA 1
ATOM 2576 C C . ALA B 1 27 ? 15.07995 -3.23890 29.60634 1.000 37.83110 27 ALA B C 1
ATOM 2577 O O . ALA B 1 27 ? 15.50334 -2.48260 30.49006 1.000 38.42184 27 ALA B O 1
ATOM 2579 N N . THR B 1 28 ? 15.60645 -4.44684 29.37866 1.000 40.52472 28 THR B N 1
ATOM 2580 C CA . THR B 1 28 ? 16.80717 -4.90870 30.06999 1.000 38.11560 28 THR B CA 1
ATOM 2581 C C . THR B 1 28 ? 17.70275 -5.67468 29.10420 1.000 37.81213 28 THR B C 1
ATOM 2582 O O . THR B 1 28 ? 17.25714 -6.16863 28.06250 1.000 34.45723 28 THR B O 1
ATOM 2586 N N . GLY B 1 29 ? 18.97819 -5.79524 29.47077 1.000 36.55278 29 GLY B N 1
ATOM 2587 C CA . GLY B 1 29 ? 19.79589 -6.82913 28.87638 1.000 31.34132 29 GLY B CA 1
ATOM 2588 C C . GLY B 1 29 ? 19.30171 -8.18837 29.34693 1.000 37.81347 29 GLY B C 1
ATOM 2589 O O . GLY B 1 29 ? 18.27040 -8.33124 30.01130 1.000 37.44511 29 GLY B O 1
ATOM 2590 N N . VAL B 1 30 ? 20.06605 -9.20410 28.98571 1.000 33.74415 30 VAL B N 1
ATOM 2591 C CA . VAL B 1 30 ? 19.73671 -10.58666 29.28954 1.000 32.37111 30 VAL B CA 1
ATOM 2592 C C . VAL B 1 30 ? 20.98489 -11.25633 29.83941 1.000 36.28658 30 VAL B C 1
ATOM 2593 O O . VAL B 1 30 ? 22.09274 -11.04924 29.31833 1.000 33.48602 30 VAL B O 1
ATOM 2597 N N . THR B 1 31 ? 20.80138 -12.07300 30.87940 1.000 31.65497 31 THR B N 1
ATOM 2598 C CA . THR B 1 31 ? 21.90240 -12.73567 31.57067 1.000 35.94899 31 THR B CA 1
ATOM 2599 C C . THR B 1 31 ? 21.62010 -14.22788 31.64752 1.000 35.28667 31 THR B C 1
ATOM 2600 O O . THR B 1 31 ? 20.49459 -14.67003 31.41639 1.000 37.31665 31 THR B O 1
ATOM 2604 N N . ILE B 1 32 ? 22.65884 -15.00267 31.95523 1.000 30.61822 32 ILE B N 1
ATOM 2605 C CA . ILE B 1 32 ? 22.50845 -16.37570 32.41871 1.000 31.36518 32 ILE B CA 1
ATOM 2606 C C . ILE B 1 32 ? 23.28998 -16.54720 33.72161 1.000 37.88233 32 ILE B C 1
ATOM 2607 O O . ILE B 1 32 ? 24.51241 -16.34269 33.75367 1.000 36.54578 32 ILE B O 1
ATOM 2612 N N . MET B 1 33 ? 22.56815 -16.87955 34.80096 1.000 38.39605 33 MET B N 1
ATOM 2613 C CA . MET B 1 33 ? 23.14388 -17.14634 36.11666 1.000 36.91543 33 MET B CA 1
ATOM 2614 C C . MET B 1 33 ? 23.55616 -18.60811 36.19849 1.000 37.06675 33 MET B C 1
ATOM 2615 O O . MET B 1 33 ? 22.77633 -19.50776 35.85759 1.000 42.72699 33 MET B O 1
ATOM 2620 N N . THR B 1 34 ? 24.77246 -18.84464 36.65723 1.000 34.68862 34 THR B N 1
ATOM 2621 C CA . THR B 1 34 ? 25.34367 -20.17669 36.64237 1.000 38.06458 34 THR B CA 1
ATOM 2622 C C . THR B 1 34 ? 25.97654 -20.44835 37.99111 1.000 38.76700 34 THR B C 1
ATOM 2623 O O . THR B 1 34 ? 26.40476 -19.51988 38.67694 1.000 44.87981 34 THR B O 1
ATOM 2627 N N . ALA B 1 35 ? 26.02951 -21.72517 38.36384 1.000 38.41255 35 ALA B N 1
ATOM 2628 C CA . ALA B 1 35 ? 26.76154 -22.15544 39.54684 1.000 40.52402 35 ALA B CA 1
ATOM 2629 C C . ALA B 1 35 ? 27.04739 -23.64371 39.40673 1.000 47.78071 35 ALA B C 1
ATOM 2630 O O . ALA B 1 35 ? 26.38550 -24.35232 38.64197 1.000 48.28197 35 ALA B O 1
ATOM 2632 N N . GLN B 1 36 ? 28.05799 -24.10510 40.14319 1.000 48.07975 36 GLN B N 1
ATOM 2633 C CA . GLN B 1 36 ? 28.43515 -25.50900 40.13150 1.000 51.68377 36 GLN B CA 1
ATOM 2634 C C . GLN B 1 36 ? 29.01556 -25.86077 41.49723 1.000 57.81911 36 GLN B C 1
ATOM 2635 O O . GLN B 1 36 ? 29.84546 -25.11793 42.03478 1.000 57.40248 36 GLN B O 1
ATOM 2641 N N . THR B 1 37 ? 28.57185 -26.98519 42.05478 1.000 61.83255 37 THR B N 1
ATOM 2642 C CA . THR B 1 37 ? 29.02205 -27.40269 43.37100 1.000 62.48845 37 THR B CA 1
ATOM 2643 C C . THR B 1 37 ? 30.34070 -28.16230 43.25753 1.000 69.32648 37 THR B C 1
ATOM 2644 O O . THR B 1 37 ? 30.83302 -28.44483 42.15767 1.000 73.36640 37 THR B O 1
ATOM 2648 N N . SER B 1 38 ? 30.93124 -28.46997 44.41993 1.000 64.78416 38 SER B N 1
ATOM 2649 C CA . SER B 1 38 ? 32.10371 -29.34098 44.44245 1.000 76.03257 38 SER B CA 1
ATOM 2650 C C . SER B 1 38 ? 31.77211 -30.71059 43.86695 1.000 84.99237 38 SER B C 1
ATOM 2651 O O . SER B 1 38 ? 32.62948 -31.35585 43.24779 1.000 85.88393 38 SER B O 1
ATOM 2654 N N . SER B 1 39 ? 30.52544 -31.15463 44.04845 1.000 85.35983 39 SER B N 1
ATOM 2655 C CA . SER B 1 39 ? 30.10178 -32.45845 43.55116 1.000 89.97334 39 SER B CA 1
ATOM 2656 C C . SER B 1 39 ? 30.19406 -32.52358 42.03216 1.000 85.94410 39 SER B C 1
ATOM 2657 O O . SER B 1 39 ? 30.75586 -33.47106 41.47259 1.000 90.41476 39 SER B O 1
ATOM 2660 N N . GLY B 1 40 ? 29.64741 -31.52238 41.34663 1.000 80.65117 40 GLY B N 1
ATOM 2661 C CA . GLY B 1 40 ? 29.71248 -31.47581 39.89919 1.000 73.09568 40 GLY B CA 1
ATOM 2662 C C . GLY B 1 40 ? 28.39533 -31.09164 39.26028 1.000 71.57436 40 GLY B C 1
ATOM 2663 O O . GLY B 1 40 ? 28.30539 -30.97046 38.03396 1.000 68.79034 40 GLY B O 1
ATOM 2664 N N . GLU B 1 41 ? 27.36634 -30.90937 40.09090 1.000 71.78453 41 GLU B N 1
ATOM 2665 C CA . GLU B 1 41 ? 26.05916 -30.45084 39.63056 1.000 66.93915 41 GLU B CA 1
ATOM 2666 C C . GLU B 1 41 ? 26.14351 -28.98571 39.21961 1.000 61.90560 41 GLU B C 1
ATOM 2667 O O . GLU B 1 41 ? 26.52441 -28.13415 40.03006 1.000 64.72074 41 GLU B O 1
ATOM 2673 N N . ARG B 1 42 ? 25.77936 -28.68390 37.97662 1.000 58.65487 42 ARG B N 1
ATOM 2674 C CA . ARG B 1 42 ? 25.76277 -27.31675 37.47700 1.000 52.47403 42 ARG B CA 1
ATOM 2675 C C . ARG B 1 42 ? 24.33490 -26.86351 37.22140 1.000 48.87781 42 ARG B C 1
ATOM 2676 O O . ARG B 1 42 ? 23.46963 -27.66202 36.84960 1.000 47.83141 42 ARG B O 1
ATOM 2684 N N . VAL B 1 43 ? 24.11216 -25.56251 37.37287 1.000 46.44892 43 VAL B N 1
ATOM 2685 C CA . VAL B 1 43 ? 22.86061 -24.93764 36.96607 1.000 47.89335 43 VAL B CA 1
ATOM 2686 C C . VAL B 1 43 ? 23.17958 -23.72114 36.11167 1.000 40.47336 43 VAL B C 1
ATOM 2687 O O . VAL B 1 43 ? 24.24094 -23.10712 36.24706 1.000 40.56524 43 VAL B O 1
ATOM 2691 N N . GLY B 1 44 ? 22.24973 -23.38506 35.22245 1.000 39.79954 44 GLY B N 1
ATOM 2692 C CA . GLY B 1 44 ? 22.24985 -22.13907 34.47602 1.000 38.88485 44 GLY B CA 1
ATOM 2693 C C . GLY B 1 44 ? 20.81966 -21.69327 34.20094 1.000 40.44901 44 GLY B C 1
ATOM 2694 O O . GLY B 1 44 ? 19.99800 -22.49256 33.75675 1.000 42.12186 44 GLY B O 1
ATOM 2695 N N . VAL B 1 45 ? 20.50027 -20.43040 34.47117 1.000 36.09283 45 VAL B N 1
ATOM 2696 C CA . VAL B 1 45 ? 19.13283 -19.93670 34.40328 1.000 39.45038 45 VAL B CA 1
ATOM 2697 C C . VAL B 1 45 ? 19.17542 -18.58665 33.70518 1.000 32.63773 45 VAL B C 1
ATOM 2698 O O . VAL B 1 45 ? 19.84501 -17.66071 34.17570 1.000 31.52881 45 VAL B O 1
ATOM 2702 N N . THR B 1 46 ? 18.47433 -18.48693 32.58484 1.000 34.13938 46 THR B N 1
ATOM 2703 C CA . THR B 1 46 ? 18.27848 -17.21564 31.90013 1.000 31.50762 46 THR B CA 1
ATOM 2704 C C . THR B 1 46 ? 17.44214 -16.30018 32.77611 1.000 32.50821 46 THR B C 1
ATOM 2705 O O . THR B 1 46 ? 16.42136 -16.71706 33.33408 1.000 35.50128 46 THR B O 1
ATOM 2709 N N . ALA B 1 47 ? 17.85860 -15.04732 32.88396 1.000 39.60262 47 ALA B N 1
ATOM 2710 C CA . ALA B 1 47 ? 17.26435 -14.13302 33.84834 1.000 40.57525 47 ALA B CA 1
ATOM 2711 C C . ALA B 1 47 ? 17.42047 -12.71853 33.32612 1.000 46.56437 47 ALA B C 1
ATOM 2712 O O . ALA B 1 47 ? 18.46146 -12.37245 32.75625 1.000 45.49137 47 ALA B O 1
ATOM 2714 N N . ASN B 1 48 ? 16.39863 -11.89470 33.53197 1.000 42.53923 48 ASN B N 1
ATOM 2715 C CA . ASN B 1 48 ? 16.54598 -10.47012 33.26497 1.000 41.17789 48 ASN B CA 1
ATOM 2716 C C . ASN B 1 48 ? 16.25101 -9.63291 34.50723 1.000 35.91982 48 ASN B C 1
ATOM 2717 O O . ASN B 1 48 ? 16.11770 -8.40589 34.40288 1.000 31.87020 48 ASN B O 1
ATOM 2722 N N . SER B 1 49 ? 16.12950 -10.26949 35.67577 1.000 36.97181 49 SER B N 1
ATOM 2723 C CA . SER B 1 49 ? 15.90013 -9.58481 36.94957 1.000 39.31489 49 SER B CA 1
ATOM 2724 C C . SER B 1 49 ? 17.18850 -9.03548 37.55618 1.000 36.54074 49 SER B C 1
ATOM 2725 O O . SER B 1 49 ? 17.16604 -8.53224 38.68510 1.000 39.16441 49 SER B O 1
ATOM 2728 N N . PHE B 1 50 ? 18.29217 -9.12822 36.82675 1.000 28.83899 50 PHE B N 1
ATOM 2729 C CA . PHE B 1 50 ? 19.58144 -8.64150 37.29135 1.000 30.78522 50 PHE B CA 1
ATOM 2730 C C . PHE B 1 50 ? 19.59275 -7.11872 37.36124 1.000 33.03936 50 PHE B C 1
ATOM 2731 O O . PHE B 1 50 ? 18.99291 -6.42791 36.52581 1.000 33.96223 50 PHE B O 1
ATOM 2739 N N . ASN B 1 51 ? 20.29056 -6.59131 38.36658 1.000 28.57876 51 ASN B N 1
ATOM 2740 C CA . ASN B 1 51 ? 20.72850 -5.20247 38.30531 1.000 38.59755 51 ASN B CA 1
ATOM 2741 C C . ASN B 1 51 ? 21.87155 -4.98120 39.28233 1.000 35.20060 51 ASN B C 1
ATOM 2742 O O . ASN B 1 51 ? 22.23402 -5.85917 40.06586 1.000 38.91233 51 ASN B O 1
ATOM 2747 N N . SER B 1 52 ? 22.44470 -3.79262 39.21383 1.000 32.51500 52 SER B N 1
ATOM 2748 C CA . SER B 1 52 ? 23.53639 -3.47815 40.11089 1.000 37.80164 52 SER B CA 1
ATOM 2749 C C . SER B 1 52 ? 23.01077 -2.80448 41.37850 1.000 34.96747 52 SER B C 1
ATOM 2750 O O . SER B 1 52 ? 21.92801 -2.21876 41.40632 1.000 39.53496 52 SER B O 1
ATOM 2753 N N . VAL B 1 53 ? 23.79576 -2.90624 42.44250 1.000 36.60596 53 VAL B N 1
ATOM 2754 C CA . VAL B 1 53 ? 23.40964 -2.41315 43.75757 1.000 38.16532 53 VAL B CA 1
ATOM 2755 C C . VAL B 1 53 ? 24.40485 -1.38477 44.29360 1.000 39.18319 53 VAL B C 1
ATOM 2756 O O . VAL B 1 53 ? 24.01155 -0.30742 44.76440 1.000 38.31905 53 VAL B O 1
ATOM 2760 N N . SER B 1 54 ? 25.69919 -1.70163 44.24329 1.000 34.09744 54 SER B N 1
ATOM 2761 C CA . SER B 1 54 ? 26.67723 -0.98104 45.05928 1.000 36.47585 54 SER B CA 1
ATOM 2762 C C . SER B 1 54 ? 28.05356 -1.09228 44.41565 1.000 41.90160 54 SER B C 1
ATOM 2763 O O . SER B 1 54 ? 28.37979 -2.11243 43.80620 1.000 44.69642 54 SER B O 1
ATOM 2766 N N . LEU B 1 55 ? 28.84810 -0.03024 44.51024 1.000 49.26368 55 LEU B N 1
ATOM 2767 C CA . LEU B 1 55 ? 30.17707 -0.11378 43.91054 1.000 48.66121 55 LEU B CA 1
ATOM 2768 C C . LEU B 1 55 ? 31.21720 -0.59329 44.90644 1.000 53.94445 55 LEU B C 1
ATOM 2769 O O . LEU B 1 55 ? 32.15114 -1.30216 44.52232 1.000 57.82286 55 LEU B O 1
ATOM 2774 N N . ASP B 1 56 ? 31.07599 -0.22806 46.18215 1.000 53.84713 56 ASP B N 1
ATOM 2775 C CA . ASP B 1 56 ? 31.97527 -0.73448 47.20865 1.000 52.04385 56 ASP B CA 1
ATOM 2776 C C . ASP B 1 56 ? 31.24987 -0.82256 48.54133 1.000 54.05989 56 ASP B C 1
ATOM 2777 O O . ASP B 1 56 ? 30.89227 0.20818 49.12141 1.000 56.71612 56 ASP B O 1
ATOM 2782 N N . PRO B 1 57 ? 31.01538 -2.03121 49.06181 1.000 51.42020 57 PRO B N 1
ATOM 2783 C CA . PRO B 1 57 ? 31.37043 -3.26832 48.35635 1.000 47.72112 57 PRO B CA 1
ATOM 2784 C C . PRO B 1 57 ? 30.66390 -3.41083 46.99248 1.000 46.35441 57 PRO B C 1
ATOM 2785 O O . PRO B 1 57 ? 29.56543 -2.86924 46.76804 1.000 45.89708 57 PRO B O 1
ATOM 2789 N N . ALA B 1 58 ? 31.30983 -4.12683 46.07403 1.000 39.93686 58 ALA B N 1
ATOM 2790 C CA . ALA B 1 58 ? 30.75082 -4.34839 44.74500 1.000 36.65149 58 ALA B CA 1
ATOM 2791 C C . ALA B 1 58 ? 29.65076 -5.38472 44.84609 1.000 35.65965 58 ALA B C 1
ATOM 2792 O O . ALA B 1 58 ? 29.92158 -6.56224 45.09154 1.000 41.16158 58 ALA B O 1
ATOM 2794 N N . LEU B 1 59 ? 28.40877 -4.96386 44.62539 1.000 35.09471 59 LEU B N 1
ATOM 2795 C CA . LEU B 1 59 ? 27.25656 -5.82563 44.83545 1.000 34.53631 59 LEU B CA 1
ATOM 2796 C C . LEU B 1 59 ? 26.29376 -5.72808 43.66555 1.000 33.78566 59 LEU B C 1
ATOM 2797 O O . LEU B 1 59 ? 26.05934 -4.63971 43.12452 1.000 33.61835 59 LEU B O 1
ATOM 2802 N N . VAL B 1 60 ? 25.71325 -6.87918 43.31794 1.000 34.15076 60 VAL B N 1
ATOM 2803 C CA . VAL B 1 60 ? 24.69884 -7.02966 42.26947 1.000 32.85259 60 VAL B CA 1
ATOM 2804 C C . VAL B 1 60 ? 23.60134 -7.93362 42.82670 1.000 32.89565 60 VAL B C 1
ATOM 2805 O O . VAL B 1 60 ? 23.77942 -8.58917 43.85352 1.000 36.40994 60 VAL B O 1
ATOM 2809 N N . LEU B 1 61 ? 22.45699 -7.98789 42.14518 1.000 31.67374 61 LEU B N 1
ATOM 2810 C CA . LEU B 1 61 ? 21.40473 -8.87705 42.62459 1.000 33.48461 61 LEU B CA 1
ATOM 2811 C C . LEU B 1 61 ? 20.59478 -9.40476 41.44796 1.000 35.58900 61 LEU B C 1
ATOM 2812 O O . LEU B 1 61 ? 20.61830 -8.84378 40.34743 1.000 34.50844 61 LEU B O 1
ATOM 2817 N N . TRP B 1 62 ? 19.91283 -10.52863 41.68757 1.000 36.56499 62 TRP B N 1
ATOM 2818 C CA . TRP B 1 62 ? 18.83653 -10.97463 40.81296 1.000 37.79992 62 TRP B CA 1
ATOM 2819 C C . TRP B 1 62 ? 17.79254 -11.67837 41.66373 1.000 35.82286 62 TRP B C 1
ATOM 2820 O O . TRP B 1 62 ? 17.95166 -11.83518 42.88817 1.000 39.26300 62 TRP B O 1
ATOM 2831 N N . SER B 1 63 ? 16.70774 -12.08565 41.00206 1.000 32.38796 63 SER B N 1
ATOM 2832 C CA . SER B 1 63 ? 15.54541 -12.70872 41.64763 1.000 33.20596 63 SER B CA 1
ATOM 2833 C C . SER B 1 63 ? 15.25185 -14.01835 40.93988 1.000 34.25849 63 SER B C 1
ATOM 2834 O O . SER B 1 63 ? 15.01640 -14.02624 39.72572 1.000 33.34398 63 SER B O 1
ATOM 2837 N N . ILE B 1 64 ? 15.25666 -15.11497 41.68558 1.000 34.43115 64 ILE B N 1
ATOM 2838 C CA . ILE B 1 64 ? 14.99362 -16.44034 41.12969 1.000 41.17204 64 ILE B CA 1
ATOM 2839 C C . ILE B 1 64 ? 13.67805 -16.95713 41.71214 1.000 48.54727 64 ILE B C 1
ATOM 2840 O O . ILE B 1 64 ? 13.37875 -16.74240 42.89900 1.000 51.50186 64 ILE B O 1
ATOM 2845 N N . ASP B 1 65 ? 12.90180 -17.65612 40.88396 1.000 42.39268 65 ASP B N 1
ATOM 2846 C CA . ASP B 1 65 ? 11.61857 -18.20008 41.33410 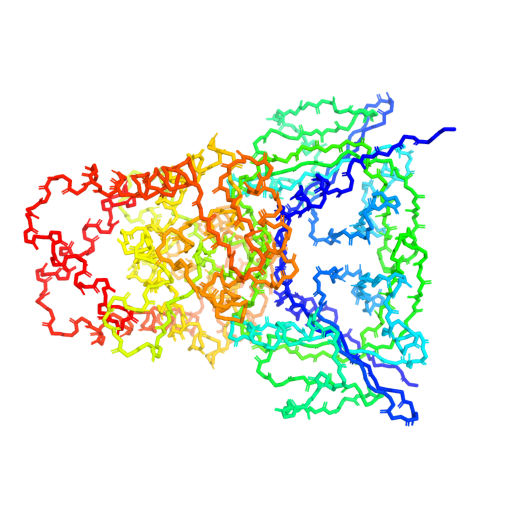1.000 43.24911 65 ASP B CA 1
ATOM 2847 C C . ASP B 1 65 ? 11.81724 -19.16405 42.49856 1.000 45.38337 65 ASP B C 1
ATOM 2848 O O . ASP B 1 65 ? 12.69165 -20.02769 42.45247 1.000 46.78521 65 ASP B O 1
ATOM 2853 N N . LYS B 1 66 ? 10.97631 -19.04074 43.53186 1.000 48.00174 66 LYS B N 1
ATOM 2854 C CA . LYS B 1 66 ? 11.08569 -19.92678 44.69584 1.000 52.63971 66 LYS B CA 1
ATOM 2855 C C . LYS B 1 66 ? 10.81738 -21.38512 44.35259 1.000 58.58523 66 LYS B C 1
ATOM 2856 O O . LYS B 1 66 ? 11.27927 -22.27367 45.07340 1.000 56.76169 66 LYS B O 1
ATOM 2862 N N . LYS B 1 67 ? 10.10250 -21.65313 43.26641 1.000 64.71150 67 LYS B N 1
ATOM 2863 C CA . LYS B 1 67 ? 9.86560 -23.01425 42.79194 1.000 66.10594 67 LYS B CA 1
ATOM 2864 C C . LYS B 1 67 ? 10.92603 -23.50456 41.79881 1.000 57.70505 67 LYS B C 1
ATOM 2865 O O . LYS B 1 67 ? 10.84323 -24.65103 41.33551 1.000 57.03003 67 LYS B O 1
ATOM 2871 N N . SER B 1 68 ? 11.92884 -22.68644 41.47743 1.000 51.23599 68 SER B N 1
ATOM 2872 C CA . SER B 1 68 ? 12.94446 -23.12396 40.53079 1.000 53.05342 68 SER B CA 1
ATOM 2873 C C . SER B 1 68 ? 13.60729 -24.41051 41.00613 1.000 63.60203 68 SER B C 1
ATOM 2874 O O . SER B 1 68 ? 13.84441 -24.60334 42.20262 1.000 70.67157 68 SER B O 1
ATOM 2877 N N . SER B 1 69 ? 13.88325 -25.31511 40.06421 1.000 62.28482 69 SER B N 1
ATOM 2878 C CA . SER B 1 69 ? 14.62797 -26.52151 40.42374 1.000 66.83541 69 SER B CA 1
ATOM 2879 C C . SER B 1 69 ? 16.11404 -26.23485 40.61478 1.000 53.77839 69 SER B C 1
ATOM 2880 O O . SER B 1 69 ? 16.83857 -27.07755 41.14986 1.000 54.81154 69 SER B O 1
ATOM 2883 N N . SER B 1 70 ? 16.57035 -25.07274 40.18707 1.000 48.76830 70 SER B N 1
ATOM 2884 C CA . SER B 1 70 ? 17.96167 -24.66356 40.28031 1.000 49.10820 70 SER B CA 1
ATOM 2885 C C . SER B 1 70 ? 18.27609 -23.96012 41.59224 1.000 51.42048 70 SER B C 1
ATOM 2886 O O . SER B 1 70 ? 19.45761 -23.79729 41.92217 1.000 48.49616 70 SER B O 1
ATOM 2889 N N . TYR B 1 71 ? 17.24653 -23.55730 42.34405 1.000 51.15577 71 TYR B N 1
ATOM 2890 C CA . TYR B 1 71 ? 17.46568 -22.72546 43.51991 1.000 50.77379 71 TYR B CA 1
ATOM 2891 C C . TYR B 1 71 ? 18.38345 -23.40706 44.52543 1.000 54.49880 71 TYR B C 1
ATOM 2892 O O . TYR B 1 71 ? 19.25131 -22.75604 45.11739 1.000 56.11581 71 TYR B O 1
ATOM 2901 N N . ARG B 1 72 ? 18.21435 -24.71633 44.72758 1.000 56.72080 72 ARG B N 1
ATOM 2902 C CA . ARG B 1 72 ? 19.03453 -25.42591 45.70838 1.000 58.35307 72 ARG B CA 1
ATOM 2903 C C . ARG B 1 72 ? 20.52705 -25.23362 45.44049 1.000 62.18319 72 ARG B C 1
ATOM 2904 O O . ARG B 1 72 ? 21.30160 -24.97389 46.36899 1.000 70.76013 72 ARG B O 1
ATOM 2912 N N . ILE B 1 73 ? 20.95496 -25.33516 44.18055 1.000 62.50525 73 ILE B N 1
ATOM 2913 C CA . ILE B 1 73 ? 22.38109 -25.21017 43.88971 1.000 59.70396 73 ILE B CA 1
ATOM 2914 C C . ILE B 1 73 ? 22.86571 -23.77908 44.13044 1.000 54.65111 73 ILE B C 1
ATOM 2915 O O . ILE B 1 73 ? 23.94060 -23.56611 44.70500 1.000 58.22339 73 ILE B O 1
ATOM 2920 N N . PHE B 1 74 ? 22.09356 -22.77320 43.70900 1.000 46.16535 74 PHE B N 1
ATOM 2921 C CA . PHE B 1 74 ? 22.50237 -21.39929 43.99731 1.000 42.92884 74 PHE B CA 1
ATOM 2922 C C . PHE B 1 74 ? 22.55814 -21.15605 45.50078 1.000 52.00540 74 PHE B C 1
ATOM 2923 O O . PHE B 1 74 ? 23.42774 -20.42831 45.98810 1.000 52.28760 74 PHE B O 1
ATOM 2931 N N . GLU B 1 75 ? 21.63771 -21.76445 46.25514 1.000 57.25164 75 GLU B N 1
ATOM 2932 C CA . GLU B 1 75 ? 21.61544 -21.55393 47.69105 1.000 57.77077 75 GLU B CA 1
ATOM 2933 C C . GLU B 1 75 ? 22.81632 -22.21173 48.35741 1.000 58.41331 75 GLU B C 1
ATOM 2934 O O . GLU B 1 75 ? 23.36912 -21.66010 49.31127 1.000 63.54242 75 GLU B O 1
ATOM 2940 N N . GLU B 1 76 ? 23.25459 -23.37373 47.85313 1.000 58.17620 76 GLU B N 1
ATOM 2941 C CA . GLU B 1 76 ? 24.38364 -24.09046 48.45240 1.000 61.80387 76 GLU B CA 1
ATOM 2942 C C . GLU B 1 76 ? 25.73697 -23.55298 47.96449 1.000 67.08830 76 GLU B C 1
ATOM 2943 O O . GLU B 1 76 ? 26.61428 -23.23770 48.78338 1.000 63.13418 76 GLU B O 1
ATOM 2949 N N . ALA B 1 77 ? 25.94188 -23.47461 46.63938 1.000 49.31527 77 ALA B N 1
ATOM 2950 C CA . ALA B 1 77 ? 27.22823 -23.02551 46.11766 1.000 50.62133 77 ALA B CA 1
ATOM 2951 C C . ALA B 1 77 ? 27.60024 -21.69359 46.74496 1.000 51.45078 77 ALA B C 1
ATOM 2952 O O . ALA B 1 77 ? 26.74506 -20.82186 46.92132 1.000 54.75238 77 ALA B O 1
ATOM 2954 N N . THR B 1 78 ? 28.87977 -21.54557 47.10458 1.000 50.36458 78 THR B N 1
ATOM 2955 C CA . THR B 1 78 ? 29.36223 -20.27390 47.63930 1.000 49.10621 78 THR B CA 1
ATOM 2956 C C . THR B 1 78 ? 29.62510 -19.22404 46.55797 1.000 45.19228 78 THR B C 1
ATOM 2957 O O . THR B 1 78 ? 29.74197 -18.03419 46.87986 1.000 49.29554 78 THR B O 1
ATOM 2961 N N . HIS B 1 79 ? 29.71229 -19.61784 45.29304 1.000 42.81853 79 HIS B N 1
ATOM 2962 C CA . HIS B 1 79 ? 29.94032 -18.67116 44.20172 1.000 42.64495 79 HIS B CA 1
ATOM 2963 C C . HIS B 1 79 ? 28.94148 -18.92578 43.08277 1.000 39.45125 79 HIS B C 1
ATOM 2964 O O . HIS B 1 79 ? 28.50774 -20.06435 42.87442 1.000 39.72475 79 HIS B O 1
ATOM 2971 N N . PHE B 1 80 ? 28.59562 -17.85806 42.35748 1.000 37.74774 80 PHE B N 1
ATOM 2972 C CA . PHE B 1 80 ? 27.77886 -17.94459 41.14920 1.000 40.09334 80 PHE B CA 1
ATOM 2973 C C . PHE B 1 80 ? 28.23623 -16.87348 40.15691 1.000 39.85466 80 PHE B C 1
ATOM 2974 O O . PHE B 1 80 ? 28.81003 -15.85107 40.54173 1.000 46.08856 80 PHE B O 1
ATOM 2982 N N . GLY B 1 81 ? 27.96851 -17.10599 38.87253 1.000 34.64600 81 GLY B N 1
ATOM 2983 C CA . GLY B 1 81 ? 28.37711 -16.18760 37.81862 1.000 34.37107 81 GLY B CA 1
ATOM 2984 C C . GLY B 1 81 ? 27.22233 -15.50413 37.09658 1.000 37.13511 81 GLY B C 1
ATOM 2985 O O . GLY B 1 81 ? 26.13378 -16.06518 36.94412 1.000 36.94456 81 GLY B O 1
ATOM 2986 N N . VAL B 1 82 ? 27.47243 -14.27772 36.63988 1.000 42.01281 82 VAL B N 1
ATOM 2987 C CA . VAL B 1 82 ? 26.50922 -13.51499 35.85883 1.000 42.05326 82 VAL B CA 1
ATOM 2988 C C . VAL B 1 82 ? 27.11970 -13.36126 34.47362 1.000 39.18453 82 VAL B C 1
ATOM 2989 O O . VAL B 1 82 ? 28.15797 -12.71550 34.33398 1.000 42.02552 82 VAL B O 1
ATOM 2993 N N . ASN B 1 83 ? 26.49386 -13.95411 33.45701 1.000 37.91763 83 ASN B N 1
ATOM 2994 C CA . ASN B 1 83 ? 26.92153 -13.82680 32.06551 1.000 33.55282 83 ASN B CA 1
ATOM 2995 C C . ASN B 1 83 ? 25.97738 -12.87288 31.32050 1.000 33.98411 83 ASN B C 1
ATOM 2996 O O . ASN B 1 83 ? 24.79692 -13.18512 31.14681 1.000 34.93802 83 ASN B O 1
ATOM 3001 N N . ILE B 1 84 ? 26.48421 -11.71334 30.87990 1.000 34.32383 84 ILE B N 1
ATOM 3002 C CA . ILE B 1 84 ? 25.66955 -10.77186 30.10958 1.000 31.18907 84 ILE B CA 1
ATOM 3003 C C . ILE B 1 84 ? 25.76953 -11.16497 28.64634 1.000 33.05240 84 ILE B C 1
ATOM 3004 O O . ILE B 1 84 ? 26.85602 -11.07580 28.05153 1.000 33.57449 84 ILE B O 1
ATOM 3009 N N . LEU B 1 85 ? 24.65124 -11.60567 28.07530 1.000 29.20801 85 LEU B N 1
ATOM 3010 C CA . LEU B 1 85 ? 24.62059 -12.08831 26.68680 1.000 31.66215 85 LEU B CA 1
ATOM 3011 C C . LEU B 1 85 ? 24.76223 -10.95526 25.67484 1.000 31.49769 85 LEU B C 1
ATOM 3012 O O . LEU B 1 85 ? 24.16998 -9.88219 25.82699 1.000 33.92930 85 LEU B O 1
ATOM 3017 N N . SER B 1 86 ? 25.53002 -11.20961 24.62600 1.000 30.29918 86 SER B N 1
ATOM 3018 C CA . SER B 1 86 ? 25.60253 -10.29809 23.49534 1.000 33.75485 86 SER B CA 1
ATOM 3019 C C . SER B 1 86 ? 24.45231 -10.56557 22.51464 1.000 33.33584 86 SER B C 1
ATOM 3020 O O . SER B 1 86 ? 23.71066 -11.53844 22.64747 1.000 38.51814 86 SER B O 1
ATOM 3023 N N . ALA B 1 87 ? 24.32312 -9.68697 21.50500 1.000 31.55241 87 ALA B N 1
ATOM 3024 C CA . ALA B 1 87 ? 23.23462 -9.79968 20.52595 1.000 33.07783 87 ALA B CA 1
ATOM 3025 C C . ALA B 1 87 ? 23.29393 -11.09281 19.71790 1.000 38.91993 87 ALA B C 1
ATOM 3026 O O . ALA B 1 87 ? 22.29152 -11.47286 19.09703 1.000 45.72958 87 ALA B O 1
ATOM 3028 N N . ALA B 1 88 ? 24.43616 -11.77366 19.70254 1.000 37.46058 88 ALA B N 1
ATOM 3029 C CA . ALA B 1 88 ? 24.62389 -12.99857 18.93568 1.000 34.83952 88 ALA B CA 1
ATOM 3030 C C . ALA B 1 88 ? 24.25547 -14.25201 19.72072 1.000 38.54834 88 ALA B C 1
ATOM 3031 O O . ALA B 1 88 ? 24.39480 -15.35439 19.18635 1.000 45.86521 88 ALA B O 1
ATOM 3033 N N . GLN B 1 89 ? 23.76486 -14.12223 20.95970 1.000 37.11241 89 GLN B N 1
ATOM 3034 C CA . GLN B 1 89 ? 23.59873 -15.27557 21.84280 1.000 37.66266 89 GLN B CA 1
ATOM 3035 C C . GLN B 1 89 ? 22.12331 -15.56008 22.16058 1.000 41.07651 89 GLN B C 1
ATOM 3036 O O . GLN B 1 89 ? 21.76737 -16.02220 23.25770 1.000 39.41525 89 GLN B O 1
ATOM 3042 N N . ILE B 1 90 ? 21.22930 -15.31563 21.19978 1.000 36.00041 90 ILE B N 1
ATOM 3043 C CA . ILE B 1 90 ? 19.83209 -15.67498 21.41767 1.000 38.57450 90 ILE B CA 1
ATOM 3044 C C . ILE B 1 90 ? 19.68642 -17.17716 21.65792 1.000 45.34467 90 ILE B C 1
ATOM 3045 O O . ILE B 1 90 ? 18.85735 -17.60575 22.47675 1.000 47.19885 90 ILE B O 1
ATOM 3050 N N . GLU B 1 91 ? 20.47054 -18.00479 20.95201 1.000 36.65205 91 GLU B N 1
ATOM 3051 C CA . GLU B 1 91 ? 20.30980 -19.45435 21.09860 1.000 41.25146 91 GLU B CA 1
ATOM 3052 C C . GLU B 1 91 ? 20.68919 -19.91379 22.50828 1.000 45.99881 91 GLU B C 1
ATOM 3053 O O . GLU B 1 91 ? 20.03663 -20.78647 23.08846 1.000 48.90000 91 GLU B O 1
ATOM 3059 N N . LEU B 1 92 ? 21.74649 -19.33578 23.06765 1.000 43.89416 92 LEU B N 1
ATOM 3060 C CA . LEU B 1 92 ? 22.08978 -19.58480 24.45610 1.000 42.78035 92 LEU B CA 1
ATOM 3061 C C . LEU B 1 92 ? 20.96714 -19.14309 25.37805 1.000 43.11169 92 LEU B C 1
ATOM 3062 O O . LEU B 1 92 ? 20.59554 -19.85554 26.31857 1.000 43.44392 92 LEU B O 1
ATOM 3067 N N . SER B 1 93 ? 20.43150 -17.95270 25.13833 1.000 41.26740 93 SER B N 1
ATOM 3068 C CA . SER B 1 93 ? 19.35308 -17.46303 25.98120 1.000 42.63357 93 SER B CA 1
ATOM 3069 C C . SER B 1 93 ? 18.17220 -18.42632 25.96771 1.000 39.07411 93 SER B C 1
ATOM 3070 O O . SER B 1 93 ? 17.57889 -18.69498 27.01998 1.000 42.33534 93 SER B O 1
ATOM 3073 N N . ASN B 1 94 ? 17.82819 -18.97860 24.79038 1.000 37.13289 94 ASN B N 1
ATOM 3074 C CA . ASN B 1 94 ? 16.71933 -19.93105 24.72206 1.000 42.96950 94 ASN B CA 1
ATOM 3075 C C . ASN B 1 94 ? 17.07968 -21.24835 25.39468 1.000 44.36220 94 ASN B C 1
ATOM 3076 O O . ASN B 1 94 ? 16.22153 -21.89167 26.00346 1.000 45.10104 94 ASN B O 1
ATOM 3081 N N . ARG B 1 95 ? 18.32312 -21.70979 25.24324 1.000 41.52214 95 ARG B N 1
ATOM 3082 C CA . ARG B 1 95 ? 18.66310 -23.00992 25.81634 1.000 46.52299 95 ARG B CA 1
ATOM 3083 C C . ARG B 1 95 ? 18.54415 -22.98818 27.34094 1.000 46.77187 95 ARG B C 1
ATOM 3084 O O . ARG B 1 95 ? 18.02738 -23.93784 27.94342 1.000 43.90324 95 ARG B O 1
ATOM 3092 N N . PHE B 1 96 ? 19.00013 -21.90735 27.98334 1.000 44.64563 96 PHE B N 1
ATOM 3093 C CA . PHE B 1 96 ? 19.00997 -21.85461 29.43942 1.000 51.04814 96 PHE B CA 1
ATOM 3094 C C . PHE B 1 96 ? 17.71794 -21.28008 30.01860 1.000 51.15221 96 PHE B C 1
ATOM 3095 O O . PHE B 1 96 ? 17.64956 -21.01516 31.22222 1.000 49.73352 96 PHE B O 1
ATOM 3103 N N . ALA B 1 97 ? 16.68284 -21.12961 29.20114 1.000 48.64801 97 ALA B N 1
ATOM 3104 C CA . ALA B 1 97 ? 15.37878 -20.70156 29.68163 1.000 44.85875 97 ALA B CA 1
ATOM 3105 C C . ALA B 1 97 ? 14.37957 -21.84555 29.79762 1.000 43.10332 97 ALA B C 1
ATOM 3106 O O . ALA B 1 97 ? 13.25577 -21.62184 30.25354 1.000 45.40467 97 ALA B O 1
ATOM 3108 N N . ARG B 1 98 ? 14.75890 -23.06085 29.41533 1.000 44.42286 98 ARG B N 1
ATOM 3109 C CA . ARG B 1 98 ? 13.83758 -24.18947 29.40914 1.000 54.43966 98 ARG B CA 1
ATOM 3110 C C . ARG B 1 98 ? 14.46451 -25.35631 30.14447 1.000 56.86334 98 ARG B C 1
ATOM 3111 O O . ARG B 1 98 ? 15.63178 -25.69014 29.91261 1.000 59.30578 98 ARG B O 1
ATOM 3119 N N . ARG B 1 99 ? 13.68810 -25.97912 31.01405 1.000 55.20404 99 ARG B N 1
ATOM 3120 C CA . ARG B 1 99 ? 14.18009 -27.14280 31.72807 1.000 61.20786 99 ARG B CA 1
ATOM 3121 C C . ARG B 1 99 ? 14.51590 -28.25260 30.74420 1.000 70.34433 99 ARG B C 1
ATOM 3122 O O . ARG B 1 99 ? 13.80579 -28.46988 29.76122 1.000 81.42136 99 ARG B O 1
ATOM 3130 N N . SER B 1 100 ? 15.62949 -28.93119 30.99093 1.000 69.79119 100 SER B N 1
ATOM 3131 C CA . SER B 1 100 ? 16.03169 -30.05613 30.16114 1.000 72.77535 100 SER B CA 1
ATOM 3132 C C . SER B 1 100 ? 16.99986 -30.90493 30.96748 1.000 74.05533 100 SER B C 1
ATOM 3133 O O . SER B 1 100 ? 17.46303 -30.50819 32.03811 1.000 75.33127 100 SER B O 1
ATOM 3136 N N . GLU B 1 101 ? 17.29287 -32.09142 30.43822 1.000 81.29220 101 GLU B N 1
ATOM 3137 C CA . GLU B 1 101 ? 18.16649 -33.01453 31.15156 1.000 84.33721 101 GLU B CA 1
ATOM 3138 C C . GLU B 1 101 ? 19.57156 -32.44045 31.31633 1.000 82.32466 101 GLU B C 1
ATOM 3139 O O . GLU B 1 101 ? 20.16064 -32.54089 32.39955 1.000 77.00364 101 GLU B O 1
ATOM 3145 N N . ASP B 1 102 ? 20.11991 -31.81773 30.26271 1.000 78.38791 102 ASP B N 1
ATOM 3146 C CA . ASP B 1 102 ? 21.47087 -31.24408 30.30738 1.000 74.89423 102 ASP B CA 1
ATOM 3147 C C . ASP B 1 102 ? 21.46775 -29.91044 29.55900 1.000 65.83741 102 ASP B C 1
ATOM 3148 O O . ASP B 1 102 ? 21.85253 -29.84389 28.38925 1.000 68.43812 102 ASP B O 1
ATOM 3153 N N . LYS B 1 103 ? 21.06503 -28.84329 30.25002 1.000 56.00763 103 LYS B N 1
ATOM 3154 C CA . LYS B 1 103 ? 21.12284 -27.51946 29.64247 1.000 51.51986 103 LYS B CA 1
ATOM 3155 C C . LYS B 1 103 ? 22.51222 -27.19537 29.09087 1.000 56.97130 103 LYS B C 1
ATOM 3156 O O . LYS B 1 103 ? 22.63846 -26.38027 28.17181 1.000 54.36440 103 LYS B O 1
ATOM 3162 N N . PHE B 1 104 ? 23.56454 -27.80614 29.63594 1.000 56.08508 104 PHE B N 1
ATOM 3163 C CA . PHE B 1 104 ? 24.92449 -27.49667 29.21148 1.000 53.22146 104 PHE B CA 1
ATOM 3164 C C . PHE B 1 104 ? 25.41840 -28.37021 28.06045 1.000 57.18414 104 PHE B C 1
ATOM 3165 O O . PHE B 1 104 ? 26.49906 -28.10078 27.52737 1.000 62.95646 104 PHE B O 1
ATOM 3173 N N . ALA B 1 105 ? 24.65505 -29.38490 27.64935 1.000 56.24205 105 ALA B N 1
ATOM 3174 C CA . ALA B 1 105 ? 25.09897 -30.31636 26.61338 1.000 56.00603 105 ALA B CA 1
ATOM 3175 C C . ALA B 1 105 ? 25.65417 -29.58464 25.39451 1.000 60.28240 105 ALA B C 1
ATOM 3176 O O . ALA B 1 105 ? 24.94469 -28.80372 24.74854 1.000 60.12999 105 ALA B O 1
ATOM 3178 N N . ASN B 1 106 ? 26.93757 -29.82280 25.09987 1.000 60.97215 106 ASN B N 1
ATOM 3179 C CA . ASN B 1 106 ? 27.60594 -29.30529 23.91057 1.000 63.53319 106 ASN B CA 1
ATOM 3180 C C . ASN B 1 106 ? 27.86480 -27.80600 23.96435 1.000 68.22650 106 ASN B C 1
ATOM 3181 O O . ASN B 1 106 ? 28.07938 -27.17879 22.92063 1.000 73.93478 106 ASN B O 1
ATOM 3186 N N . ILE B 1 107 ? 27.82729 -27.20463 25.14792 1.000 62.10031 107 ILE B N 1
ATOM 3187 C CA . ILE B 1 107 ? 28.19600 -25.80712 25.31998 1.000 54.55197 107 ILE B CA 1
ATOM 3188 C C . ILE B 1 107 ? 29.64635 -25.74869 25.75732 1.000 60.67657 107 ILE B C 1
ATOM 3189 O O . ILE B 1 107 ? 30.08214 -26.51931 26.62511 1.000 66.41063 107 ILE B O 1
ATOM 3194 N N . GLU B 1 108 ? 30.39563 -24.83119 25.16480 1.000 62.46497 108 GLU B N 1
ATOM 3195 C CA . GLU B 1 108 ? 31.75352 -24.56495 25.60081 1.000 66.10238 108 GLU B CA 1
ATOM 3196 C C . GLU B 1 108 ? 31.70416 -23.52893 26.71727 1.000 57.47668 108 GLU B C 1
ATOM 3197 O O . GLU B 1 108 ? 30.97904 -22.53321 26.61635 1.000 53.29887 108 GLU B O 1
ATOM 3203 N N . PHE B 1 109 ? 32.44243 -23.78039 27.79504 1.000 57.20966 109 PHE B N 1
ATOM 3204 C CA . PHE B 1 109 ? 32.50649 -22.80363 28.87442 1.000 55.47110 109 PHE B CA 1
ATOM 3205 C C . PHE B 1 109 ? 33.76621 -23.06419 29.68464 1.000 57.58978 109 PHE B C 1
ATOM 3206 O O . PHE B 1 109 ? 34.30885 -24.17139 29.68479 1.000 67.26115 109 PHE B O 1
ATOM 3214 N N . ASP B 1 110 ? 34.23513 -22.01365 30.35074 1.000 52.37208 110 ASP B N 1
ATOM 3215 C CA . ASP B 1 110 ? 35.38186 -22.05207 31.24368 1.000 52.40314 110 ASP B CA 1
ATOM 3216 C C . ASP B 1 110 ? 34.93434 -21.98154 32.70356 1.000 51.11134 110 ASP B C 1
ATOM 3217 O O . ASP B 1 110 ? 33.80063 -21.61097 33.02495 1.000 45.09218 110 ASP B O 1
ATOM 3222 N N . LEU B 1 111 ? 35.84748 -22.33303 33.59585 1.000 61.28212 111 LEU B N 1
ATOM 3223 C CA . LEU B 1 111 ? 35.57004 -22.37104 35.02891 1.000 58.40238 111 LEU B CA 1
ATOM 3224 C C . LEU B 1 111 ? 36.23806 -21.18058 35.70223 1.000 54.82874 111 LEU B C 1
ATOM 3225 O O . LEU B 1 111 ? 37.46569 -21.11176 35.77063 1.000 56.29030 111 LEU B O 1
ATOM 3230 N N . GLY B 1 112 ? 35.43247 -20.25289 36.20549 1.000 50.10066 112 GLY B N 1
ATOM 3231 C CA . GLY B 1 112 ? 35.93580 -19.18204 37.03560 1.000 50.61632 112 GLY B CA 1
ATOM 3232 C C . GLY B 1 112 ? 36.20099 -19.66317 38.44840 1.000 50.81825 112 GLY B C 1
ATOM 3233 O O . GLY B 1 112 ? 36.25781 -20.85891 38.73376 1.000 59.89748 112 GLY B O 1
ATOM 3234 N N . VAL B 1 113 ? 36.34515 -18.69941 39.35739 1.000 53.74289 113 VAL B N 1
ATOM 3235 C CA . VAL B 1 113 ? 36.62538 -19.03460 40.75198 1.000 59.54427 113 VAL B CA 1
ATOM 3236 C C . VAL B 1 113 ? 35.41324 -19.71075 41.37535 1.000 60.53311 113 VAL B C 1
ATOM 3237 O O . VAL B 1 113 ? 34.25917 -19.37308 41.07362 1.000 65.16532 113 VAL B O 1
ATOM 3241 N N . GLY B 1 114 ? 35.66943 -20.69127 42.23484 1.000 67.93084 114 GLY B N 1
ATOM 3242 C CA . GLY B 1 114 ? 34.58496 -21.47319 42.79702 1.000 68.33077 114 GLY B CA 1
ATOM 3243 C C . GLY B 1 114 ? 33.77563 -22.23286 41.76612 1.000 63.52804 114 GLY B C 1
ATOM 3244 O O . GLY B 1 114 ? 32.57053 -22.43812 41.95843 1.000 56.55997 114 GLY B O 1
ATOM 3245 N N . ASN B 1 115 ? 34.40344 -22.62551 40.65599 1.000 57.06989 115 ASN B N 1
ATOM 3246 C CA . ASN B 1 115 ? 33.79333 -23.49020 39.66090 1.000 51.13626 115 ASN B CA 1
ATOM 3247 C C . ASN B 1 115 ? 32.62413 -22.81771 38.94413 1.000 49.39484 115 ASN B C 1
ATOM 3248 O O . ASN B 1 115 ? 31.70192 -23.49201 38.48694 1.000 59.67399 115 ASN B O 1
ATOM 3253 N N . ILE B 1 116 ? 32.64433 -21.49625 38.85222 1.000 44.72442 116 ILE B N 1
ATOM 3254 C CA . ILE B 1 116 ? 31.60522 -20.75961 38.12097 1.000 43.70053 116 ILE B CA 1
ATOM 3255 C C . ILE B 1 116 ? 31.71452 -21.07604 36.63092 1.000 49.31603 116 ILE B C 1
ATOM 3256 O O . ILE B 1 116 ? 32.81736 -20.98462 36.05435 1.000 47.48090 116 ILE B O 1
ATOM 3261 N N . PRO B 1 117 ? 30.61838 -21.45920 35.97155 1.000 51.69027 117 PRO B N 1
ATOM 3262 C CA . PRO B 1 117 ? 30.62669 -21.63497 34.50556 1.000 45.34739 117 PRO B CA 1
ATOM 3263 C C . PRO B 1 117 ? 30.48243 -20.29388 33.79045 1.000 41.13781 117 PRO B C 1
ATOM 3264 O O . PRO B 1 117 ? 29.47853 -19.59894 33.96154 1.000 42.27050 117 PRO B O 1
ATOM 3268 N N . LEU B 1 118 ? 31.48888 -19.92399 32.98895 1.000 44.74501 118 LEU B N 1
ATOM 3269 C CA . LEU B 1 118 ? 31.48792 -18.67430 32.21426 1.000 47.60836 118 LEU B CA 1
ATOM 3270 C C . LEU B 1 118 ? 31.48896 -19.00654 30.72749 1.000 43.95527 118 LEU B C 1
ATOM 3271 O O . LEU B 1 118 ? 32.36545 -19.73429 30.25580 1.000 47.30959 118 LEU B O 1
ATOM 3276 N N . PHE B 1 119 ? 30.50039 -18.49625 30.00365 1.000 42.43306 119 PHE B N 1
ATOM 3277 C CA . PHE B 1 119 ? 30.38832 -18.73719 28.58012 1.000 40.01879 119 PHE B CA 1
ATOM 3278 C C . PHE B 1 119 ? 31.37383 -17.83531 27.83398 1.000 46.06500 119 PHE B C 1
ATOM 3279 O O . PHE B 1 119 ? 31.82186 -16.80348 28.34817 1.000 48.05098 119 PHE B O 1
ATOM 3287 N N . LYS B 1 120 ? 31.72870 -18.25163 26.61831 1.000 47.06997 120 LYS B N 1
ATOM 3288 C CA . LYS B 1 120 ? 32.54028 -17.43740 25.71600 1.000 50.46573 120 LYS B CA 1
ATOM 3289 C C . LYS B 1 120 ? 31.68332 -16.44884 24.90858 1.000 50.11981 120 LYS B C 1
ATOM 3290 O O . LYS B 1 120 ? 30.48076 -16.64246 24.72146 1.000 41.16950 120 LYS B O 1
ATOM 3296 N N . ASN B 1 121 ? 32.31249 -15.35903 24.45405 1.000 52.93491 121 ASN B N 1
ATOM 3297 C CA . ASN B 1 121 ? 31.67961 -14.40565 23.52851 1.000 46.75987 121 ASN B CA 1
ATOM 3298 C C . ASN B 1 121 ? 30.55159 -13.59276 24.17110 1.000 43.99266 121 ASN B C 1
ATOM 3299 O O . ASN B 1 121 ? 29.66462 -13.10260 23.47163 1.000 42.65369 121 ASN B O 1
ATOM 3304 N N . CYS B 1 122 ? 30.58249 -13.41431 25.48933 1.000 35.12635 122 CYS B N 1
ATOM 3305 C CA . CYS B 1 122 ? 29.59232 -12.59166 26.16529 1.000 33.50233 122 CYS B CA 1
ATOM 3306 C C . CYS B 1 122 ? 29.96190 -11.10593 26.10536 1.000 34.76223 122 CYS B C 1
ATOM 3307 O O . CYS B 1 122 ? 31.09945 -10.72513 25.83484 1.000 34.50373 122 CYS B O 1
ATOM 3310 N N . SER B 1 123 ? 28.96941 -10.25852 26.38559 1.000 33.98000 123 SER B N 1
ATOM 3311 C CA . SER B 1 123 ? 29.23629 -8.83127 26.54127 1.000 35.65466 123 SER B CA 1
ATOM 3312 C C . SER B 1 123 ? 30.06564 -8.53401 27.78271 1.000 38.13984 123 SER B C 1
ATOM 3313 O O . SER B 1 123 ? 30.80637 -7.54433 27.80337 1.000 37.21599 123 SER B O 1
ATOM 3316 N N . ALA B 1 124 ? 29.92030 -9.34244 28.83818 1.000 38.24615 124 ALA B N 1
ATOM 3317 C CA . ALA B 1 124 ? 30.58166 -9.15941 30.13125 1.000 37.11865 124 ALA B CA 1
ATOM 3318 C C . ALA B 1 124 ? 30.22069 -10.33202 31.03973 1.000 37.98786 124 ALA B C 1
ATOM 3319 O O . ALA B 1 124 ? 29.24397 -11.04819 30.80667 1.000 37.36867 124 ALA B O 1
ATOM 3321 N N . ALA B 1 125 ? 31.02302 -10.51855 32.08064 1.000 36.16521 125 ALA B N 1
ATOM 3322 C CA . ALA B 1 125 ? 30.71658 -11.54197 33.07128 1.000 35.11164 125 ALA B CA 1
ATOM 3323 C C . ALA B 1 125 ? 31.16942 -11.05138 34.43613 1.000 39.04300 125 ALA B C 1
ATOM 3324 O O . ALA B 1 125 ? 32.10342 -10.25095 34.54495 1.000 39.26858 125 ALA B O 1
ATOM 3326 N N . PHE B 1 126 ? 30.49471 -11.54930 35.47084 1.000 36.33137 126 PHE B N 1
ATOM 3327 C CA . PHE B 1 126 ? 30.74160 -11.15965 36.84730 1.000 37.60568 126 PHE B CA 1
ATOM 3328 C C . PHE B 1 126 ? 30.80885 -12.43463 37.67365 1.000 41.39079 126 PHE B C 1
ATOM 3329 O O . PHE B 1 126 ? 29.86393 -13.23329 37.67131 1.000 38.59735 126 PHE B O 1
ATOM 3337 N N . GLU B 1 127 ? 31.93043 -12.63229 38.35635 1.000 42.57050 127 GLU B N 1
ATOM 3338 C CA . GLU B 1 127 ? 32.09891 -13.74207 39.28355 1.000 48.46622 127 GLU B CA 1
ATOM 3339 C C . GLU B 1 127 ? 31.75021 -13.24323 40.68265 1.000 47.66891 127 GLU B C 1
ATOM 3340 O O . GLU B 1 127 ? 32.39303 -12.31569 41.19284 1.000 45.56363 127 GLU B O 1
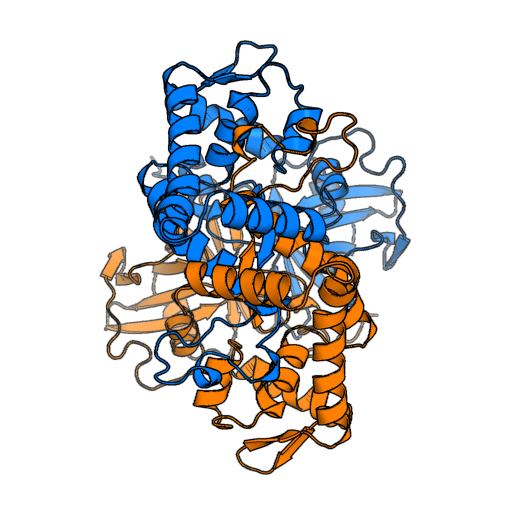ATOM 3346 N N . CYS B 1 128 ? 30.71782 -13.83414 41.28657 1.000 43.97231 128 CYS B N 1
ATOM 3347 C CA . CYS B 1 128 ? 30.18351 -13.35605 42.55553 1.000 40.74267 128 CYS B CA 1
ATOM 3348 C C . CYS B 1 128 ? 30.32419 -14.39224 43.66503 1.000 42.83907 128 CYS B C 1
ATOM 3349 O O . CYS B 1 128 ? 30.24874 -15.60603 43.43099 1.000 44.33808 128 CYS B O 1
ATOM 3352 N N . GLU B 1 129 ? 30.55251 -13.89490 44.87424 1.000 41.64648 129 GLU B N 1
ATOM 3353 C CA . GLU B 1 129 ? 30.33074 -14.66133 46.08334 1.000 42.15785 129 GLU B CA 1
ATOM 3354 C C . GLU B 1 129 ? 28.88877 -14.42163 46.48659 1.000 44.38535 129 GLU B C 1
ATOM 3355 O O . GLU B 1 129 ? 28.40178 -13.28615 46.42261 1.000 44.81233 129 GLU B O 1
ATOM 3361 N N . ARG B 1 130 ? 28.19178 -15.49073 46.85565 1.000 45.04603 130 ARG B N 1
ATOM 3362 C CA . ARG B 1 130 ? 26.85773 -15.31325 47.42140 1.000 46.52508 130 ARG B CA 1
ATOM 3363 C C . ARG B 1 130 ? 26.97304 -14.52736 48.72932 1.000 46.93905 130 ARG B C 1
ATOM 3364 O O . ARG B 1 130 ? 27.74666 -14.88421 49.62069 1.000 47.75118 130 ARG B O 1
ATOM 3372 N N . TYR B 1 131 ? 26.23281 -13.43433 48.82117 1.000 43.81467 131 TYR B N 1
ATOM 3373 C CA . TYR B 1 131 ? 26.35551 -12.46321 49.89850 1.000 44.72437 131 TYR B CA 1
ATOM 3374 C C . TYR B 1 131 ? 25.14656 -12.44589 50.82295 1.000 43.98626 131 TYR B C 1
ATOM 3375 O O . TYR B 1 131 ? 25.29676 -12.38205 52.03565 1.000 45.15652 131 TYR B O 1
ATOM 3384 N N . ASN B 1 132 ? 23.94223 -12.51526 50.28441 1.000 47.99907 132 ASN B N 1
ATOM 3385 C CA . ASN B 1 132 ? 22.74633 -12.51172 51.11437 1.000 49.34370 132 ASN B CA 1
ATOM 3386 C C . ASN B 1 132 ? 21.62795 -13.06087 50.24362 1.000 48.58867 132 ASN B C 1
ATOM 3387 O O . ASN B 1 132 ? 21.71185 -12.99919 49.00936 1.000 53.10699 132 ASN B O 1
ATOM 3392 N N . ILE B 1 133 ? 20.60593 -13.63049 50.88547 1.000 47.28830 133 ILE B N 1
ATOM 3393 C CA . ILE B 1 133 ? 19.41157 -14.11072 50.20242 1.000 46.37130 133 ILE B CA 1
ATOM 3394 C C . ILE B 1 133 ? 18.20215 -13.55363 50.94375 1.000 47.12333 133 ILE B C 1
ATOM 3395 O O . ILE B 1 133 ? 18.08193 -13.72927 52.16357 1.000 46.70703 133 ILE B O 1
ATOM 3400 N N . VAL B 1 134 ? 17.31449 -12.87307 50.21819 1.000 48.36837 134 VAL B N 1
ATOM 3401 C CA . VAL B 1 134 ? 16.25738 -12.08142 50.83343 1.000 51.14625 134 VAL B CA 1
ATOM 3402 C C . VAL B 1 134 ? 14.90359 -12.50397 50.27694 1.000 49.24669 134 VAL B C 1
ATOM 3403 O O . VAL B 1 134 ? 14.74705 -12.71559 49.06622 1.000 47.09993 134 VAL B O 1
ATOM 3407 N N . GLU B 1 135 ? 13.92182 -12.59955 51.17074 1.000 52.40229 135 GLU B N 1
ATOM 3408 C CA . GLU B 1 135 ? 12.55460 -12.92041 50.78759 1.000 54.29176 135 GLU B CA 1
ATOM 3409 C C . GLU B 1 135 ? 12.04117 -11.93581 49.74158 1.000 51.88346 135 GLU B C 1
ATOM 3410 O O . GLU B 1 135 ? 12.21172 -10.72037 49.86375 1.000 49.36226 135 GLU B O 1
ATOM 3416 N N . GLY B 1 136 ? 11.42107 -12.46835 48.69543 1.000 49.41084 136 GLY B N 1
ATOM 3417 C CA . GLY B 1 136 ? 10.93171 -11.62555 47.61438 1.000 47.35817 136 GLY B CA 1
ATOM 3418 C C . GLY B 1 136 ? 9.61474 -12.09272 47.01456 1.000 55.95365 136 GLY B C 1
ATOM 3419 O O . GLY B 1 136 ? 9.52267 -12.28984 45.79541 1.000 59.27984 136 GLY B O 1
ATOM 3420 N N . GLY B 1 137 ? 8.58340 -12.27146 47.84634 1.000 58.18642 137 GLY B N 1
ATOM 3421 C CA . GLY B 1 137 ? 7.28892 -12.69682 47.34950 1.000 58.26352 137 GLY B CA 1
ATOM 3422 C C . GLY B 1 137 ? 7.30417 -14.13302 46.86948 1.000 55.21517 137 GLY B C 1
ATOM 3423 O O . GLY B 1 137 ? 7.51210 -15.05264 47.66257 1.000 52.14480 137 GLY B O 1
ATOM 3424 N N . ASP B 1 138 ? 7.08648 -14.35342 45.57861 1.000 53.97334 138 ASP B N 1
ATOM 3425 C CA . ASP B 1 138 ? 7.24808 -15.69285 45.03115 1.000 57.66962 138 ASP B CA 1
ATOM 3426 C C . ASP B 1 138 ? 8.65540 -15.94536 44.47134 1.000 58.50662 138 ASP B C 1
ATOM 3427 O O . ASP B 1 138 ? 8.87372 -16.98810 43.84134 1.000 59.95934 138 ASP B O 1
ATOM 3432 N N . HIS B 1 139 ? 9.60785 -15.03001 44.70959 1.000 46.07307 139 HIS B N 1
ATOM 3433 C CA . HIS B 1 139 ? 11.00569 -15.16164 44.30841 1.000 41.51279 139 HIS B CA 1
ATOM 3434 C C . HIS B 1 139 ? 11.91217 -15.01190 45.52697 1.000 45.81084 139 HIS B C 1
ATOM 3435 O O . HIS B 1 139 ? 11.51216 -14.46469 46.55368 1.000 44.36700 139 HIS B O 1
ATOM 3442 N N . TRP B 1 140 ? 13.15076 -15.48934 45.40548 1.000 41.22923 140 TRP B N 1
ATOM 3443 C CA . TRP B 1 140 ? 14.20101 -15.14055 46.35297 1.000 51.07548 140 TRP B CA 1
ATOM 3444 C C . TRP B 1 140 ? 15.11495 -14.12168 45.68689 1.000 47.89086 140 TRP B C 1
ATOM 3445 O O . TRP B 1 140 ? 15.49436 -14.29711 44.52689 1.000 44.41525 140 TRP B O 1
ATOM 3456 N N . ILE B 1 141 ? 15.46464 -13.06066 46.40990 1.000 44.83180 141 ILE B N 1
ATOM 3457 C CA . ILE B 1 141 ? 16.44477 -12.10341 45.91740 1.000 38.47915 141 ILE B CA 1
ATOM 3458 C C . ILE B 1 141 ? 17.83100 -12.57344 46.35375 1.000 38.29740 141 ILE B C 1
ATOM 3459 O O . ILE B 1 141 ? 18.08567 -12.76945 47.54878 1.000 40.12520 141 ILE B O 1
ATOM 3464 N N . ILE B 1 142 ? 18.70666 -12.79493 45.37615 1.000 36.06571 142 ILE B N 1
ATOM 3465 C CA . ILE B 1 142 ? 20.06107 -13.26139 45.60222 1.000 42.84944 142 ILE B CA 1
ATOM 3466 C C . ILE B 1 142 ? 20.98417 -12.07822 45.36806 1.000 40.14219 142 ILE B C 1
ATOM 3467 O O . ILE B 1 142 ? 21.01730 -11.50556 44.26753 1.000 42.05799 142 ILE B O 1
ATOM 3472 N N . ILE B 1 143 ? 21.71263 -11.69718 46.41323 1.000 43.56397 143 ILE B N 1
ATOM 3473 C CA . ILE B 1 143 ? 22.67756 -10.60884 46.35509 1.000 40.66861 143 ILE B CA 1
ATOM 3474 C C . ILE B 1 143 ? 24.07263 -11.21636 46.29032 1.000 39.42977 143 ILE B C 1
ATOM 3475 O O . ILE B 1 143 ? 24.41274 -12.10522 47.07919 1.000 46.70055 143 ILE B O 1
ATOM 3480 N N . GLY B 1 144 ? 24.87550 -10.75064 45.35380 1.000 39.61910 144 GLY B N 1
ATOM 3481 C CA . GLY B 1 144 ? 26.22427 -11.26181 45.16470 1.000 35.80051 144 GLY B CA 1
ATOM 3482 C C . GLY B 1 144 ? 27.24622 -10.15209 45.31307 1.000 35.19305 144 GLY B C 1
ATOM 3483 O O . GLY B 1 144 ? 27.00318 -9.01887 44.89376 1.000 36.38055 144 GLY B O 1
ATOM 3484 N N . ARG B 1 145 ? 28.38210 -10.48840 45.92024 1.000 35.16518 145 ARG B N 1
ATOM 3485 C CA . ARG B 1 145 ? 29.54692 -9.61888 45.92673 1.000 37.55440 145 ARG B CA 1
ATOM 3486 C C . ARG B 1 145 ? 30.43941 -10.00662 44.74760 1.000 37.99900 145 ARG B C 1
ATOM 3487 O O . ARG B 1 145 ? 30.84377 -11.17102 44.62258 1.000 39.30736 145 ARG B O 1
ATOM 3495 N N . VAL B 1 146 ? 30.73929 -9.04639 43.88373 1.000 34.91943 146 VAL B N 1
ATOM 3496 C CA . VAL B 1 146 ? 31.57618 -9.31649 42.71827 1.000 35.47233 146 VAL B CA 1
ATOM 3497 C C . VAL B 1 146 ? 33.04254 -9.33305 43.16294 1.000 39.37156 146 VAL B C 1
ATOM 3498 O O . VAL B 1 146 ? 33.53623 -8.36074 43.74653 1.000 37.65802 146 VAL B O 1
ATOM 3502 N N . VAL B 1 147 ? 33.72884 -10.46493 42.94461 1.000 43.02706 147 VAL B N 1
ATOM 3503 C CA . VAL B 1 147 ? 35.15623 -10.56214 43.27138 1.000 42.22788 147 VAL B CA 1
ATOM 3504 C C . VAL B 1 147 ? 36.03967 -10.50527 42.03240 1.000 42.12168 147 VAL B C 1
ATOM 3505 O O . VAL B 1 147 ? 37.25478 -10.29481 42.16546 1.000 41.13941 147 VAL B O 1
ATOM 3509 N N . LYS B 1 148 ? 35.46543 -10.66137 40.83861 1.000 44.00391 148 LYS B N 1
ATOM 3510 C CA . LYS B 1 148 ? 36.19399 -10.60805 39.57867 1.000 45.71730 148 LYS B CA 1
ATOM 3511 C C . LYS B 1 148 ? 35.17992 -10.38246 38.46021 1.000 40.91133 148 LYS B C 1
ATOM 3512 O O . LYS B 1 148 ? 34.00380 -10.73017 38.59884 1.000 42.29915 148 LYS B O 1
ATOM 3518 N N . PHE B 1 149 ? 35.62955 -9.77127 37.36571 1.000 37.80237 149 PHE B N 1
ATOM 3519 C CA . PHE B 1 149 ? 34.72304 -9.49943 36.26444 1.000 38.49010 149 PHE B CA 1
ATOM 3520 C C . PHE B 1 149 ? 35.51151 -9.40428 34.96140 1.000 44.32280 149 PHE B C 1
ATOM 3521 O O . PHE B 1 149 ? 36.74458 -9.26266 34.95219 1.000 42.72672 149 PHE B O 1
ATOM 3529 N N . HIS B 1 150 ? 34.76713 -9.52374 33.86033 1.000 43.45094 150 HIS B N 1
ATOM 3530 C CA . HIS B 1 150 ? 35.27083 -9.44486 32.49064 1.000 42.40136 150 HIS B CA 1
ATOM 3531 C C . HIS B 1 150 ? 34.36591 -8.47207 31.75283 1.000 42.46093 150 HIS B C 1
ATOM 3532 O O . HIS B 1 150 ? 33.13392 -8.59123 31.82284 1.000 44.66594 150 HIS B O 1
ATOM 3539 N N . ASP B 1 151 ? 34.96904 -7.48412 31.10367 1.000 38.97567 151 ASP B N 1
ATOM 3540 C CA . ASP B 1 151 ? 34.25911 -6.37647 30.46285 1.000 38.88024 151 ASP B CA 1
ATOM 3541 C C . ASP B 1 151 ? 34.66405 -6.39324 28.98671 1.000 39.46490 151 ASP B C 1
ATOM 3542 O O . ASP B 1 151 ? 35.72705 -5.88583 28.63625 1.000 39.37555 151 ASP B O 1
ATOM 3547 N N . HIS B 1 152 ? 33.85551 -6.99194 28.11593 1.000 37.28099 152 HIS B N 1
ATOM 3548 C CA . HIS B 1 152 ? 34.27133 -7.08922 26.71700 1.000 39.83910 152 HIS B CA 1
ATOM 3549 C C . HIS B 1 152 ? 33.65273 -6.01670 25.82013 1.000 35.68254 152 HIS B C 1
ATOM 3550 O O . HIS B 1 152 ? 34.25906 -5.66244 24.81527 1.000 39.22217 152 HIS B O 1
ATOM 3557 N N . GLY B 1 153 ? 32.47855 -5.47489 26.15173 1.000 33.59197 153 GLY B N 1
ATOM 3558 C CA . GLY B 1 153 ? 31.92799 -4.39137 25.36361 1.000 36.08775 153 GLY B CA 1
ATOM 3559 C C . GLY B 1 153 ? 31.11982 -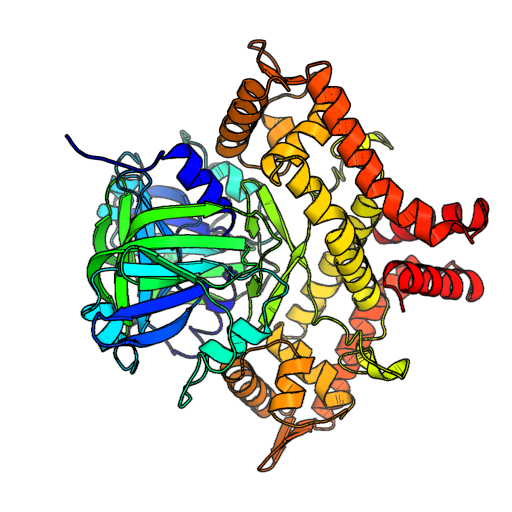4.79872 24.14805 1.000 35.45153 153 GLY B C 1
ATOM 3560 O O . GLY B 1 153 ? 30.67887 -3.92031 23.40515 1.000 38.47594 153 GLY B O 1
ATOM 3561 N N . ARG B 1 154 ? 30.89863 -6.08980 23.92241 1.000 37.58144 154 ARG B N 1
ATOM 3562 C CA . ARG B 1 154 ? 30.15385 -6.51882 22.74114 1.000 38.15914 154 ARG B CA 1
ATOM 3563 C C . ARG B 1 154 ? 28.72477 -6.00487 22.79369 1.000 37.96888 154 ARG B C 1
ATOM 3564 O O . ARG B 1 154 ? 28.14996 -5.83370 23.87233 1.000 37.52379 154 ARG B O 1
ATOM 3572 N N A SER B 1 155 ? 28.14333 -5.77381 21.61298 0.500 35.58123 155 SER B N 1
ATOM 3573 N N B SER B 1 155 ? 28.15133 -5.75690 21.61571 0.500 35.57575 155 SER B N 1
ATOM 3574 C CA A SER B 1 155 ? 26.77843 -5.26489 21.54752 0.500 34.61774 155 SER B CA 1
ATOM 3575 C CA B SER B 1 155 ? 26.78156 -5.26533 21.54598 0.500 34.61751 155 SER B CA 1
ATOM 3576 C C A SER B 1 155 ? 25.83065 -6.24317 22.23935 0.500 34.44296 155 SER B C 1
ATOM 3577 C C B SER B 1 155 ? 25.84786 -6.24518 22.25589 0.500 34.40717 155 SER B C 1
ATOM 3578 O O A SER B 1 155 ? 25.87402 -7.44972 21.96530 0.500 36.47547 155 SER B O 1
ATOM 3579 O O B SER B 1 155 ? 25.91747 -7.45665 22.01010 0.500 36.51844 155 SER B O 1
ATOM 3584 N N . PRO B 1 156 ? 24.96257 -5.76815 23.12142 1.000 31.39296 156 PRO B N 1
ATOM 3585 C CA . PRO B 1 156 ? 24.19762 -6.67686 23.98005 1.000 28.24486 156 PRO B CA 1
ATOM 3586 C C . PRO B 1 156 ? 22.87767 -7.13884 23.38254 1.000 35.02671 156 PRO B C 1
ATOM 3587 O O . PRO B 1 156 ? 22.28106 -6.47212 22.54014 1.000 35.16057 156 PRO B O 1
ATOM 3591 N N . LEU B 1 157 ? 22.43174 -8.30738 23.86220 1.000 29.94893 157 LEU B N 1
ATOM 3592 C CA . LEU B 1 157 ? 21.06684 -8.77879 23.66203 1.000 29.44219 157 LEU B CA 1
ATOM 3593 C C . LEU B 1 157 ? 20.08416 -7.94283 24.49121 1.000 34.64967 157 LEU B C 1
ATOM 3594 O O . LEU B 1 157 ? 20.29443 -7.73235 25.68570 1.000 34.61005 157 LEU B O 1
ATOM 3599 N N . LEU B 1 158 ? 19.00614 -7.48045 23.86355 1.000 34.55116 158 LEU B N 1
ATOM 3600 C CA . LEU B 1 158 ? 18.00069 -6.66828 24.52919 1.000 31.25801 158 LEU B CA 1
ATOM 3601 C C . LEU B 1 158 ? 16.69915 -7.45404 24.67865 1.000 33.39471 158 LEU B C 1
ATOM 3602 O O . LEU B 1 158 ? 16.35291 -8.28234 23.83587 1.000 35.56542 158 LEU B O 1
ATOM 3607 N N . TYR B 1 159 ? 15.97715 -7.20184 25.76816 1.000 34.05751 159 TYR B N 1
ATOM 3608 C CA . TYR B 1 159 ? 14.69519 -7.85582 26.01615 1.000 34.96928 159 TYR B CA 1
ATOM 3609 C C . TYR B 1 159 ? 13.68660 -6.77062 26.37347 1.000 34.32496 159 TYR B C 1
ATOM 3610 O O . TYR B 1 159 ? 13.91550 -5.99925 27.31069 1.000 32.50830 159 TYR B O 1
ATOM 3619 N N . HIS B 1 160 ? 12.60857 -6.67442 25.59752 1.000 33.97382 160 HIS B N 1
ATOM 3620 C CA . HIS B 1 160 ? 11.66969 -5.56569 25.72990 1.000 38.09759 160 HIS B CA 1
ATOM 3621 C C . HIS B 1 160 ? 10.31853 -5.96068 25.12918 1.000 38.46309 160 HIS B C 1
ATOM 3622 O O . HIS B 1 160 ? 10.27246 -6.52349 24.03841 1.000 37.90730 160 HIS B O 1
ATOM 3629 N N . GLN B 1 161 ? 9.22567 -5.65043 25.83959 1.000 39.73856 161 GLN B N 1
ATOM 3630 C CA . GLN B 1 161 ? 7.84519 -5.97155 25.41293 1.000 34.85946 161 GLN B CA 1
ATOM 3631 C C . GLN B 1 161 ? 7.70504 -7.42474 24.96731 1.000 35.27550 161 GLN B C 1
ATOM 3632 O O . GLN B 1 161 ? 7.01711 -7.73932 23.98759 1.000 40.97331 161 GLN B O 1
ATOM 3638 N N . GLY B 1 162 ? 8.35749 -8.32123 25.68916 1.000 33.69285 162 GLY B N 1
ATOM 3639 C CA . GLY B 1 162 ? 8.23779 -9.73500 25.42048 1.000 40.63998 162 GLY B CA 1
ATOM 3640 C C . GLY B 1 162 ? 9.16452 -10.28155 24.35318 1.000 42.31579 162 GLY B C 1
ATOM 3641 O O . GLY B 1 162 ? 9.11289 -11.48114 24.08738 1.000 43.85724 162 GLY B O 1
ATOM 3642 N N . ALA B 1 163 ? 10.03150 -9.46391 23.74811 1.000 42.93701 163 ALA B N 1
ATOM 3643 C CA . ALA B 1 163 ? 10.75290 -9.89739 22.55352 1.000 38.76319 163 ALA B CA 1
ATOM 3644 C C . ALA B 1 163 ? 12.22439 -9.50382 22.63741 1.000 36.00008 163 ALA B C 1
ATOM 3645 O O . ALA B 1 163 ? 12.59655 -8.58259 23.36847 1.000 35.63051 163 ALA B O 1
ATOM 3647 N N . TYR B 1 164 ? 13.06217 -10.20507 21.86239 1.000 33.03013 164 TYR B N 1
ATOM 3648 C CA . TYR B 1 164 ? 14.49588 -9.90983 21.82650 1.000 33.23392 164 TYR B CA 1
ATOM 3649 C C . TYR B 1 164 ? 14.75295 -8.85318 20.76182 1.000 31.77843 164 TYR B C 1
ATOM 3650 O O . TYR B 1 164 ? 14.22029 -8.93250 19.63356 1.000 31.81615 164 TYR B O 1
ATOM 3659 N N . SER B 1 165 ? 15.55488 -7.86431 21.12271 1.000 31.26324 165 SER B N 1
ATOM 3660 C CA . SER B 1 165 ? 15.90075 -6.77918 20.22127 1.000 37.24902 165 SER B CA 1
ATOM 3661 C C . SER B 1 165 ? 17.36939 -6.42939 20.44132 1.000 38.71473 165 SER B C 1
ATOM 3662 O O . SER B 1 165 ? 18.13032 -7.18617 21.05815 1.000 37.69895 165 SER B O 1
ATOM 3665 N N . ALA B 1 166 ? 17.75508 -5.24746 19.96643 1.000 39.42780 166 ALA B N 1
ATOM 3666 C CA . ALA B 1 166 ? 19.13862 -4.80254 19.98262 1.000 38.61504 166 ALA B CA 1
ATOM 3667 C C . ALA B 1 166 ? 19.13558 -3.31710 20.30496 1.000 44.41410 166 ALA B C 1
ATOM 3668 O O . ALA B 1 166 ? 18.06967 -2.68329 20.37653 1.000 43.62722 166 ALA B O 1
ATOM 3670 N N . VAL B 1 167 ? 20.34367 -2.76444 20.50010 1.000 41.36252 167 VAL B N 1
ATOM 3671 C CA . VAL B 1 167 ? 20.53673 -1.34465 20.79613 1.000 40.29063 167 VAL B CA 1
ATOM 3672 C C . VAL B 1 167 ? 20.77741 -0.58374 19.49284 1.000 37.31538 167 VAL B C 1
ATOM 3673 O O . VAL B 1 167 ? 21.59415 -0.99144 18.65772 1.000 42.07545 167 VAL B O 1
ATOM 3677 N N . LEU B 1 168 ? 20.03139 0.49758 19.29675 1.000 35.40991 168 LEU B N 1
ATOM 3678 C CA . LEU B 1 168 ? 20.23636 1.38388 18.14919 1.000 39.37737 168 LEU B CA 1
ATOM 3679 C C . LEU B 1 168 ? 21.31575 2.40590 18.47647 1.000 46.34522 168 LEU B C 1
ATOM 3680 O O . LEU B 1 168 ? 21.15368 3.16577 19.43945 1.000 51.23100 168 LEU B O 1
ATOM 3685 N N . PRO B 1 169 ? 22.43723 2.42870 17.75999 1.000 46.72360 169 PRO B N 1
ATOM 3686 C CA . PRO B 1 169 ? 23.52730 3.36013 18.10554 1.000 46.57762 169 PRO B CA 1
ATOM 3687 C C . PRO B 1 169 ? 23.19943 4.83023 17.80921 1.000 49.93573 169 PRO B C 1
ATOM 3688 O O . PRO B 1 169 ? 22.27094 5.16245 17.06364 1.000 49.72356 169 PRO B O 1
ATOM 3692 N N . HIS B 1 170 ? 24.00697 5.72669 18.43843 1.000 41.95239 170 HIS B N 1
ATOM 3693 C CA . HIS B 1 170 ? 24.26266 7.13760 18.12409 1.000 35.95212 170 HIS B CA 1
ATOM 3694 C C . HIS B 1 170 ? 23.29392 8.12786 18.77676 1.000 37.60475 170 HIS B C 1
ATOM 3695 O O . HIS B 1 170 ? 22.11148 7.82538 18.96954 1.000 38.81461 170 HIS B O 1
ATOM 3702 N N . PRO B 1 171 ? 23.75648 9.33264 19.09936 1.000 36.30044 171 PRO B N 1
ATOM 3703 C CA . PRO B 1 171 ? 22.84846 10.38239 19.56216 1.000 36.04637 171 PRO B CA 1
ATOM 3704 C C . PRO B 1 171 ? 22.11150 11.03639 18.39629 1.000 44.74924 171 PRO B C 1
ATOM 3705 O O . PRO B 1 171 ? 22.60222 11.08816 17.26114 1.000 46.48585 171 PRO B O 1
ATOM 3709 N N . SER B 1 172 ? 20.92084 11.55529 18.69708 1.000 42.65613 172 SER B N 1
ATOM 3710 C CA . SER B 1 172 ? 20.04966 12.07811 17.64721 1.000 47.49140 172 SER B CA 1
ATOM 3711 C C . SER B 1 172 ? 20.61339 13.34423 17.01552 1.000 44.84016 172 SER B C 1
ATOM 3712 O O . SER B 1 172 ? 21.42934 14.04941 17.59372 1.000 43.06256 172 SER B O 1
ATOM 3715 N N . LEU B 1 173 ? 20.11848 13.64815 15.82573 1.000 48.75790 173 LEU B N 1
ATOM 3716 C CA . LEU B 1 173 ? 20.43980 14.90804 15.17662 1.000 52.95460 173 LEU B CA 1
ATOM 3717 C C . LEU B 1 173 ? 19.92022 16.08997 15.98871 1.000 56.54789 173 LEU B C 1
ATOM 3718 O O . LEU B 1 173 ? 18.88604 16.00343 16.65971 1.000 57.71854 173 LEU B O 1
ATOM 3723 N N . ASN B 1 174 ? 20.63554 17.21477 15.90279 1.000 58.87123 174 ASN B N 1
ATOM 3724 C CA . ASN B 1 174 ? 20.15211 18.49233 16.43450 1.000 66.04553 174 ASN B CA 1
ATOM 3725 C C . ASN B 1 174 ? 19.21224 19.08838 15.39219 1.000 75.86535 174 ASN B C 1
ATOM 3726 O O . ASN B 1 174 ? 19.63128 19.79962 14.47942 1.000 81.81430 174 ASN B O 1
ATOM 3731 N N . MET B 1 175 ? 17.91858 18.79981 15.52887 1.000 82.50387 175 MET B N 1
ATOM 3732 C CA . MET B 1 175 ? 16.94918 19.07683 14.47440 1.000 91.01218 175 MET B CA 1
ATOM 3733 C C . MET B 1 175 ? 16.37506 20.48863 14.52010 1.000 97.83074 175 MET B C 1
ATOM 3734 O O . MET B 1 175 ? 15.50421 20.80970 13.70469 1.000 94.19119 175 MET B O 1
ATOM 3739 N N . LYS B 1 176 ? 16.82089 21.33062 15.45179 1.000 104.63768 176 LYS B N 1
ATOM 3740 C CA . LYS B 1 176 ? 16.44407 22.73687 15.46828 1.000 96.59890 176 LYS B CA 1
ATOM 3741 C C . LYS B 1 176 ? 17.60778 23.64734 15.09875 1.000 90.82874 176 LYS B C 1
ATOM 3742 O O . LYS B 1 176 ? 17.47844 24.87335 15.18627 1.000 87.98905 176 LYS B O 1
ATOM 3748 N N . SER B 1 177 ? 18.73585 23.07361 14.68140 1.000 85.71150 177 SER B N 1
ATOM 3749 C CA . SER B 1 177 ? 19.88641 23.86671 14.27226 1.000 85.28946 177 SER B CA 1
ATOM 3750 C C . SER B 1 177 ? 19.51735 24.80487 13.12540 1.000 86.08353 177 SER B C 1
ATOM 3751 O O . SER B 1 177 ? 18.65975 24.50016 12.28807 1.000 83.88710 177 SER B O 1
ATOM 3754 N N . GLU B 1 178 ? 20.17537 25.96597 13.09846 1.000 85.29700 178 GLU B N 1
ATOM 3755 C CA . GLU B 1 178 ? 19.95899 26.93183 12.02836 1.000 84.87902 178 GLU B CA 1
ATOM 3756 C C . GLU B 1 178 ? 20.83198 26.66047 10.80925 1.000 88.16017 178 GLU B C 1
ATOM 3757 O O . GLU B 1 178 ? 20.41154 26.95865 9.68533 1.000 94.29712 178 GLU B O 1
ATOM 3763 N N . THR B 1 179 ? 22.02188 26.08383 11.00261 1.000 88.71386 179 THR B N 1
ATOM 3764 C CA . THR B 1 179 ? 22.94807 25.75563 9.92285 1.000 89.20422 179 THR B CA 1
ATOM 3765 C C . THR B 1 179 ? 22.69439 24.34669 9.37204 1.000 86.93452 179 THR B C 1
ATOM 3766 O O . THR B 1 179 ? 22.10670 23.48379 10.03102 1.000 84.17643 179 THR B O 1
ATOM 3770 N N . ALA B 1 180 ? 23.17277 24.12252 8.14262 1.000 87.45639 180 ALA B N 1
ATOM 3771 C CA . ALA B 1 180 ? 22.95190 22.84722 7.46083 1.000 80.56162 180 ALA B CA 1
ATOM 3772 C C . ALA B 1 180 ? 23.79100 21.72964 8.07440 1.000 74.68645 180 ALA B C 1
ATOM 3773 O O . ALA B 1 180 ? 23.26958 20.65974 8.41146 1.000 74.15224 180 ALA B O 1
ATOM 3775 N N . GLU B 1 181 ? 25.10273 21.94878 8.19878 1.000 74.32390 181 GLU B N 1
ATOM 3776 C CA . GLU B 1 181 ? 25.97323 20.96873 8.83488 1.000 71.00350 181 GLU B CA 1
ATOM 3777 C C . GLU B 1 181 ? 25.83156 20.95675 10.35306 1.000 61.37922 181 GLU B C 1
ATOM 3778 O O . GLU B 1 181 ? 26.30450 20.01356 10.99172 1.000 53.45569 181 GLU B O 1
ATOM 3784 N N . GLY B 1 182 ? 25.17530 21.96269 10.93462 1.000 70.97786 182 GLY B N 1
ATOM 3785 C CA . GLY B 1 182 ? 24.92750 22.01636 12.36494 1.000 72.89015 182 GLY B CA 1
ATOM 3786 C C . GLY B 1 182 ? 23.96615 20.96686 12.88393 1.000 71.81122 182 GLY B C 1
ATOM 3787 O O . GLY B 1 182 ? 23.89894 20.76733 14.10167 1.000 72.06061 182 GLY B O 1
ATOM 3788 N N . VAL B 1 183 ? 23.22853 20.28820 12.00254 1.000 66.68535 183 VAL B N 1
ATOM 3789 C CA . VAL B 1 183 ? 22.33714 19.24376 12.48928 1.000 60.54089 183 VAL B CA 1
ATOM 3790 C C . VAL B 1 183 ? 23.12905 18.07409 13.07873 1.000 50.72026 183 VAL B C 1
ATOM 3791 O O . VAL B 1 183 ? 22.62994 17.36992 13.95949 1.000 48.33508 183 VAL B O 1
ATOM 3795 N N . PHE B 1 184 ? 24.34674 17.82089 12.59858 1.000 47.51562 184 PHE B N 1
ATOM 3796 C CA . PHE B 1 184 ? 25.08852 16.67001 13.10481 1.000 47.57441 184 PHE B CA 1
ATOM 3797 C C . PHE B 1 184 ? 25.64587 16.98276 14.49825 1.000 46.08456 184 PHE B C 1
ATOM 3798 O O . PHE B 1 184 ? 26.00384 18.12989 14.77440 1.000 50.88432 184 PHE B O 1
ATOM 3806 N N . PRO B 1 185 ? 25.71247 16.00095 15.41153 1.000 43.30563 185 PRO B N 1
ATOM 3807 C CA . PRO B 1 185 ? 26.28909 16.30130 16.73648 1.000 42.28039 185 PRO B CA 1
ATOM 3808 C C . PRO B 1 185 ? 27.72596 16.78710 16.64545 1.000 44.18548 185 PRO B C 1
ATOM 3809 O O . PRO B 1 185 ? 28.11768 17.69624 17.38343 1.000 53.82950 185 PRO B O 1
ATOM 3813 N N . GLY B 1 186 ? 28.51363 16.20071 15.74627 1.000 44.08637 186 GLY B N 1
ATOM 3814 C CA . GLY B 1 186 ? 29.76944 16.77782 15.29609 1.000 51.38900 186 GLY B CA 1
ATOM 3815 C C . GLY B 1 186 ? 29.98140 16.33854 13.86076 1.000 52.20921 186 GLY B C 1
ATOM 3816 O O . GLY B 1 186 ? 29.33126 15.40223 13.37590 1.000 49.26515 186 GLY B O 1
ATOM 3817 N N . ARG B 1 187 ? 30.89328 17.02561 13.17332 1.000 54.51430 187 ARG B N 1
ATOM 3818 C CA . ARG B 1 187 ? 30.97728 16.85047 11.72764 1.000 53.53490 187 ARG B CA 1
ATOM 3819 C C . ARG B 1 187 ? 31.46321 15.45837 11.32548 1.000 48.48245 187 ARG B C 1
ATOM 3820 O O . ARG B 1 187 ? 31.17231 15.01911 10.20719 1.000 44.63098 187 ARG B O 1
ATOM 3828 N N . LEU B 1 188 ? 32.18145 14.74501 12.20459 1.000 44.43638 188 LEU B N 1
ATOM 3829 C CA . LEU B 1 188 ? 32.54991 13.36395 11.88609 1.000 42.62784 188 LEU B CA 1
ATOM 3830 C C . LEU B 1 188 ? 31.35999 12.40215 11.95063 1.000 44.09524 188 LEU B C 1
ATOM 3831 O O . LEU B 1 188 ? 31.49020 11.25283 11.50243 1.000 41.94855 188 LEU B O 1
ATOM 3836 N N . TYR B 1 189 ? 30.19715 12.84822 12.44835 1.000 41.36641 189 TYR B N 1
ATOM 3837 C CA . TYR B 1 189 ? 28.99730 12.02376 12.36691 1.000 42.00223 189 TYR B CA 1
ATOM 3838 C C . TYR B 1 189 ? 28.30375 12.10193 11.01232 1.000 40.03040 189 TYR B C 1
ATOM 3839 O O . TYR B 1 189 ? 27.36874 11.34472 10.78126 1.000 38.17367 189 TYR B O 1
ATOM 3848 N N . ASP B 1 190 ? 28.72889 12.98855 10.11732 1.000 43.51400 190 ASP B N 1
ATOM 3849 C CA . ASP B 1 190 ? 28.25636 12.96640 8.73498 1.000 48.69351 190 ASP B CA 1
ATOM 3850 C C . ASP B 1 190 ? 28.96854 11.81907 8.02031 1.000 54.19497 190 ASP B C 1
ATOM 3851 O O . ASP B 1 190 ? 29.97374 11.99005 7.32257 1.000 59.85701 190 ASP B O 1
ATOM 3856 N N . ASN B 1 191 ? 28.43368 10.61591 8.20428 1.000 52.77364 191 ASN B N 1
ATOM 3857 C CA . ASN B 1 191 ? 28.98939 9.41626 7.59756 1.000 51.39334 191 ASN B CA 1
ATOM 3858 C C . ASN B 1 191 ? 27.83488 8.46200 7.33741 1.000 48.97632 191 ASN B C 1
ATOM 3859 O O . ASN B 1 191 ? 26.71964 8.66384 7.82967 1.000 46.96569 191 ASN B O 1
ATOM 3864 N N . MET B 1 192 ? 28.10730 7.40842 6.56099 1.000 48.46494 192 MET B N 1
ATOM 3865 C CA . MET B 1 192 ? 27.03247 6.52557 6.10911 1.000 50.23641 192 MET B CA 1
ATOM 3866 C C . MET B 1 192 ? 26.40004 5.76229 7.27991 1.000 48.81038 192 MET B C 1
ATOM 3867 O O . MET B 1 192 ? 25.17853 5.54175 7.31106 1.000 45.25399 192 MET B O 1
ATOM 3872 N N . TYR B 1 193 ? 27.22169 5.33264 8.23767 1.000 47.03630 193 TYR B N 1
ATOM 3873 C CA . TYR B 1 193 ? 26.71245 4.57517 9.37187 1.000 43.41061 193 TYR B CA 1
ATOM 3874 C C . TYR B 1 193 ? 25.73272 5.42326 10.18888 1.000 43.93594 193 TYR B C 1
ATOM 3875 O O . TYR B 1 193 ? 24.61327 4.98028 10.51541 1.000 40.94126 193 TYR B O 1
ATOM 3884 N N . TYR B 1 194 ? 26.13321 6.66355 10.51015 1.000 41.44850 194 TYR B N 1
ATOM 3885 C CA . TYR B 1 194 ? 25.24137 7.55269 11.25011 1.000 41.96917 194 TYR B CA 1
ATOM 3886 C C . TYR B 1 194 ? 23.95764 7.83671 10.47744 1.000 42.12260 194 TYR B C 1
ATOM 3887 O O . TYR B 1 194 ? 22.86250 7.81167 11.05523 1.000 40.75221 194 TYR B O 1
ATOM 3896 N N . LEU B 1 195 ? 24.06274 8.11970 9.17076 1.000 42.57764 195 LEU B N 1
ATOM 3897 C CA . LEU B 1 195 ? 22.85323 8.39070 8.39027 1.000 43.13936 195 LEU B CA 1
ATOM 3898 C C . LEU B 1 195 ? 21.88106 7.20854 8.43660 1.000 40.50072 195 LEU B C 1
ATOM 3899 O O . LEU B 1 195 ? 20.66779 7.40223 8.57197 1.000 38.52906 195 LEU B O 1
ATOM 3904 N N . LEU B 1 196 ? 22.39241 5.97611 8.33259 1.000 40.79396 196 LEU B N 1
ATOM 3905 C CA . LEU B 1 196 ? 21.51469 4.81342 8.39917 1.000 38.11304 196 LEU B CA 1
ATOM 3906 C C . LEU B 1 196 ? 20.83276 4.71844 9.76338 1.000 37.02450 196 LEU B C 1
ATOM 3907 O O . LEU B 1 196 ? 19.61839 4.48571 9.84361 1.000 37.96741 196 LEU B O 1
ATOM 3912 N N . THR B 1 197 ? 21.58873 4.89518 10.84970 1.000 36.13649 197 THR B N 1
ATOM 3913 C CA . THR B 1 197 ? 20.93762 4.80644 12.15698 1.000 36.75377 197 THR B CA 1
ATOM 3914 C C . THR B 1 197 ? 19.90883 5.91068 12.34827 1.000 37.11844 197 THR B C 1
ATOM 3915 O O . THR B 1 197 ? 18.89706 5.68988 13.01413 1.000 39.27800 197 THR B O 1
ATOM 3919 N N . GLN B 1 198 ? 20.13109 7.09420 11.77040 1.000 36.58457 198 GLN B N 1
ATOM 3920 C CA . GLN B 1 198 ? 19.15431 8.16351 11.94489 1.000 36.59186 198 GLN B CA 1
ATOM 3921 C C . GLN B 1 198 ? 17.95761 7.98503 11.02116 1.000 35.88026 198 GLN B C 1
ATOM 3922 O O . GLN B 1 198 ? 16.86129 8.46790 11.33326 1.000 36.28691 198 GLN B O 1
ATOM 3928 N N . ALA B 1 199 ? 18.13440 7.29007 9.89700 1.000 32.44873 199 ALA B N 1
ATOM 3929 C CA . ALA B 1 199 ? 16.97243 6.95617 9.08511 1.000 34.66463 199 ALA B CA 1
ATOM 3930 C C . ALA B 1 199 ? 16.08582 5.94238 9.81279 1.000 40.04043 199 ALA B C 1
ATOM 3931 O O . ALA B 1 199 ? 14.85659 6.05676 9.79112 1.000 42.24668 199 ALA B O 1
ATOM 3933 N N . VAL B 1 200 ? 16.69270 4.94561 10.45890 1.000 39.16718 200 VAL B N 1
ATOM 3934 C CA . VAL B 1 200 ? 15.92354 4.00275 11.26772 1.000 42.49216 200 VAL B CA 1
ATOM 3935 C C . VAL B 1 200 ? 15.16924 4.74686 12.36134 1.000 45.03292 200 VAL B C 1
ATOM 3936 O O . VAL B 1 200 ? 13.97086 4.53160 12.57773 1.000 41.21326 200 VAL B O 1
ATOM 3940 N N . ARG B 1 201 ? 15.86712 5.62610 13.07511 1.000 41.08918 201 ARG B N 1
ATOM 3941 C CA . ARG B 1 201 ? 15.23743 6.34697 14.17359 1.000 44.68225 201 ARG B CA 1
ATOM 3942 C C . ARG B 1 201 ? 14.05316 7.17507 13.68794 1.000 50.84592 201 ARG B C 1
ATOM 3943 O O . ARG B 1 201 ? 13.02448 7.25817 14.37381 1.000 43.33458 201 ARG B O 1
ATOM 3951 N N . ALA B 1 202 ? 14.17752 7.80963 12.51025 1.000 47.75676 202 ALA B N 1
ATOM 3952 C CA . ALA B 1 202 ? 13.05141 8.59307 12.00204 1.000 45.09475 202 ALA B CA 1
ATOM 3953 C C . ALA B 1 202 ? 11.92617 7.68238 11.52976 1.000 42.16977 202 ALA B C 1
ATOM 3954 O O . ALA B 1 202 ? 10.75201 7.97567 11.76095 1.000 49.31168 202 ALA B O 1
ATOM 3956 N N . TYR B 1 203 ? 12.25796 6.56980 10.88145 1.000 42.25929 203 TYR B N 1
ATOM 3957 C CA . TYR B 1 203 ? 11.22148 5.61437 10.49178 1.000 46.06953 203 TYR B CA 1
ATOM 3958 C C . TYR B 1 203 ? 10.47337 5.07753 11.71289 1.000 43.54637 203 TYR B C 1
ATOM 3959 O O . TYR B 1 203 ? 9.23821 5.01685 11.71736 1.000 41.97520 203 TYR B O 1
ATOM 3968 N N . GLN B 1 204 ? 11.21539 4.66457 12.75287 1.000 41.19175 204 GLN B N 1
ATOM 3969 C CA . GLN B 1 204 ? 10.60053 4.14532 13.97428 1.000 44.65861 204 GLN B CA 1
ATOM 3970 C C . GLN B 1 204 ? 9.68482 5.18231 14.61435 1.000 46.77457 204 GLN B C 1
ATOM 3971 O O . GLN B 1 204 ? 8.56883 4.85241 15.02941 1.000 45.61301 204 GLN B O 1
ATOM 3977 N N . ASN B 1 205 ? 10.13687 6.44214 14.69853 1.000 39.95703 205 ASN B N 1
ATOM 3978 C CA . ASN B 1 205 ? 9.31076 7.49014 15.27885 1.000 42.89656 205 ASN B CA 1
ATOM 3979 C C . ASN B 1 205 ? 8.01480 7.66990 14.50599 1.000 49.74392 205 ASN B C 1
ATOM 3980 O O . ASN B 1 205 ? 7.01230 8.09161 15.07682 1.000 52.01007 205 ASN B O 1
ATOM 3985 N N . ASP B 1 206 ? 8.01592 7.37830 13.20593 1.000 53.75606 206 ASP B N 1
ATOM 3986 C CA . ASP B 1 206 ? 6.77085 7.42951 12.44826 1.000 55.12044 206 ASP B CA 1
ATOM 3987 C C . ASP B 1 206 ? 5.93806 6.17031 12.68368 1.000 45.27330 206 ASP B C 1
ATOM 3988 O O . ASP B 1 206 ? 4.76104 6.24993 13.03593 1.000 48.33605 206 ASP B O 1
ATOM 3993 N N . TYR B 1 207 ? 6.56479 5.00244 12.55274 1.000 43.24551 207 TYR B N 1
ATOM 3994 C CA . TYR B 1 207 ? 5.83908 3.73768 12.53225 1.000 45.47164 207 TYR B CA 1
ATOM 3995 C C . TYR B 1 207 ? 5.34205 3.33646 13.91396 1.000 47.21414 207 TYR B C 1
ATOM 3996 O O . TYR B 1 207 ? 4.17159 2.98633 14.08348 1.000 43.18867 207 TYR B O 1
ATOM 4005 N N . GLN B 1 208 ? 6.23233 3.33658 14.89789 1.000 45.72882 208 GLN B N 1
ATOM 4006 C CA . GLN B 1 208 ? 5.91886 2.85771 16.24266 1.000 44.21719 208 GLN B CA 1
ATOM 4007 C C . GLN B 1 208 ? 4.61982 3.39996 16.83221 1.000 41.34341 208 GLN B C 1
ATOM 4008 O O . GLN B 1 208 ? 3.83709 2.59873 17.36691 1.000 41.06764 208 GLN B O 1
ATOM 4014 N N . PRO B 1 209 ? 4.36495 4.71383 16.85798 1.000 34.63551 209 PRO B N 1
ATOM 4015 C CA . PRO B 1 209 ? 3.10113 5.18557 17.43800 1.000 39.23574 209 PRO B CA 1
ATOM 4016 C C . PRO B 1 209 ? 1.88970 4.68392 16.68275 1.000 49.43161 209 PRO B C 1
ATOM 4017 O O . PRO B 1 209 ? 0.80935 4.56726 17.27649 1.000 50.11437 209 PRO B O 1
ATOM 4021 N N . LYS B 1 210 ? 2.02935 4.39620 15.38257 1.000 48.89783 210 LYS B N 1
ATOM 4022 C CA . LYS B 1 210 ? 0.87993 3.91659 14.61955 1.000 49.15824 210 LYS B CA 1
ATOM 4023 C C . LYS B 1 210 ? 0.58518 2.47197 14.96770 1.000 40.55877 210 LYS B C 1
ATOM 4024 O O . LYS B 1 210 ? -0.57230 2.10586 15.18621 1.000 42.56497 210 LYS B O 1
ATOM 4030 N N . GLN B 1 211 ? 1.62680 1.65732 15.08746 1.000 38.23400 211 GLN B N 1
ATOM 4031 C CA . GLN B 1 211 ? 1.44190 0.27385 15.50926 1.000 45.34386 211 GLN B CA 1
ATOM 4032 C C . GLN B 1 211 ? 0.79696 0.20482 16.89297 1.000 51.61650 211 GLN B C 1
ATOM 4033 O O . GLN B 1 211 ? -0.13658 -0.58146 17.12728 1.000 44.61310 211 GLN B O 1
ATOM 4039 N N . LEU B 1 212 ? 1.25477 1.06718 17.80275 1.000 52.50798 212 LEU B N 1
ATOM 4040 C CA . LEU B 1 212 ? 0.74122 1.10082 19.16100 1.000 49.73805 212 LEU B CA 1
ATOM 4041 C C . LEU B 1 212 ? -0.69737 1.61433 19.20103 1.000 53.05251 212 LEU B C 1
ATOM 4042 O O . LEU B 1 212 ? -1.52822 1.08515 19.94900 1.000 48.12595 212 LEU B O 1
ATOM 4047 N N . ALA B 1 213 ? -1.00465 2.66393 18.42603 1.000 52.82274 213 ALA B N 1
ATOM 4048 C CA . ALA B 1 213 ? -2.36342 3.18872 18.39367 1.000 49.52420 213 ALA B CA 1
ATOM 4049 C C . ALA B 1 213 ? -3.34035 2.18681 17.80974 1.000 47.60284 213 ALA B C 1
ATOM 4050 O O . ALA B 1 213 ? -4.53926 2.25669 18.12381 1.000 50.86505 213 ALA B O 1
ATOM 4052 N N . SER B 1 214 ? -2.86175 1.25687 16.98079 1.000 45.35853 214 SER B N 1
ATOM 4053 C CA . SER B 1 214 ? -3.74987 0.21059 16.49479 1.000 52.37741 214 SER B CA 1
ATOM 4054 C C . SER B 1 214 ? -3.84649 -0.95779 17.47222 1.000 58.31500 214 SER B C 1
ATOM 4055 O O . SER B 1 214 ? -4.60722 -1.89974 17.22691 1.000 61.11533 214 SER B O 1
ATOM 4058 N N . GLY B 1 215 ? -3.12093 -0.89620 18.58283 1.000 57.21956 215 GLY B N 1
ATOM 4059 C CA . GLY B 1 215 ? -3.30906 -1.80910 19.68282 1.000 53.12470 215 GLY B CA 1
ATOM 4060 C C . GLY B 1 215 ? -2.35849 -2.98044 19.76788 1.000 48.22392 215 GLY B C 1
ATOM 4061 O O . GLY B 1 215 ? -2.64289 -3.90914 20.52512 1.000 54.09506 215 GLY B O 1
ATOM 4062 N N . PHE B 1 216 ? -1.24256 -2.97380 19.03946 1.000 41.63016 216 PHE B N 1
ATOM 4063 C CA . PHE B 1 216 ? -0.31625 -4.08948 19.08562 1.000 42.81314 216 PHE B CA 1
ATOM 4064 C C . PHE B 1 216 ? 0.99965 -3.67558 19.73304 1.000 49.09478 216 PHE B C 1
ATOM 4065 O O . PHE B 1 216 ? 1.49464 -2.56728 19.51778 1.000 51.40073 216 PHE B O 1
ATOM 4073 N N . ARG B 1 217 ? 1.50686 -4.55528 20.58213 1.000 48.35159 217 ARG B N 1
ATOM 4074 C CA . ARG B 1 217 ? 2.82163 -4.47559 21.19099 1.000 42.35156 217 ARG B CA 1
ATOM 4075 C C . ARG B 1 217 ? 3.78181 -5.35008 20.39217 1.000 40.47322 217 ARG B C 1
ATOM 4076 O O . ARG B 1 217 ? 3.36092 -6.13665 19.54229 1.000 43.92540 217 ARG B O 1
ATOM 4084 N N . THR B 1 218 ? 5.08363 -5.22362 20.67943 1.000 39.97525 218 THR B N 1
ATOM 4085 C CA . THR B 1 218 ? 6.09099 -5.87722 19.83352 1.000 36.76316 218 THR B CA 1
ATOM 4086 C C . THR B 1 218 ? 5.77947 -7.36269 19.62664 1.000 34.40129 218 THR B C 1
ATOM 4087 O O . THR B 1 218 ? 5.75674 -7.86415 18.49262 1.000 37.88812 218 THR B O 1
ATOM 4091 N N . SER B 1 219 ? 5.53193 -8.08199 20.71635 1.000 34.64206 219 SER B N 1
ATOM 4092 C CA . SER B 1 219 ? 5.38477 -9.53022 20.62990 1.000 40.00974 219 SER B CA 1
ATOM 4093 C C . SER B 1 219 ? 4.16207 -9.92029 19.80813 1.000 43.06738 219 SER B C 1
ATOM 4094 O O . SER B 1 219 ? 4.20817 -10.88898 19.03820 1.000 44.11553 219 SER B O 1
ATOM 4097 N N . GLU B 1 220 ? 3.04734 -9.19953 19.97982 1.000 43.60462 220 GLU B N 1
ATOM 4098 C CA . GLU B 1 220 ? 1.87716 -9.46087 19.14966 1.000 42.61696 220 GLU B CA 1
ATOM 4099 C C . GLU B 1 220 ? 2.17426 -9.13457 17.70414 1.000 39.30025 220 GLU B C 1
ATOM 4100 O O . GLU B 1 220 ? 1.80743 -9.89996 16.80948 1.000 41.22780 220 GLU B O 1
ATOM 4106 N N . ALA B 1 221 ? 2.84261 -8.00322 17.45432 1.000 39.46572 221 ALA B N 1
ATOM 4107 C CA . ALA B 1 221 ? 3.12554 -7.59841 16.07654 1.000 44.31851 221 ALA B CA 1
ATOM 4108 C C . ALA B 1 221 ? 3.94105 -8.66224 15.33652 1.000 46.02300 221 ALA B C 1
ATOM 4109 O O . ALA B 1 221 ? 3.63051 -9.01693 14.19018 1.000 48.69768 221 ALA B O 1
ATOM 4111 N N . ARG B 1 222 ? 4.97284 -9.20148 15.99286 1.000 41.72065 222 ARG B N 1
ATOM 4112 C CA . ARG B 1 222 ? 5.84975 -10.16016 15.33701 1.000 37.94814 222 ARG B CA 1
ATOM 4113 C C . ARG B 1 222 ? 5.13275 -11.45521 15.03057 1.000 37.26361 222 ARG B C 1
ATOM 4114 O O . ARG B 1 222 ? 5.36375 -12.05302 13.97776 1.000 38.76144 222 ARG B O 1
ATOM 4122 N N . LEU B 1 223 ? 4.28591 -11.92460 15.94600 1.000 37.46430 223 LEU B N 1
ATOM 4123 C CA . LEU B 1 223 ? 3.52032 -13.13685 15.67348 1.000 41.21783 223 LEU B CA 1
ATOM 4124 C C . LEU B 1 223 ? 2.56925 -12.94449 14.49606 1.000 40.82405 223 LEU B C 1
ATOM 4125 O O . LEU B 1 223 ? 2.38027 -13.86320 13.69324 1.000 43.46127 223 LEU B O 1
ATOM 4130 N N . LEU B 1 224 ? 1.91891 -11.77905 14.40118 1.000 43.89466 224 LEU B N 1
ATOM 4131 C CA . LEU B 1 224 ? 1.00773 -11.55389 13.28076 1.000 42.08300 224 LEU B CA 1
ATOM 4132 C C . LEU B 1 224 ? 1.77248 -11.55044 11.95602 1.000 40.32114 224 LEU B C 1
ATOM 4133 O O . LEU B 1 224 ? 1.38129 -12.22884 11.00146 1.000 46.42494 224 LEU B O 1
ATOM 4138 N N . LEU B 1 225 ? 2.89568 -10.82814 11.90150 1.000 43.80377 225 LEU B N 1
ATOM 4139 C CA . LEU B 1 225 ? 3.65548 -10.70891 10.65810 1.000 45.60169 225 LEU B CA 1
ATOM 4140 C C . LEU B 1 225 ? 4.23000 -12.04990 10.21496 1.000 50.93786 225 LEU B C 1
ATOM 4141 O O . LEU B 1 225 ? 4.26733 -12.34095 9.01333 1.000 52.61999 225 LEU B O 1
ATOM 4146 N N . VAL B 1 226 ? 4.69644 -12.87775 11.15812 1.000 43.06096 226 VAL B N 1
ATOM 4147 C CA . VAL B 1 226 ? 5.26957 -14.16711 10.77697 1.000 40.06285 226 VAL B CA 1
ATOM 4148 C C . VAL B 1 226 ? 4.17381 -15.17339 10.44803 1.000 42.53347 226 VAL B C 1
ATOM 4149 O O . VAL B 1 226 ? 4.25497 -15.87707 9.43786 1.000 44.32618 226 VAL B O 1
ATOM 4153 N N . LEU B 1 227 ? 3.13276 -15.27739 11.29720 1.000 41.76364 227 LEU B N 1
ATOM 4154 C CA . LEU B 1 227 ? 2.12104 -16.30628 11.05899 1.000 43.15176 227 LEU B CA 1
ATOM 4155 C C . LEU B 1 227 ? 1.34322 -16.03693 9.78390 1.000 43.28481 227 LEU B C 1
ATOM 4156 O O . LEU B 1 227 ? 0.79131 -16.96988 9.18877 1.000 45.44570 227 LEU B O 1
ATOM 4161 N N . GLU B 1 228 ? 1.33558 -14.79430 9.30813 1.000 43.44442 228 GLU B N 1
ATOM 4162 C CA . GLU B 1 228 ? 0.60186 -14.52787 8.07837 1.000 48.10158 228 GLU B CA 1
ATOM 4163 C C . GLU B 1 228 ? 1.17972 -15.30012 6.89832 1.000 45.59135 228 GLU B C 1
ATOM 4164 O O . GLU B 1 228 ? 0.44545 -15.63246 5.97381 1.000 50.27359 228 GLU B O 1
ATOM 4170 N N . SER B 1 229 ? 2.48053 -15.58649 6.89693 1.000 47.26892 229 SER B N 1
ATOM 4171 C CA . SER B 1 229 ? 3.07500 -16.21958 5.72334 1.000 55.38477 229 SER B CA 1
ATOM 4172 C C . SER B 1 229 ? 3.19619 -17.73217 5.84922 1.000 67.61234 229 SER B C 1
ATOM 4173 O O . SER B 1 229 ? 3.44945 -18.39958 4.83982 1.000 77.23479 229 SER B O 1
ATOM 4176 N N . LYS B 1 230 ? 2.99411 -18.29585 7.04150 1.000 72.96533 230 LYS B N 1
ATOM 4177 C CA . LYS B 1 230 ? 2.89984 -19.75132 7.20906 1.000 83.46368 230 LYS B CA 1
ATOM 4178 C C . LYS B 1 230 ? 4.15579 -20.46926 6.71128 1.000 88.52171 230 LYS B C 1
ATOM 4179 O O . LYS B 1 230 ? 4.07589 -21.54373 6.11144 1.000 88.93513 230 LYS B O 1
ATOM 4185 N N . THR B 1 231 ? 5.32598 -19.87929 6.96125 1.000 91.20786 231 THR B N 1
ATOM 4186 C CA . THR B 1 231 ? 6.60273 -20.47519 6.56156 1.000 93.97601 231 THR B CA 1
ATOM 4187 C C . THR B 1 231 ? 7.16002 -21.24378 7.75188 1.000 96.05931 231 THR B C 1
ATOM 4188 O O . THR B 1 231 ? 7.75026 -20.65759 8.66352 1.000 95.06494 231 THR B O 1
ATOM 4192 N N . ALA B 1 232 ? 6.98014 -22.56201 7.74197 0.000 94.96024 232 ALA B N 1
ATOM 4193 C CA . ALA B 1 232 ? 7.40080 -23.41904 8.84555 1.000 94.81731 232 ALA B CA 1
ATOM 4194 C C . ALA B 1 232 ? 6.76208 -22.94978 10.15674 1.000 102.64144 232 ALA B C 1
ATOM 4195 O O . ALA B 1 232 ? 7.39797 -22.34675 11.02383 1.000 102.09820 232 ALA B O 1
ATOM 4197 N N . SER B 1 233 ? 5.46324 -23.23620 10.26900 1.000 107.38273 233 SER B N 1
ATOM 4198 C CA . SER B 1 233 ? 4.67800 -22.84394 11.44409 1.000 105.74440 233 SER B CA 1
ATOM 4199 C C . SER B 1 233 ? 4.70447 -23.96472 12.49202 1.000 107.10694 233 SER B C 1
ATOM 4200 O O . SER B 1 233 ? 3.70978 -24.64660 12.75632 1.000 110.52881 233 SER B O 1
ATOM 4203 N N . SER B 1 234 ? 5.88687 -24.13715 13.09902 1.000 103.76155 234 SER B N 1
ATOM 4204 C CA . SER B 1 234 ? 6.11963 -25.08041 14.19098 1.000 100.34488 234 SER B CA 1
ATOM 4205 C C . SER B 1 234 ? 6.74758 -24.34836 15.37548 1.000 94.93983 234 SER B C 1
ATOM 4206 O O . SER B 1 234 ? 7.32648 -23.27070 15.22327 1.000 95.48843 234 SER B O 1
ATOM 4209 N N . LYS B 1 235 ? 6.65108 -24.95824 16.56462 1.000 91.48583 235 LYS B N 1
ATOM 4210 C CA . LYS B 1 235 ? 6.97804 -24.24749 17.80663 1.000 86.87136 235 LYS B CA 1
ATOM 4211 C C . LYS B 1 235 ? 8.45442 -23.84866 17.87212 1.000 80.53201 235 LYS B C 1
ATOM 4212 O O . LYS B 1 235 ? 8.78707 -22.72272 18.26126 1.000 75.89728 235 LYS B O 1
ATOM 4218 N N . CYS B 1 236 ? 9.35802 -24.77148 17.53585 1.000 80.02531 236 CYS B N 1
ATOM 4219 C CA . CYS B 1 236 ? 10.77791 -24.43297 17.52848 1.000 80.38190 236 CYS B CA 1
ATOM 4220 C C . CYS B 1 236 ? 11.12086 -23.51996 16.35543 1.000 79.65707 236 CYS B C 1
ATOM 4221 O O . CYS B 1 236 ? 11.86484 -22.54307 16.51400 1.000 71.71346 236 CYS B O 1
ATOM 4224 N N . ASP B 1 237 ? 10.58459 -23.82289 15.17009 1.000 85.92282 237 ASP B N 1
ATOM 4225 C CA . ASP B 1 237 ? 10.80846 -22.97129 14.00682 1.000 79.62371 237 ASP B CA 1
ATOM 4226 C C . ASP B 1 237 ? 10.22530 -21.57990 14.23099 1.000 69.29396 237 ASP B C 1
ATOM 4227 O O . ASP B 1 237 ? 10.81868 -20.57482 13.82188 1.000 68.14906 237 ASP B O 1
ATOM 4232 N N . LEU B 1 238 ? 9.06471 -21.50400 14.88871 1.000 59.57367 238 LEU B N 1
ATOM 4233 C CA . LEU B 1 238 ? 8.39802 -20.22489 15.10440 1.000 53.60941 238 LEU B CA 1
ATOM 4234 C C . LEU B 1 238 ? 9.19777 -19.33472 16.04906 1.000 51.46150 238 LEU B C 1
ATOM 4235 O O . LEU B 1 238 ? 9.46622 -18.16562 15.73897 1.000 48.73614 238 LEU B O 1
ATOM 4240 N N . GLN B 1 239 ? 9.58096 -19.87507 17.21423 1.000 51.42372 239 GLN B N 1
ATOM 4241 C CA . GLN B 1 239 ? 10.44190 -19.13869 18.13919 1.000 52.10328 239 GLN B CA 1
ATOM 4242 C C . GLN B 1 239 ? 11.65243 -18.53800 17.42757 1.000 52.55490 239 GLN B C 1
ATOM 4243 O O . GLN B 1 239 ? 11.97241 -17.35669 17.62463 1.000 48.54259 239 GLN B O 1
ATOM 4249 N N . ARG B 1 240 ? 12.34026 -19.33481 16.59206 1.000 52.65031 240 ARG B N 1
ATOM 4250 C CA . ARG B 1 240 ? 13.52434 -18.83147 15.89896 1.000 50.87768 240 ARG B CA 1
ATOM 4251 C C . ARG B 1 240 ? 13.20473 -17.62439 15.02113 1.000 48.55275 240 ARG B C 1
ATOM 4252 O O . ARG B 1 240 ? 13.99645 -16.67962 14.95402 1.000 46.63391 240 ARG B O 1
ATOM 4260 N N . GLU B 1 241 ? 12.04515 -17.63727 14.34462 1.000 48.46428 241 GLU B N 1
ATOM 4261 C CA . GLU B 1 241 ? 11.66308 -16.58619 13.40327 1.000 47.41552 241 GLU B CA 1
ATOM 4262 C C . GLU B 1 241 ? 11.20511 -15.30807 14.09569 1.000 42.77937 241 GLU B C 1
ATOM 4263 O O . GLU B 1 241 ? 11.51475 -14.21208 13.62385 1.000 40.17012 241 GLU B O 1
ATOM 4269 N N . VAL B 1 242 ? 10.40473 -15.41092 15.16704 1.000 43.16540 242 VAL B N 1
ATOM 4270 C CA . VAL B 1 242 ? 9.95625 -14.20711 15.87093 1.000 42.40968 242 VAL B CA 1
ATOM 4271 C C . VAL B 1 242 ? 10.99495 -13.66369 16.86909 1.000 43.52586 242 VAL B C 1
ATOM 4272 O O . VAL B 1 242 ? 10.88060 -12.50497 17.29790 1.000 44.53195 242 VAL B O 1
ATOM 4276 N N . ALA B 1 243 ? 11.98616 -14.46728 17.25674 1.000 43.38348 243 ALA B N 1
ATOM 4277 C CA . ALA B 1 243 ? 12.99330 -14.08185 18.25435 1.000 43.88333 243 ALA B CA 1
ATOM 4278 C C . ALA B 1 243 ? 12.32573 -13.62303 19.56297 1.000 43.60766 243 ALA B C 1
ATOM 4279 O O . ALA B 1 243 ? 12.48097 -12.48575 20.00836 1.000 42.73423 243 ALA B O 1
ATOM 4281 N N . MET B 1 244 ? 11.54603 -14.52780 20.15198 1.000 44.49484 244 MET B N 1
ATOM 4282 C CA . MET B 1 244 ? 10.86124 -14.31818 21.42023 1.000 44.09764 244 MET B CA 1
ATOM 4283 C C . MET B 1 244 ? 11.00479 -15.58500 22.24264 1.000 47.56752 244 MET B C 1
ATOM 4284 O O . MET B 1 244 ? 11.13095 -16.67670 21.67806 1.000 50.07444 244 MET B O 1
ATOM 4289 N N . PRO B 1 245 ? 10.96741 -15.48271 23.56576 1.000 49.50159 245 PRO B N 1
ATOM 4290 C CA . PRO B 1 245 ? 10.92666 -16.69764 24.38180 1.000 52.41127 245 PRO B CA 1
ATOM 4291 C C . PRO B 1 245 ? 9.62362 -17.44675 24.15755 1.000 50.97921 245 PRO B C 1
ATOM 4292 O O . PRO B 1 245 ? 8.59261 -16.86148 23.81298 1.000 48.88081 245 PRO B O 1
ATOM 4296 N N . ILE B 1 246 ? 9.68620 -18.76409 24.36557 1.000 52.83588 246 ILE B N 1
ATOM 4297 C CA . ILE B 1 246 ? 8.49584 -19.59980 24.23783 1.000 54.09357 246 ILE B CA 1
ATOM 4298 C C . ILE B 1 246 ? 7.41015 -19.12506 25.18798 1.000 54.34931 246 ILE B C 1
ATOM 4299 O O . ILE B 1 246 ? 6.23341 -19.04247 24.81305 1.000 51.83878 246 ILE B O 1
ATOM 4304 N N . ARG B 1 247 ? 7.77965 -18.83123 26.43937 1.000 55.92158 247 ARG B N 1
ATOM 4305 C CA . ARG B 1 247 ? 6.80556 -18.30926 27.39399 1.000 63.88056 247 ARG B CA 1
ATOM 4306 C C . ARG B 1 247 ? 6.09118 -17.08192 26.83171 1.000 57.57239 247 ARG B C 1
ATOM 4307 O O . ARG B 1 247 ? 4.90254 -16.87748 27.09309 1.000 50.92978 247 ARG B O 1
ATOM 4315 N N . GLU B 1 248 ? 6.79594 -16.26025 26.03351 1.000 53.96772 248 GLU B N 1
ATOM 4316 C CA . GLU B 1 248 ? 6.16992 -15.05114 25.50187 1.000 55.30006 248 GLU B CA 1
ATOM 4317 C C . GLU B 1 248 ? 5.33513 -15.32705 24.25890 1.000 54.48853 248 GLU B C 1
ATOM 4318 O O . GLU B 1 248 ? 4.38673 -14.58637 23.98185 1.000 51.62701 248 GLU B O 1
ATOM 4324 N N . ILE B 1 249 ? 5.69184 -16.35566 23.48811 1.000 51.84649 249 ILE B N 1
ATOM 4325 C CA . ILE B 1 249 ? 4.84928 -16.78182 22.37932 1.000 50.08773 249 ILE B CA 1
ATOM 4326 C C . ILE B 1 249 ? 3.50439 -17.26531 22.89834 1.000 49.80507 249 ILE B C 1
ATOM 4327 O O . ILE B 1 249 ? 2.44628 -16.83893 22.42460 1.000 48.17665 249 ILE B O 1
ATOM 4332 N N . GLU B 1 250 ? 3.52911 -18.16233 23.88602 1.000 52.29992 250 GLU B N 1
ATOM 4333 C CA . GLU B 1 250 ? 2.28451 -18.66149 24.46174 1.000 55.78803 250 GLU B CA 1
ATOM 4334 C C . GLU B 1 250 ? 1.41649 -17.52155 24.98364 1.000 54.85596 250 GLU B C 1
ATOM 4335 O O . GLU B 1 250 ? 0.21931 -17.46333 24.68278 1.000 53.33073 250 GLU B O 1
ATOM 4341 N N . GLU B 1 251 ? 2.00206 -16.58018 25.73339 1.000 55.00446 251 GLU B N 1
ATOM 4342 C CA . GLU B 1 251 ? 1.20353 -15.46173 26.23663 1.000 56.57372 251 GLU B CA 1
ATOM 4343 C C . GLU B 1 251 ? 0.62481 -14.62006 25.09422 1.000 53.80761 251 GLU B C 1
ATOM 4344 O O . GLU B 1 251 ? -0.53977 -14.20824 25.14852 1.000 56.18605 251 GLU B O 1
ATOM 4350 N N . ALA B 1 252 ? 1.40448 -14.37827 24.03206 1.000 47.68679 252 ALA B N 1
ATOM 4351 C CA . ALA B 1 252 ? 0.94429 -13.47061 22.98473 1.000 45.81813 252 ALA B CA 1
ATOM 4352 C C . ALA B 1 252 ? -0.07417 -14.12084 22.03730 1.000 49.48493 252 ALA B C 1
ATOM 4353 O O . ALA B 1 252 ? -0.96281 -13.42907 21.52179 1.000 53.29510 252 ALA B O 1
ATOM 4355 N N . THR B 1 253 ? 0.03129 -15.42850 21.78291 1.000 49.74120 253 THR B N 1
ATOM 4356 C CA . THR B 1 253 ? -1.01033 -16.09330 21.01098 1.000 51.97757 253 THR B CA 1
ATOM 4357 C C . THR B 1 253 ? -2.32648 -16.15417 21.78594 1.000 59.59352 253 THR B C 1
ATOM 4358 O O . THR B 1 253 ? -3.40466 -16.18659 21.18024 1.000 67.94254 253 THR B O 1
ATOM 4362 N N . LYS B 1 254 ? -2.26788 -16.16620 23.11460 1.000 58.48814 254 LYS B N 1
ATOM 4363 C CA . LYS B 1 254 ? -3.50605 -16.14954 23.89313 1.000 62.04353 254 LYS B CA 1
ATOM 4364 C C . LYS B 1 254 ? -4.24225 -14.82696 23.71753 1.000 59.54980 254 LYS B C 1
ATOM 4365 O O . LYS B 1 254 ? -5.45646 -14.81126 23.49182 1.000 63.52976 254 LYS B O 1
ATOM 4371 N N . ILE B 1 255 ? -3.51703 -13.70835 23.80436 1.000 56.06629 255 ILE B N 1
ATOM 4372 C CA . ILE B 1 255 ? -4.11704 -12.39735 23.57516 1.000 56.48876 255 ILE B CA 1
ATOM 4373 C C . ILE B 1 255 ? -4.68468 -12.30679 22.16147 1.000 59.79805 255 ILE B C 1
ATOM 4374 O O . ILE B 1 255 ? -5.83243 -11.88954 21.96143 1.000 72.93972 255 ILE B O 1
ATOM 4379 N N . LEU B 1 256 ? -3.89782 -12.70830 21.15973 1.000 53.93295 256 LEU B N 1
ATOM 4380 C CA . LEU B 1 256 ? -4.37814 -12.63704 19.78087 1.000 53.20019 256 LEU B CA 1
ATOM 4381 C C . LEU B 1 256 ? -5.62778 -13.46830 19.61514 1.000 50.13099 256 LEU B C 1
ATOM 4382 O O . LEU B 1 256 ? -6.55261 -13.08108 18.89569 1.000 57.39345 256 LEU B O 1
ATOM 4387 N N . SER B 1 257 ? -5.66142 -14.63318 20.25193 1.000 52.72088 257 SER B N 1
ATOM 4388 C CA . SER B 1 257 ? -6.88635 -15.43346 20.26704 1.000 58.97211 257 SER B CA 1
ATOM 4389 C C . SER B 1 257 ? -8.07171 -14.65282 20.84304 1.000 62.80774 257 SER B C 1
ATOM 4390 O O . SER B 1 257 ? -9.17661 -14.69959 20.29666 1.000 60.95562 257 SER B O 1
ATOM 4393 N N . GLU B 1 258 ? -7.86680 -13.92152 21.93802 1.000 66.64473 258 GLU B N 1
ATOM 4394 C CA . GLU B 1 258 ? -8.97415 -13.15372 22.50798 1.000 67.67452 258 GLU B CA 1
ATOM 4395 C C . GLU B 1 258 ? -9.40280 -11.99584 21.61202 1.000 64.21735 258 GLU B C 1
ATOM 4396 O O . GLU B 1 258 ? -10.55869 -11.57180 21.67059 1.000 65.92170 258 GLU B O 1
ATOM 4402 N N . LYS B 1 259 ? -8.49348 -11.42790 20.82311 1.000 64.54815 259 LYS B N 1
ATOM 4403 C CA . LYS B 1 259 ? -8.91186 -10.35377 19.93257 1.000 61.12984 259 LYS B CA 1
ATOM 4404 C C . LYS B 1 259 ? -9.57973 -10.87412 18.66693 1.000 60.37298 259 LYS B C 1
ATOM 4405 O O . LYS B 1 259 ? -9.91503 -10.06189 17.79474 1.000 63.88541 259 LYS B O 1
ATOM 4411 N N . GLY B 1 260 ? -9.78686 -12.19005 18.55864 1.000 55.05559 260 GLY B N 1
ATOM 4412 C CA . GLY B 1 260 ? -10.33093 -12.79625 17.35415 1.000 55.92525 260 GLY B CA 1
ATOM 4413 C C . GLY B 1 260 ? -9.37394 -12.82735 16.17144 1.000 55.81514 260 GLY B C 1
ATOM 4414 O O . GLY B 1 260 ? -9.81917 -12.77925 15.02195 1.000 58.12798 260 GLY B O 1
ATOM 4415 N N . LEU B 1 261 ? -8.06632 -12.90190 16.41882 1.000 50.41995 261 LEU B N 1
ATOM 4416 C CA . LEU B 1 261 ? -7.07318 -12.79718 15.35442 1.000 52.21972 261 LEU B CA 1
ATOM 4417 C C . LEU B 1 261 ? -6.33959 -14.09759 15.06378 1.000 53.92557 261 LEU B C 1
ATOM 4418 O O . LEU B 1 261 ? -5.53235 -14.13332 14.13084 1.000 58.42147 261 LEU B O 1
ATOM 4423 N N . LEU B 1 262 ? -6.60138 -15.16677 15.81257 1.000 51.36531 262 LEU B N 1
ATOM 4424 C CA . LEU B 1 262 ? -5.72078 -16.32710 15.78075 1.000 56.56791 262 LEU B CA 1
ATOM 4425 C C . LEU B 1 262 ? -6.45984 -17.52163 16.35981 1.000 61.44746 262 LEU B C 1
ATOM 4426 O O . LEU B 1 262 ? -7.26757 -17.37138 17.27738 1.000 69.39847 262 LEU B O 1
ATOM 4431 N N . ILE B 1 263 ? -6.17582 -18.70806 15.82931 1.000 63.04872 263 ILE B N 1
ATOM 4432 C CA . ILE B 1 263 ? -6.73102 -19.94839 16.36438 1.000 70.99161 263 ILE B CA 1
ATOM 4433 C C . ILE B 1 263 ? -5.58735 -20.88747 16.73739 1.000 80.41326 263 ILE B C 1
ATOM 4434 O O . ILE B 1 263 ? -4.69367 -21.13742 15.91955 1.000 78.36891 263 ILE B O 1
ATOM 4439 N N . ASP B 1 264 ? -5.60964 -21.40014 17.97807 1.000 87.09982 264 ASP B N 1
ATOM 4440 C CA . ASP B 1 264 ? -4.60669 -22.35922 18.45924 1.000 87.62998 264 ASP B CA 1
ATOM 4441 C C . ASP B 1 264 ? -5.19473 -23.75719 18.29490 1.000 91.54777 264 ASP B C 1
ATOM 4442 O O . ASP B 1 264 ? -5.76866 -24.32965 19.22344 1.000 88.19806 264 ASP B O 1
ATOM 4447 N N . ASN B 1 265 ? -5.03714 -24.30462 17.08985 1.000 98.21196 265 ASN B N 1
ATOM 4448 C CA . ASN B 1 265 ? -5.54666 -25.62822 16.73591 1.000 106.57096 265 ASN B CA 1
ATOM 4449 C C . ASN B 1 265 ? -4.51684 -26.66754 17.16530 1.000 108.74554 265 ASN B C 1
ATOM 4450 O O . ASN B 1 265 ? -3.53343 -26.91667 16.46200 1.000 106.43893 265 ASN B O 1
ATOM 4455 N N . GLY B 1 266 ? -4.73935 -27.26730 18.33393 1.000 107.89910 266 GLY B N 1
ATOM 4456 C CA . GLY B 1 266 ? -3.89448 -28.34171 18.81590 1.000 106.93122 266 GLY B CA 1
ATOM 4457 C C . GLY B 1 266 ? -2.41235 -28.03139 18.83096 1.000 103.42023 266 GLY B C 1
ATOM 4458 O O . GLY B 1 266 ? -1.89505 -27.48689 19.81268 1.000 98.46157 266 GLY B O 1
ATOM 4459 N N . GLN B 1 267 ? -1.71987 -28.36985 17.74066 1.000 107.25668 267 GLN B N 1
ATOM 4460 C CA . GLN B 1 267 ? -0.26278 -28.29247 17.69716 1.000 106.83429 267 GLN B CA 1
ATOM 4461 C C . GLN B 1 267 ? 0.26058 -26.91796 17.28700 1.000 98.84160 267 GLN B C 1
ATOM 4462 O O . GLN B 1 267 ? 1.18452 -26.39964 17.92497 1.000 99.12080 267 GLN B O 1
ATOM 4468 N N . HIS B 1 268 ? -0.29950 -26.31911 16.23532 1.000 95.66007 268 HIS B N 1
ATOM 4469 C CA . HIS B 1 268 ? 0.22272 -25.08537 15.66089 1.000 91.25678 268 HIS B CA 1
ATOM 4470 C C . HIS B 1 268 ? -0.84348 -23.99428 15.67388 1.000 87.90392 268 HIS B C 1
ATOM 4471 O O . HIS B 1 268 ? -2.00475 -24.22445 16.02702 1.000 83.94397 268 HIS B O 1
ATOM 4478 N N . TYR B 1 269 ? -0.42030 -22.78710 15.29365 1.000 84.19799 269 TYR B N 1
ATOM 4479 C CA . TYR B 1 269 ? -1.27056 -21.60427 15.24813 1.000 77.96199 269 TYR B CA 1
ATOM 4480 C C . TYR B 1 269 ? -1.54780 -21.18903 13.80589 1.000 74.33630 269 TYR B C 1
ATOM 4481 O O . TYR B 1 269 ? -0.69112 -21.32566 12.92750 1.000 74.94591 269 TYR B O 1
ATOM 4490 N N . GLU B 1 270 ? -2.74283 -20.64352 13.58035 1.000 68.17835 270 GLU B N 1
ATOM 4491 C CA . GLU B 1 270 ? -3.13176 -20.09563 12.28832 1.000 67.56599 270 GLU B CA 1
ATOM 4492 C C . GLU B 1 270 ? -3.89625 -18.79652 12.51418 1.000 68.99492 270 GLU B C 1
ATOM 4493 O O . GLU B 1 270 ? -4.70042 -18.70095 13.44418 1.000 74.18695 270 GLU B O 1
ATOM 4499 N N . LEU B 1 271 ? -3.64420 -17.79124 11.67711 1.000 65.14092 271 LEU B N 1
ATOM 4500 C CA . LEU B 1 271 ? -4.44055 -16.57082 11.77143 1.000 61.05959 271 LEU B CA 1
ATOM 4501 C C . LEU B 1 271 ? -5.87253 -16.81845 11.27944 1.000 60.30708 271 LEU B C 1
ATOM 4502 O O . LEU B 1 271 ? -6.14209 -17.73586 10.50370 1.000 60.93725 271 LEU B O 1
ATOM 4507 N N . THR B 1 272 ? -6.79929 -15.98942 11.75818 1.000 57.31737 272 THR B N 1
ATOM 4508 C CA . THR B 1 272 ? -8.12198 -15.88180 11.15731 1.000 57.31072 272 THR B CA 1
ATOM 4509 C C . THR B 1 272 ? -8.08945 -14.86510 10.02366 1.000 59.20914 272 THR B C 1
ATOM 4510 O O . THR B 1 272 ? -7.05514 -14.26641 9.71584 1.000 59.93410 272 THR B O 1
ATOM 4514 N N . GLU B 1 273 ? -9.25156 -14.62848 9.42102 1.000 64.90806 273 GLU B N 1
ATOM 4515 C CA . GLU B 1 273 ? -9.33999 -13.58311 8.41003 1.000 67.33126 273 GLU B CA 1
ATOM 4516 C C . GLU B 1 273 ? -9.08540 -12.21083 9.02023 1.000 64.56411 273 GLU B C 1
ATOM 4517 O O . GLU B 1 273 ? -8.39598 -11.37813 8.42369 1.000 65.23533 273 GLU B O 1
ATOM 4523 N N . GLN B 1 274 ? -9.62618 -11.95481 10.21369 1.000 60.12436 274 GLN B N 1
ATOM 4524 C CA . GLN B 1 274 ? -9.29753 -10.71027 10.90663 1.000 57.37273 274 GLN B CA 1
ATOM 4525 C C . GLN B 1 274 ? -7.79912 -10.62112 11.20299 1.000 51.45579 274 GLN B C 1
ATOM 4526 O O . GLN B 1 274 ? -7.17849 -9.56876 11.01171 1.000 51.56523 274 GLN B O 1
ATOM 4532 N N . GLY B 1 275 ? -7.19616 -11.71624 11.65491 1.000 50.40631 275 GLY B N 1
ATOM 4533 C CA . GLY B 1 275 ? -5.76610 -11.69527 11.91119 1.000 47.07582 275 GLY B CA 1
ATOM 4534 C C . GLY B 1 275 ? -4.96018 -11.41523 10.65192 1.000 46.26595 275 GLY B C 1
ATOM 4535 O O . GLY B 1 275 ? -4.01337 -10.63448 10.67248 1.000 45.10391 275 GLY B O 1
ATOM 4536 N N . ASN B 1 276 ? -5.35197 -12.02227 9.53249 1.000 57.53140 276 ASN B N 1
ATOM 4537 C CA . ASN B 1 276 ? -4.67696 -11.73835 8.26968 1.000 58.55771 276 ASN B CA 1
ATOM 4538 C C . ASN B 1 276 ? -4.81272 -10.27072 7.87688 1.000 56.02591 276 ASN B C 1
ATOM 4539 O O . ASN B 1 276 ? -3.82911 -9.63937 7.48042 1.000 50.14863 276 ASN B O 1
ATOM 4544 N N . ALA B 1 277 ? -6.01517 -9.70725 7.99224 1.000 50.13880 277 ALA B N 1
ATOM 4545 C CA . ALA B 1 277 ? -6.19991 -8.28099 7.73436 1.000 50.15387 277 ALA B CA 1
ATOM 4546 C C . ALA B 1 277 ? -5.36144 -7.41169 8.68310 1.000 51.61018 277 ALA B C 1
ATOM 4547 O O . ALA B 1 277 ? -4.85321 -6.35543 8.28692 1.000 59.84624 277 ALA B O 1
ATOM 4549 N N . CYS B 1 278 ? -5.19452 -7.82576 9.93321 1.000 46.27946 278 CYS B N 1
ATOM 4550 C CA . CYS B 1 278 ? -4.37756 -7.00121 10.83018 1.000 51.38206 278 CYS B CA 1
ATOM 4551 C C . CYS B 1 278 ? -2.89816 -7.06793 10.45026 1.000 51.47109 278 CYS B C 1
ATOM 4552 O O . CYS B 1 278 ? -2.18501 -6.05489 10.50292 1.000 46.66055 278 CYS B O 1
ATOM 4555 N N . ALA B 1 279 ? -2.41694 -8.24845 10.06357 1.000 56.07265 279 ALA B N 1
ATOM 4556 C CA . ALA B 1 279 ? -1.04102 -8.34789 9.57386 1.000 52.79438 279 ALA B CA 1
ATOM 4557 C C . ALA B 1 279 ? -0.82566 -7.41181 8.38832 1.000 48.26269 279 ALA B C 1
ATOM 4558 O O . ALA B 1 279 ? 0.14469 -6.64726 8.35498 1.000 43.82993 279 ALA B O 1
ATOM 4560 N N . HIS B 1 280 ? -1.74486 -7.44080 7.41376 1.000 43.37762 280 HIS B N 1
ATOM 4561 C CA . HIS B 1 280 ? -1.58789 -6.59523 6.22819 1.000 47.65529 280 HIS B CA 1
ATOM 4562 C C . HIS B 1 280 ? -1.69507 -5.12054 6.57088 1.000 51.45586 280 HIS B C 1
ATOM 4563 O O . HIS B 1 280 ? -1.04939 -4.28673 5.93145 1.000 45.48775 280 HIS B O 1
ATOM 4570 N N . MET B 1 281 ? -2.50669 -4.77437 7.56872 1.000 54.45913 281 MET B N 1
ATOM 4571 C CA . MET B 1 281 ? -2.55926 -3.38618 8.00041 1.000 54.43521 281 MET B CA 1
ATOM 4572 C C . MET B 1 281 ? -1.20576 -2.94784 8.56755 1.000 48.54782 281 MET B C 1
ATOM 4573 O O . MET B 1 281 ? -0.75129 -1.82846 8.31102 1.000 47.24562 281 MET B O 1
ATOM 4578 N N . LEU B 1 282 ? -0.52898 -3.82497 9.31343 1.000 46.85487 282 LEU B N 1
ATOM 4579 C CA . LEU B 1 282 ? 0.79248 -3.46770 9.84726 1.000 49.73584 282 LEU B CA 1
ATOM 4580 C C . LEU B 1 282 ? 1.81051 -3.23966 8.72280 1.000 47.58460 282 LEU B C 1
ATOM 4581 O O . LEU B 1 282 ? 2.64936 -2.33762 8.80736 1.000 46.33646 282 LEU B O 1
ATOM 4586 N N . TYR B 1 283 ? 1.72930 -4.02522 7.64978 1.000 43.87058 283 TYR B N 1
ATOM 4587 C CA . TYR B 1 283 ? 2.61311 -3.82206 6.50470 1.000 40.78727 283 TYR B CA 1
ATOM 4588 C C . TYR B 1 283 ? 2.37209 -2.47170 5.84143 1.000 47.10021 283 TYR B C 1
ATOM 4589 O O . TYR B 1 283 ? 3.32186 -1.74128 5.53964 1.000 50.99400 283 TYR B O 1
ATOM 4598 N N . LYS B 1 284 ? 1.09909 -2.11875 5.61269 1.000 47.04599 284 LYS B N 1
ATOM 4599 C CA . LYS B 1 284 ? 0.77725 -0.84913 4.97118 1.000 51.47858 284 LYS B CA 1
ATOM 4600 C C . LYS B 1 284 ? 1.24419 0.34098 5.79414 1.000 53.98062 284 LYS B C 1
ATOM 4601 O O . LYS B 1 284 ? 1.65711 1.35514 5.22155 1.000 61.51296 284 LYS B O 1
ATOM 4607 N N . ILE B 1 285 ? 1.16983 0.25076 7.12807 1.000 47.90095 285 ILE B N 1
ATOM 4608 C CA . ILE B 1 285 ? 1.70746 1.31049 7.97367 1.000 56.22762 285 ILE B CA 1
ATOM 4609 C C . ILE B 1 285 ? 3.20804 1.48773 7.73341 1.000 55.20677 285 ILE B C 1
ATOM 4610 O O . ILE B 1 285 ? 3.67684 2.58792 7.42724 1.000 56.45216 285 ILE B O 1
ATOM 4615 N N . ALA B 1 286 ? 3.98261 0.41285 7.89075 1.000 51.19901 286 ALA B N 1
ATOM 4616 C CA . ALA B 1 286 ? 5.41638 0.48318 7.60719 1.000 57.27039 286 ALA B CA 1
ATOM 4617 C C . ALA B 1 286 ? 5.68258 1.06757 6.22493 1.000 65.26133 286 ALA B C 1
ATOM 4618 O O . ALA B 1 286 ? 6.46039 2.01518 6.08030 1.000 79.62520 286 ALA B O 1
ATOM 4620 N N . GLU B 1 287 ? 5.03326 0.53190 5.19097 1.000 60.89634 287 GLU B N 1
ATOM 4621 C CA . GLU B 1 287 ? 5.31231 1.03920 3.85225 1.000 58.73118 287 GLU B CA 1
ATOM 4622 C C . GLU B 1 287 ? 4.80674 2.46142 3.63709 1.000 73.70301 287 GLU B C 1
ATOM 4623 O O . GLU B 1 287 ? 5.20603 3.09219 2.65392 1.000 73.86277 287 GLU B O 1
ATOM 4629 N N . SER B 1 288 ? 3.97008 2.99455 4.53752 1.000 80.53070 288 SER B N 1
ATOM 4630 C CA . SER B 1 288 ? 3.37619 4.31233 4.30618 1.000 76.61049 288 SER B CA 1
ATOM 4631 C C . SER B 1 288 ? 4.43240 5.40830 4.30767 1.000 65.33095 288 SER B C 1
ATOM 4632 O O . SER B 1 288 ? 4.40040 6.31508 3.47273 1.000 76.99781 288 SER B O 1
ATOM 4635 N N . HIS B 1 289 ? 5.37608 5.34182 5.23555 1.000 57.87521 289 HIS B N 1
ATOM 4636 C CA . HIS B 1 289 ? 6.33786 6.42365 5.38257 1.000 62.74424 289 HIS B CA 1
ATOM 4637 C C . HIS B 1 289 ? 7.19598 6.58553 4.12677 1.000 66.48832 289 HIS B C 1
ATOM 4638 O O . HIS B 1 289 ? 7.37376 7.70077 3.62486 1.000 69.10684 289 HIS B O 1
ATOM 4645 N N . GLN B 1 290 ? 7.74788 5.48473 3.60653 1.000 64.40809 290 GLN B N 1
ATOM 4646 C CA . GLN B 1 290 ? 8.58927 5.59044 2.41123 1.000 61.64480 290 GLN B CA 1
ATOM 4647 C C . GLN B 1 290 ? 7.76459 5.93468 1.17340 1.000 62.45461 290 GLN B C 1
ATOM 4648 O O . GLN B 1 290 ? 8.25555 6.62452 0.27028 1.000 61.17268 290 GLN B O 1
ATOM 4654 N N . GLU B 1 291 ? 6.51812 5.46794 1.11251 1.000 61.24850 291 GLU B N 1
ATOM 4655 C CA . GLU B 1 291 ? 5.63251 5.87819 0.02784 1.000 67.30703 291 GLU B CA 1
ATOM 4656 C C . GLU B 1 291 ? 5.53553 7.39835 -0.03307 1.000 71.17364 291 GLU B C 1
ATOM 4657 O O . GLU B 1 291 ? 5.70361 8.00267 -1.09757 1.000 73.16500 291 GLU B O 1
ATOM 4663 N N . GLU B 1 292 ? 5.31435 8.03362 1.12156 1.000 69.37221 292 GLU B N 1
ATOM 4664 C CA . GLU B 1 292 ? 5.19763 9.48644 1.18471 1.000 69.08399 292 GLU B CA 1
ATOM 4665 C C . GLU B 1 292 ? 6.52897 10.16642 0.88389 1.000 58.57365 292 GLU B C 1
ATOM 4666 O O . GLU B 1 292 ? 6.58984 11.11016 0.09101 1.000 57.50994 292 GLU B O 1
ATOM 4672 N N . VAL B 1 293 ? 7.60704 9.68917 1.50076 1.000 59.26179 293 VAL B N 1
ATOM 4673 C CA . VAL B 1 293 ? 8.89660 10.37008 1.41735 1.000 56.05557 293 VAL B CA 1
ATOM 4674 C C . VAL B 1 293 ? 9.52062 10.21943 0.03482 1.000 50.35686 293 VAL B C 1
ATOM 4675 O O . VAL B 1 293 ? 10.21834 11.12354 -0.43811 1.000 54.98874 293 VAL B O 1
ATOM 4679 N N . PHE B 1 294 ? 9.30072 9.07466 -0.62337 1.000 50.52649 294 PHE B N 1
ATOM 4680 C CA . PHE B 1 294 ? 9.83304 8.76996 -1.94973 1.000 52.26486 294 PHE B CA 1
ATOM 4681 C C . PHE B 1 294 ? 8.80252 8.94247 -3.07023 1.000 56.66357 294 PHE B C 1
ATOM 4682 O O . PHE B 1 294 ? 9.02737 8.45109 -4.18494 1.000 56.54500 294 PHE B O 1
ATOM 4690 N N . ALA B 1 295 ? 7.67033 9.61209 -2.80148 1.000 54.31430 295 ALA B N 1
ATOM 4691 C CA . ALA B 1 295 ? 6.62504 9.70778 -3.81893 1.000 58.36859 295 ALA B CA 1
ATOM 4692 C C . ALA B 1 295 ? 7.14771 10.30580 -5.11872 1.000 66.35149 295 ALA B C 1
ATOM 4693 O O . ALA B 1 295 ? 6.67895 9.93301 -6.19955 1.000 68.11947 295 ALA B O 1
ATOM 4695 N N . LYS B 1 296 ? 8.12858 11.20886 -5.04591 1.000 67.77206 296 LYS B N 1
ATOM 4696 C CA . LYS B 1 296 ? 8.62893 11.90633 -6.22514 1.000 67.28750 296 LYS B CA 1
ATOM 4697 C C . LYS B 1 296 ? 9.89150 11.27155 -6.80754 1.000 70.25471 296 LYS B C 1
ATOM 4698 O O . LYS B 1 296 ? 10.58113 11.91439 -7.60351 1.000 79.85053 296 LYS B O 1
ATOM 4704 N N . TYR B 1 297 ? 10.21719 10.04018 -6.42683 1.000 59.76001 297 TYR B N 1
ATOM 4705 C CA . TYR B 1 297 ? 11.31441 9.30565 -7.03778 1.000 59.64643 297 TYR B CA 1
ATOM 4706 C C . TYR B 1 297 ? 10.77171 8.29861 -8.03946 1.000 65.20819 297 TYR B C 1
ATOM 4707 O O . TYR B 1 297 ? 9.68440 7.74183 -7.84477 1.000 70.62968 297 TYR B O 1
ATOM 4716 N N . THR B 1 298 ? 11.52815 8.06207 -9.11027 1.000 62.90341 298 THR B N 1
ATOM 4717 C CA . THR B 1 298 ? 11.07153 7.11275 -10.11842 1.000 65.59562 298 THR B CA 1
ATOM 4718 C C . THR B 1 298 ? 11.09497 5.68964 -9.55356 1.000 62.68469 298 THR B C 1
ATOM 4719 O O . THR B 1 298 ? 11.66367 5.41303 -8.48334 1.000 54.57509 298 THR B O 1
ATOM 4723 N N . VAL B 1 299 ? 10.44668 4.77757 -10.28518 1.000 66.76437 299 VAL B N 1
ATOM 4724 C CA . VAL B 1 299 ? 10.49146 3.36469 -9.91559 1.000 63.54938 299 VAL B CA 1
ATOM 4725 C C . VAL B 1 299 ? 11.92639 2.85915 -9.96520 1.000 59.97638 299 VAL B C 1
ATOM 4726 O O . VAL B 1 299 ? 12.35250 2.08220 -9.10272 1.000 63.75909 299 VAL B O 1
ATOM 4730 N N . ASP B 1 300 ? 12.69750 3.30994 -10.96025 1.000 59.45718 300 ASP B N 1
ATOM 4731 C CA . ASP B 1 300 ? 14.08921 2.89025 -11.08463 1.000 63.83952 300 ASP B CA 1
ATOM 4732 C C . ASP B 1 300 ? 14.91577 3.34698 -9.88770 1.000 65.67175 300 ASP B C 1
ATOM 4733 O O . ASP B 1 300 ? 15.65673 2.55401 -9.30355 1.000 63.37764 300 ASP B O 1
ATOM 4738 N N . GLU B 1 301 ? 14.82386 4.63223 -9.52494 1.000 71.56459 301 GLU B N 1
ATOM 4739 C CA . GLU B 1 301 ? 15.55458 5.12993 -8.35666 1.000 63.17702 301 GLU B CA 1
ATOM 4740 C C . GLU B 1 301 ? 15.19414 4.33458 -7.11361 1.000 59.65343 301 GLU B C 1
ATOM 4741 O O . GLU B 1 301 ? 16.06599 3.92202 -6.34578 1.000 57.50410 301 GLU B O 1
ATOM 4747 N N . ARG B 1 302 ? 13.90609 4.08583 -6.90747 1.000 65.54875 302 ARG B N 1
ATOM 4748 C CA . ARG B 1 302 ? 13.50844 3.36553 -5.70256 1.000 61.32413 302 ARG B CA 1
ATOM 4749 C C . ARG B 1 302 ? 13.98626 1.91536 -5.74286 1.000 57.70772 302 ARG B C 1
ATOM 4750 O O . ARG B 1 302 ? 14.50462 1.40150 -4.74814 1.000 57.19518 302 ARG B O 1
ATOM 4758 N N . LYS B 1 303 ? 13.84700 1.24892 -6.88748 1.000 63.39194 303 LYS B N 1
ATOM 4759 C CA . LYS B 1 303 ? 14.44844 -0.07106 -7.04073 1.000 66.41944 303 LYS B CA 1
ATOM 4760 C C . LYS B 1 303 ? 15.94287 -0.03788 -6.72201 1.000 62.19169 303 LYS B C 1
ATOM 4761 O O . LYS B 1 303 ? 16.46286 -0.93382 -6.04553 1.000 54.52209 303 LYS B O 1
ATOM 4767 N N . LEU B 1 304 ? 16.64443 0.99325 -7.19469 1.000 57.38209 304 LEU B N 1
ATOM 4768 C CA . LEU B 1 304 ? 18.07483 1.09723 -6.93095 1.000 60.69885 304 LEU B CA 1
ATOM 4769 C C . LEU B 1 304 ? 18.35659 1.24951 -5.43466 1.000 57.20876 304 LEU B C 1
ATOM 4770 O O . LEU B 1 304 ? 19.27519 0.62124 -4.89593 1.000 61.02150 304 LEU B O 1
ATOM 4775 N N . PHE B 1 305 ? 17.57159 2.07340 -4.74484 1.000 50.49088 305 PHE B N 1
ATOM 4776 C CA . PHE B 1 305 ? 17.78407 2.27694 -3.31774 1.000 45.88269 305 PHE B CA 1
ATOM 4777 C C . PHE B 1 305 ? 17.67669 0.95594 -2.55691 1.000 44.23930 305 PHE B C 1
ATOM 4778 O O . PHE B 1 305 ? 18.54398 0.62319 -1.73743 1.000 44.20813 305 PHE B O 1
ATOM 4786 N N . LYS B 1 306 ? 16.62777 0.17532 -2.82771 1.000 43.22999 306 LYS B N 1
ATOM 4787 C CA . LYS B 1 306 ? 16.49682 -1.11988 -2.16621 1.000 48.77273 306 LYS B CA 1
ATOM 4788 C C . LYS B 1 306 ? 17.70324 -2.01171 -2.44706 1.000 50.88312 306 LYS B C 1
ATOM 4789 O O . LYS B 1 306 ? 18.22446 -2.67531 -1.54234 1.000 56.56946 306 LYS B O 1
ATOM 4795 N N . ASN B 1 307 ? 18.16379 -2.04055 -3.69135 1.000 46.66334 307 ASN B N 1
ATOM 4796 C CA . ASN B 1 307 ? 19.28818 -2.90670 -4.02211 1.000 50.15047 307 ASN B CA 1
ATOM 4797 C C . ASN B 1 307 ? 20.55901 -2.50358 -3.27483 1.000 56.19561 307 ASN B C 1
ATOM 4798 O O . ASN B 1 307 ? 21.34179 -3.36244 -2.85240 1.000 56.18699 307 ASN B O 1
ATOM 4803 N N . MET B 1 308 ? 20.78809 -1.20575 -3.10282 1.000 54.93513 308 MET B N 1
ATOM 4804 C CA . MET B 1 308 ? 21.96683 -0.80111 -2.35843 1.000 51.36558 308 MET B CA 1
ATOM 4805 C C . MET B 1 308 ? 21.81828 -1.13447 -0.89009 1.000 52.40113 308 MET B C 1
ATOM 4806 O O . MET B 1 308 ? 22.81201 -1.44770 -0.22434 1.000 53.79027 308 MET B O 1
ATOM 4811 N N . LEU B 1 309 ? 20.58364 -1.10941 -0.38335 1.000 50.83612 309 LEU B N 1
ATOM 4812 C CA . LEU B 1 309 ? 20.32117 -1.56005 0.98046 1.000 49.83435 309 LEU B CA 1
ATOM 4813 C C . LEU B 1 309 ? 20.64152 -3.03950 1.14212 1.000 46.14428 309 LEU B C 1
ATOM 4814 O O . LEU B 1 309 ? 21.29368 -3.44841 2.10949 1.000 50.28536 309 LEU B O 1
ATOM 4819 N N . LYS B 1 310 ? 20.15096 -3.86269 0.21712 1.000 42.66645 310 LYS B N 1
ATOM 4820 C CA . LYS B 1 310 ? 20.49251 -5.27696 0.22543 1.000 43.50047 310 LYS B CA 1
ATOM 4821 C C . LYS B 1 310 ? 21.99297 -5.49840 0.06919 1.000 51.64410 310 LYS B C 1
ATOM 4822 O O . LYS B 1 310 ? 22.52244 -6.49954 0.56131 1.000 53.56215 310 LYS B O 1
ATOM 4828 N N . ASP B 1 311 ? 22.70264 -4.59356 -0.61432 1.000 52.82315 311 ASP B N 1
ATOM 4829 C CA . ASP B 1 311 ? 24.15550 -4.76320 -0.72568 1.000 49.64295 311 ASP B CA 1
ATOM 4830 C C . ASP B 1 311 ? 24.85446 -4.55374 0.61469 1.000 46.23466 311 ASP B C 1
ATOM 4831 O O . ASP B 1 311 ? 25.74942 -5.32497 0.97121 1.000 47.24283 311 ASP B O 1
ATOM 4836 N N . LEU B 1 312 ? 24.46912 -3.51795 1.37494 1.000 42.75928 312 LEU B N 1
ATOM 4837 C CA . LEU B 1 312 ? 25.00182 -3.37297 2.73307 1.000 46.28033 312 LEU B CA 1
ATOM 4838 C C . LEU B 1 312 ? 24.62125 -4.56143 3.60806 1.000 46.96213 312 LEU B C 1
ATOM 4839 O O . LEU B 1 312 ? 25.42981 -5.03373 4.40870 1.000 43.40111 312 LEU B O 1
ATOM 4844 N N . ILE B 1 313 ? 23.39004 -5.06048 3.47723 1.000 51.14890 313 ILE B N 1
ATOM 4845 C CA . ILE B 1 313 ? 23.01317 -6.20436 4.29909 1.000 47.46198 313 ILE B CA 1
ATOM 4846 C C . ILE B 1 313 ? 23.83185 -7.42750 3.91829 1.000 49.69217 313 ILE B C 1
ATOM 4847 O O . ILE B 1 313 ? 24.12214 -8.27514 4.76786 1.000 57.65346 313 ILE B O 1
ATOM 4852 N N . GLY B 1 314 ? 24.23649 -7.53934 2.65805 1.000 53.67403 314 GLY B N 1
ATOM 4853 C CA . GLY B 1 314 ? 24.82572 -8.77269 2.18497 1.000 58.23708 314 GLY B CA 1
ATOM 4854 C C . GLY B 1 314 ? 23.81931 -9.78407 1.69153 1.000 65.31309 314 GLY B C 1
ATOM 4855 O O . GLY B 1 314 ? 24.09323 -10.98960 1.74266 1.000 77.99261 314 GLY B O 1
ATOM 4856 N N . ILE B 1 315 ? 22.64777 -9.33333 1.24466 1.000 60.64905 315 ILE B N 1
ATOM 4857 C CA . ILE B 1 315 ? 21.70246 -10.17739 0.51022 1.000 64.25828 315 ILE B CA 1
ATOM 4858 C C . ILE B 1 315 ? 21.42421 -9.59588 -0.88569 1.000 69.76963 315 ILE B C 1
ATOM 4859 O O . ILE B 1 315 ? 22.31873 -9.06445 -1.55912 1.000 76.03974 315 ILE B O 1
#

B-factor: mean 54.37, std 16.2, range [27.2, 117.89]

Solvent-accessible surface area: 25649 Å² total; per-residue (Å²): 228,142,163,86,29,81,44,103,37,0,45,75,0,20,18,0,11,0,1,0,4,0,0,0,0,0,27,5,125,84,39,70,98,14,1,26,31,11,43,13,1,3,29,5,2,35,99,40,6,0,1,2,2,8,5,61,66,185,32,70,13,27,122,12,3,87,84,5,90,36,3,0,0,0,0,0,6,36,98,15,46,106,26,0,15,86,1,46,121,186,63,188,77,32,13,38,151,38,136,49,71,90,20,66,38,68,0,0,18,14,104,99,1,0,0,5,0,3,0,42,79,84,61,50,20,80,0,13,46,37,70,2,1,1,0,60,2,6,96,50,53,33,73,0,93,20,1,2,0,23,13,10,8,0,7,5,6,7,0,18,21,2,56,23,64,106,200,32,181,82,86,138,35,11,18,4,1,123,14,4,50,11,12,5,0,0,0,0,4,0,0,29,27,1,14,105,44,13,25,74,88,13,32,94,37,28,8,25,31,10,1,4,5,0,0,14,0,7,23,41,52,83,70,26,51,91,93,67,3,29,140,22,0,7,0,8,15,130,14,1,77,42,2,7,150,48,0,52,142,71,34,4,1,86,82,67,64,144,61,18,77,23,35,158,104,0,56,63,27,0,57,99,3,58,108,17,3,29,55,28,14,100,138,35,1,73,155,37,78,109,90,54,65,117,37,3,62,71,0,0,50,61,4,14,65,71,223,134,109,148,26,81,46,76,41,0,60,93,0,20,17,0,12,0,1,0,4,0,0,0,0,0,29,17,117,98,36,73,99,17,0,27,29,11,44,13,1,4,30,4,2,42,69,28,7,0,0,2,3,7,4,55,64,172,29,84,10,25,127,4,3,80,103,11,87,38,5,0,0,0,0,0,6,22,97,17,40,108,26,0,15,92,1,48,114,182,68,189,72,33,11,40,156,39,124,50,75,102,19,63,37,58,0,0,18,14,81,95,2,0,0,5,0,2,0,59,74,106,63,50,20,79,0,13,43,37,72,3,0,2,0,55,3,45,97,47,54,32,79,0,85,21,2,1,0,26,13,12,8,0,8,5,2,13,0,22,22,1,46,12,35,115,202,44,180,86,92,94,16,18,8,0,0,119,8,4,33,11,14,4,0,0,0,0,6,0,0,35,25,1,10,98,37,14,27,74,92,14,34,94,37,29,8,24,32,12,4,4,6,0,0,13,4,6,8,12,130,64,57,37,50,78,90,43,4,26,146,26,0,8,0,14,38,106,15,5,84,40,4,6,117,38,0,50,146,104,38,9,5,100,78,90,69,127,90,18,114,11,30,152,111,0,50,62,30,0,78,86,2,66,143,24,5,36,44,26,13,95,137,38,0,68,207,44,80,129,110,55,54,138,37,2,69,61,0,0,45,30,4,13,50,64

InterPro domains:
  IPR002563 Flavin reductase like domain [PF01613] (24-166)
  IPR002563 Flavin reductase like domain [SM00903] (23-166)
  IPR012349 FMN-binding split barrel [G3DSA:2.30.110.10] (11-178)
  IPR036388 Winged helix-like DNA-binding domain superfamily [G3DSA:1.10.10.10] (179-314)
  IPR036390 Winged helix DNA-binding domain superfamily [SSF46785] (182-313)
  IPR050268 NADH-dependent flavin reductase [PTHR30466] (16-167)

Foldseek 3Di:
DDDDDDVLVVVLVCLADKFFKKWKWAAAPVGDIAIAIFGQKDWDDVVQGKIKGKAFPPDPCVVRVVRQQKMKIFGAAQPCLVLNQLRHDDDPDSCPPADFAADVSGYTHHPPTQKMFIFGFDDWPDDPRIIMTMTRTPDMGHRHHFTWMGGSQAIDGDLDDDAFDPPDPDPCNRHPHNVCPDDSNVVSNVVVVLCVQLVVVCVVVPDDLLLLLCLLCQLPPVQDALVVSCVRSRGHSVSNVSNVVVCVVVVQWDCPPRGIHGDPVSNVVNVVSVCSSVVVCCVVCVVPDPVVVVVVVVVVCVVVVD/DDDDDDVVVVVLVCLADKFFKKWKWAAAPVGDIAIAIFRQKDWDDVVLGKIKGKAFPPDPCVVRVVPQQKMKIFGAAQVCLVLNQLRHDDDPPSCVPFDFDADPSRYTYHPPTQKMFIWGFDDWDDDPRIIMTMTGTPDMGHRRHFTWMGHSQAIDGDQDDDAFPVVDPDDCNRHPDNVCPDDSNVVSNVVVVLCVQQVVVCVVVPDDLLLLLCLQVQLVVDPFAQVVSCVRSRGHSVSNVVNQVVCVVVQFWDDDPGGIHGDPVSNVVNVVSVCSSVVVCCVVCVPPDPVVVVVVVVVVCVVVVD